Protein AF-0000000084753634 (afdb_homodimer)

Nearest PDB structures (foldseek):
  2f20-assembly2_B  TM=8.817E-01  e=1.901E-15  Bacteroides thetaiotaomicron
  6kbz-assembly4_H  TM=7.556E-01  e=3.636E-11  Escherichia coli
  8d2m-assembly2_B  TM=7.482E-01  e=6.933E-11  Escherichia coli
  6kbz-assembly3_F  TM=7.179E-01  e=3.636E-11  Escherichia coli
  8d2m-assembly1_A  TM=7.452E-01  e=2.521E-10  Escherichia coli

Foldseek 3Di:
DFFWFFFQDQQVLQCVVQVAHAPDNVPDDGGGTDGNVDFDKFWKQKLVHNRHIYIATQFADAAQADDDPVVVCVVDGQSEDEPVCCCPPVRNVCQQQPIKIWTKGQWTKAWDDDPNDIWIKTKGAPVSGIFTWIKTWHAYNVGHIYMHFYKAADDPVVCVGHVPDGIDTQTAHSVCRCLSSDSPNDPVNNCCCRHPNDDGHMDMDTDDPCRVVVVVVVVVPPPVVPVPPPD/DFFWFFFQDQQVLQCVVQVAHAPDNVPDDGDGTDGNVDFDKFWKQKLVHNRHIYIATQFADAAQADDDPVVVCVVDGQSEDEPVCCCPPVRNVCQQQPIKIWTKGQWTKAWDDDPNDIWIKTKGAPVSGIFTWIKTWHAYNVGHIHMHFYKAADDPVVCVGHPPDGIDTQTAHSVCRCLSSDSPNDPVNNCCCRHPNDDGHMDMDTDDPCRVVVVVVVCVPPPPVPVPPPD

Solvent-accessible surface area (backbone atoms only — not comparable to full-atom values): 24599 Å² total; per-residue (Å²): 75,66,55,34,37,18,31,62,58,47,71,67,56,51,25,62,74,71,72,35,49,56,72,56,63,88,74,66,67,60,35,69,73,41,52,52,94,38,95,39,74,39,44,28,31,36,42,90,44,72,70,30,33,44,65,21,35,50,31,47,53,50,61,44,27,68,70,55,71,67,64,51,49,75,55,35,79,32,50,56,38,40,62,68,49,31,69,67,23,71,73,36,30,55,24,59,67,70,23,22,28,35,32,56,28,28,31,36,42,39,39,23,70,53,96,38,38,77,44,43,28,41,37,30,34,80,84,59,50,67,48,35,28,39,26,30,34,30,44,31,60,88,65,49,37,18,21,21,38,30,34,24,70,51,49,78,71,57,44,75,45,26,49,79,34,57,41,31,75,32,58,40,54,77,87,47,45,61,56,64,42,36,80,80,54,47,69,67,58,53,48,42,50,52,76,56,48,68,90,70,77,67,40,76,41,81,49,61,93,52,52,62,63,62,48,52,63,57,53,71,65,63,63,86,62,76,74,60,71,74,114,75,66,54,34,37,18,30,61,59,47,71,68,56,50,25,64,72,71,72,34,49,54,72,55,64,88,74,66,69,60,34,68,74,41,52,53,94,39,95,39,72,39,44,30,31,35,41,90,44,71,69,31,32,46,65,22,34,49,32,47,54,49,62,44,27,69,68,55,71,66,62,51,50,73,55,35,80,33,50,55,39,42,64,68,49,32,70,66,22,70,73,36,30,56,23,59,66,69,22,23,28,35,32,58,28,30,31,38,40,37,40,23,72,51,94,38,37,78,45,42,27,41,37,30,33,82,84,61,49,69,47,35,29,39,25,30,35,28,43,31,62,87,63,50,36,17,21,20,38,29,35,25,71,51,49,77,72,55,43,75,46,28,47,79,32,58,42,31,75,30,57,40,54,76,87,45,47,61,56,65,41,36,80,81,53,47,70,68,59,53,47,41,51,53,76,58,47,69,91,70,77,68,40,77,41,81,49,60,92,54,51,63,62,61,48,52,64,58,53,71,65,64,61,87,63,78,72,60,73,73,114

pLDDT: mean 89.08, std 16.09, range [22.33, 98.75]

Structure (mmCIF, N/CA/C/O backbone):
data_AF-0000000084753634-model_v1
#
loop_
_entity.id
_entity.type
_entity.pdbx_description
1 polymer 'Abasic site processing protein'
#
loop_
_atom_site.group_PDB
_atom_site.id
_atom_site.type_symbol
_atom_site.label_atom_id
_atom_site.label_alt_id
_atom_site.label_comp_id
_atom_site.label_asym_id
_atom_site.label_entity_id
_atom_site.label_seq_id
_atom_site.pdbx_PDB_ins_code
_atom_site.Cartn_x
_atom_site.Cartn_y
_atom_site.Cartn_z
_atom_site.occupancy
_atom_site.B_iso_or_equiv
_atom_site.auth_seq_id
_atom_site.auth_comp_id
_atom_site.auth_asym_id
_atom_site.auth_atom_id
_atom_site.pdbx_PDB_model_num
ATOM 1 N N . MET A 1 1 ? 7.012 -3.277 0.169 1 79.31 1 MET A N 1
ATOM 2 C CA . MET A 1 1 ? 6.211 -4.234 -0.593 1 79.31 1 MET A CA 1
ATOM 3 C C . MET A 1 1 ? 6.816 -4.469 -1.974 1 79.31 1 MET A C 1
ATOM 5 O O . MET A 1 1 ? 7.645 -3.682 -2.436 1 79.31 1 MET A O 1
ATOM 9 N N . ILE A 1 2 ? 6.527 -5.633 -2.551 1 83.19 2 ILE A N 1
ATOM 10 C CA . ILE A 1 2 ? 7.027 -6.074 -3.846 1 83.19 2 ILE A CA 1
ATOM 11 C C . ILE A 1 2 ? 5.934 -5.934 -4.898 1 83.19 2 ILE A C 1
ATOM 13 O O . ILE A 1 2 ? 4.848 -6.496 -4.754 1 83.19 2 ILE A O 1
ATOM 17 N N . TYR A 1 3 ? 6.262 -5.219 -5.988 1 90.25 3 TYR A N 1
ATOM 18 C CA . TYR A 1 3 ? 5.223 -4.883 -6.953 1 90.25 3 TYR A CA 1
ATOM 19 C C . TYR A 1 3 ? 5.582 -5.402 -8.344 1 90.25 3 TYR A C 1
ATOM 21 O O . TYR A 1 3 ? 4.855 -5.16 -9.312 1 90.25 3 TYR A O 1
ATOM 29 N N . LYS A 1 4 ? 6.695 -6.078 -8.453 1 93.44 4 LYS A N 1
ATOM 30 C CA . LYS A 1 4 ? 7.133 -6.652 -9.727 1 93.44 4 LYS A CA 1
ATOM 31 C C . LYS A 1 4 ? 7.566 -8.102 -9.555 1 93.44 4 LYS A C 1
ATOM 33 O O . LYS A 1 4 ? 8.414 -8.406 -8.711 1 93.44 4 LYS A O 1
ATOM 38 N N . LEU A 1 5 ? 6.984 -8.961 -10.32 1 97.25 5 LEU A N 1
ATOM 39 C CA . LEU A 1 5 ? 7.305 -10.383 -10.344 1 97.25 5 LEU A CA 1
ATOM 40 C C . LEU A 1 5 ? 7.922 -10.789 -11.68 1 97.25 5 LEU A C 1
ATOM 42 O O . LEU A 1 5 ? 7.996 -9.969 -12.602 1 97.25 5 LEU A O 1
ATOM 46 N N . SER A 1 6 ? 8.391 -11.977 -11.695 1 96.75 6 SER A N 1
ATOM 47 C CA . SER A 1 6 ? 8.898 -12.562 -12.93 1 96.75 6 SER A CA 1
ATOM 48 C C . SER A 1 6 ? 8.414 -14 -13.102 1 96.75 6 SER A C 1
ATOM 50 O O . SER A 1 6 ? 8.344 -14.758 -12.125 1 96.75 6 SER A O 1
ATOM 52 N N . ASN A 1 7 ? 8.008 -14.328 -14.227 1 97.31 7 ASN A N 1
ATOM 53 C CA . ASN A 1 7 ? 7.809 -15.711 -14.656 1 97.31 7 ASN A CA 1
ATOM 54 C C . ASN A 1 7 ? 8.422 -15.961 -16.031 1 97.31 7 ASN A C 1
ATOM 56 O O . ASN A 1 7 ? 7.75 -15.828 -17.047 1 97.31 7 ASN A O 1
ATOM 60 N N . GLU A 1 8 ? 9.586 -16.438 -16.031 1 96.06 8 GLU A N 1
ATOM 61 C CA . GLU A 1 8 ? 10.344 -16.625 -17.266 1 96.06 8 GLU A CA 1
ATOM 62 C C . GLU A 1 8 ? 10.266 -18.062 -17.75 1 96.06 8 GLU A C 1
ATOM 64 O O . GLU A 1 8 ? 10.711 -18.375 -18.859 1 96.06 8 GLU A O 1
ATOM 69 N N . ALA A 1 9 ? 9.758 -18.922 -17.016 1 96.94 9 ALA A N 1
ATOM 70 C CA . ALA A 1 9 ? 9.695 -20.344 -17.375 1 96.94 9 ALA A CA 1
ATOM 71 C C . ALA A 1 9 ? 8.719 -20.578 -18.516 1 96.94 9 ALA A C 1
ATOM 73 O O . ALA A 1 9 ? 7.656 -19.969 -18.578 1 96.94 9 ALA A O 1
ATOM 74 N N . GLY A 1 10 ? 9.109 -21.484 -19.359 1 96.69 10 GLY A N 1
ATOM 75 C CA . GLY A 1 10 ? 8.188 -21.891 -20.406 1 96.69 10 GLY A CA 1
ATOM 76 C C . GLY A 1 10 ? 7.027 -22.734 -19.891 1 96.69 10 GLY A C 1
ATOM 77 O O . GLY A 1 10 ? 7.086 -23.25 -18.766 1 96.69 10 GLY A O 1
ATOM 78 N N . ARG A 1 11 ? 6.066 -22.828 -20.734 1 96.88 11 ARG A N 1
ATOM 79 C CA . ARG A 1 11 ? 4.859 -23.562 -20.359 1 96.88 11 ARG A CA 1
ATOM 80 C C . ARG A 1 11 ? 5.195 -24.984 -19.922 1 96.88 11 ARG A C 1
ATOM 82 O O . ARG A 1 11 ? 4.766 -25.422 -18.859 1 96.88 11 ARG A O 1
ATOM 89 N N . GLU A 1 12 ? 5.914 -25.656 -20.734 1 97 12 GLU A N 1
ATOM 90 C CA . GLU A 1 12 ? 6.254 -27.062 -20.469 1 97 12 GLU A CA 1
ATOM 91 C C . GLU A 1 12 ? 7.043 -27.188 -19.172 1 97 12 GLU A C 1
ATOM 93 O O . GLU A 1 12 ? 6.832 -28.125 -18.391 1 97 12 GLU A O 1
ATOM 98 N N . GLU A 1 13 ? 7.926 -26.266 -18.953 1 97.44 13 GLU A N 1
ATOM 99 C CA . GLU A 1 13 ? 8.727 -26.281 -17.734 1 97.44 13 GLU A CA 1
ATOM 100 C C . GLU A 1 13 ? 7.855 -26.125 -16.484 1 97.44 13 GLU A C 1
ATOM 102 O O . GLU A 1 13 ? 8.047 -26.812 -15.492 1 97.44 13 GLU A O 1
ATOM 107 N N . ILE A 1 14 ? 6.922 -25.219 -16.547 1 98.19 14 ILE A N 1
ATOM 108 C CA . ILE A 1 14 ? 6.016 -24.969 -15.438 1 98.19 14 ILE A CA 1
ATOM 109 C C . ILE A 1 14 ? 5.164 -26.219 -15.18 1 98.19 14 ILE A C 1
ATOM 111 O O . ILE A 1 14 ? 5.051 -26.672 -14.039 1 98.19 14 ILE A O 1
ATOM 115 N N . GLU A 1 15 ? 4.617 -26.781 -16.234 1 98.19 15 GLU A N 1
ATOM 116 C CA . GLU A 1 15 ? 3.766 -27.969 -16.094 1 98.19 15 GLU A CA 1
ATOM 117 C C . GLU A 1 15 ? 4.547 -29.141 -15.531 1 98.19 15 GLU A C 1
ATOM 119 O O . GLU A 1 15 ? 4.031 -29.906 -14.711 1 98.19 15 GLU A O 1
ATOM 124 N N . LYS A 1 16 ? 5.742 -29.281 -15.953 1 97.56 16 LYS A N 1
ATOM 125 C CA . LYS A 1 16 ? 6.594 -30.359 -15.469 1 97.56 16 LYS A CA 1
ATOM 126 C C . LYS A 1 16 ? 6.965 -30.156 -14 1 97.56 16 LYS A C 1
ATOM 128 O O . LYS A 1 16 ? 6.93 -31.109 -13.203 1 97.56 16 LYS A O 1
ATOM 133 N N . GLU A 1 17 ? 7.32 -28.969 -13.648 1 97.25 17 GLU A N 1
ATOM 134 C CA . GLU A 1 17 ? 7.777 -28.672 -12.297 1 97.25 17 GLU A CA 1
ATOM 135 C C . GLU A 1 17 ? 6.688 -28.953 -11.266 1 97.25 17 GLU A C 1
ATOM 137 O O . GLU A 1 17 ? 6.965 -29.5 -10.195 1 97.25 17 GLU A O 1
ATOM 142 N N . PHE A 1 18 ? 5.473 -28.609 -11.609 1 97.38 18 PHE A N 1
ATOM 143 C CA . PHE A 1 18 ? 4.414 -28.688 -10.609 1 97.38 18 PHE A CA 1
ATOM 144 C C . PHE A 1 18 ? 3.508 -29.891 -10.875 1 97.38 18 PHE A C 1
ATOM 146 O O . PHE A 1 18 ? 2.697 -30.25 -10.023 1 97.38 18 PHE A O 1
ATOM 153 N N . GLY A 1 19 ? 3.604 -30.5 -12.062 1 96.88 19 GLY A N 1
ATOM 154 C CA . GLY A 1 19 ? 2.789 -31.656 -12.422 1 96.88 19 GLY A CA 1
ATOM 155 C C . GLY A 1 19 ? 1.342 -31.297 -12.703 1 96.88 19 GLY A C 1
ATOM 156 O O . GLY A 1 19 ? 0.439 -32.094 -12.453 1 96.88 19 GLY A O 1
ATOM 157 N N . ILE A 1 20 ? 1.074 -30.078 -13.039 1 97.19 20 ILE A N 1
ATOM 158 C CA . ILE A 1 20 ? -0.262 -29.547 -13.289 1 97.19 20 ILE A CA 1
ATOM 159 C C . ILE A 1 20 ? -0.29 -28.844 -14.641 1 97.19 20 ILE A C 1
ATOM 161 O O . ILE A 1 20 ? 0.562 -28 -14.93 1 97.19 20 ILE A O 1
ATOM 165 N N . PRO A 1 21 ? -1.26 -29.188 -15.531 1 98 21 PRO A N 1
ATOM 166 C CA . PRO A 1 21 ? -1.332 -28.531 -16.828 1 98 21 PRO A CA 1
ATOM 167 C C . PRO A 1 21 ? -2.047 -27.188 -16.766 1 98 21 PRO A C 1
ATOM 169 O O . PRO A 1 21 ? -2.838 -26.938 -15.852 1 98 21 PRO A O 1
ATOM 172 N N . PHE A 1 22 ? -1.781 -26.344 -17.734 1 97.75 22 PHE A N 1
ATOM 173 C CA . PHE A 1 22 ? -2.525 -25.109 -17.906 1 97.75 22 PHE A CA 1
ATOM 174 C C . PHE A 1 22 ? -3.941 -25.375 -18.391 1 97.75 22 PHE A C 1
ATOM 176 O O . PHE A 1 22 ? -4.148 -26.234 -19.25 1 97.75 22 PHE A O 1
ATOM 183 N N . ARG A 1 23 ? -4.902 -24.688 -17.859 1 96 23 ARG A N 1
ATOM 184 C CA . ARG A 1 23 ? -6.277 -24.766 -18.328 1 96 23 ARG A CA 1
ATOM 185 C C . ARG A 1 23 ? -6.387 -24.25 -19.766 1 96 23 ARG A C 1
ATOM 187 O O . ARG A 1 23 ? -7.129 -24.812 -20.578 1 96 23 ARG A O 1
ATOM 194 N N . TYR A 1 24 ? -5.625 -23.172 -20 1 93.56 24 TYR A N 1
ATOM 195 C CA . TYR A 1 24 ? -5.566 -22.547 -21.312 1 93.56 24 TYR A CA 1
ATOM 196 C C . TYR A 1 24 ? -4.121 -22.391 -21.781 1 93.56 24 TYR A C 1
ATOM 198 O O . TYR A 1 24 ? -3.578 -21.281 -21.75 1 93.56 24 TYR A O 1
ATOM 206 N N . PRO A 1 25 ? -3.578 -23.438 -22.312 1 92.75 25 PRO A N 1
ATOM 207 C CA . PRO A 1 25 ? -2.143 -23.469 -22.594 1 92.75 25 PRO A CA 1
ATOM 208 C C . PRO A 1 25 ? -1.721 -22.422 -23.625 1 92.75 25 PRO A C 1
ATOM 210 O O . PRO A 1 25 ? -0.606 -21.891 -23.547 1 92.75 25 PRO A O 1
ATOM 213 N N . ASN A 1 26 ? -2.561 -22.016 -24.5 1 91.94 26 ASN A N 1
ATOM 214 C CA . ASN A 1 26 ? -2.199 -21.109 -25.578 1 91.94 26 ASN A CA 1
ATOM 215 C C . ASN A 1 26 ? -2.148 -19.672 -25.109 1 91.94 26 ASN A C 1
ATOM 217 O O . ASN A 1 26 ? -1.618 -18.797 -25.812 1 91.94 26 ASN A O 1
ATOM 221 N N . LEU A 1 27 ? -2.621 -19.5 -23.906 1 92.31 27 LEU A N 1
ATOM 222 C CA . LEU A 1 27 ? -2.67 -18.141 -23.406 1 92.31 27 LEU A CA 1
ATOM 223 C C . LEU A 1 27 ? -1.399 -17.797 -22.625 1 92.31 27 LEU A C 1
ATOM 225 O O . LEU A 1 27 ? -1.12 -16.625 -22.359 1 92.31 27 LEU A O 1
ATOM 229 N N . TYR A 1 28 ? -0.627 -18.766 -22.375 1 95.25 28 TYR A N 1
ATOM 230 C CA . TYR A 1 28 ? 0.53 -18.516 -21.516 1 95.25 28 TYR A CA 1
ATOM 231 C C . TYR A 1 28 ? 1.729 -18.062 -22.344 1 95.25 28 TYR A C 1
ATOM 233 O O . TYR A 1 28 ? 2.057 -18.672 -23.359 1 95.25 28 TYR A O 1
ATOM 241 N N . LEU A 1 29 ? 2.34 -17.047 -21.922 1 93.38 29 LEU A N 1
ATOM 242 C CA . LEU A 1 29 ? 3.633 -16.578 -22.406 1 93.38 29 LEU A CA 1
ATOM 243 C C . LEU A 1 29 ? 4.539 -16.172 -21.25 1 93.38 29 LEU A C 1
ATOM 245 O O . LEU A 1 29 ? 4.098 -15.516 -20.312 1 93.38 29 LEU A O 1
ATOM 249 N N . PRO A 1 30 ? 5.777 -16.641 -21.359 1 95.75 30 PRO A N 1
ATOM 250 C CA . PRO A 1 30 ? 6.723 -16.188 -20.344 1 95.75 30 PRO A CA 1
ATOM 251 C C . PRO A 1 30 ? 6.793 -14.656 -20.266 1 95.75 30 PRO A C 1
ATOM 253 O O . PRO A 1 30 ? 6.707 -13.977 -21.281 1 95.75 30 PRO A O 1
ATOM 256 N N . ASN A 1 31 ? 6.957 -14.141 -19.062 1 94.25 31 ASN A N 1
ATOM 257 C CA . ASN A 1 31 ? 7.016 -12.703 -18.797 1 94.25 31 ASN A CA 1
ATOM 258 C C . ASN A 1 31 ? 8.07 -12.359 -17.75 1 94.25 31 ASN A C 1
ATOM 260 O O . ASN A 1 31 ? 7.844 -12.562 -16.562 1 94.25 31 ASN A O 1
ATOM 264 N N . PRO A 1 32 ? 9.156 -11.781 -18.203 1 93.69 32 PRO A N 1
ATOM 265 C CA . PRO A 1 32 ? 10.25 -11.516 -17.266 1 93.69 32 PRO A CA 1
ATOM 266 C C . PRO A 1 32 ? 9.945 -10.367 -16.312 1 93.69 32 PRO A C 1
ATOM 268 O O . PRO A 1 32 ? 10.516 -10.297 -15.219 1 93.69 32 PRO A O 1
ATOM 271 N N . ILE A 1 33 ? 9.102 -9.461 -16.75 1 93.44 33 ILE A N 1
ATOM 272 C CA . ILE A 1 33 ? 8.75 -8.328 -15.906 1 93.44 33 ILE A CA 1
ATOM 273 C C . ILE A 1 33 ? 7.23 -8.188 -15.828 1 93.44 33 ILE A C 1
ATOM 275 O O . ILE A 1 33 ? 6.598 -7.688 -16.75 1 93.44 33 ILE A O 1
ATOM 279 N N . ILE A 1 34 ? 6.73 -8.703 -14.812 1 94.94 34 ILE A N 1
ATOM 280 C CA . ILE A 1 34 ? 5.316 -8.523 -14.508 1 94.94 34 ILE A CA 1
ATOM 281 C C . ILE A 1 34 ? 5.137 -7.363 -13.531 1 94.94 34 ILE A C 1
ATOM 283 O O . ILE A 1 34 ? 5.402 -7.504 -12.336 1 94.94 34 ILE A O 1
ATOM 287 N N . ASN A 1 35 ? 4.695 -6.207 -14.047 1 91.56 35 ASN A N 1
ATOM 288 C CA . ASN A 1 35 ? 4.539 -4.996 -13.25 1 91.56 35 ASN A CA 1
ATOM 289 C C . ASN A 1 35 ? 3.119 -4.859 -12.711 1 91.56 35 ASN A C 1
ATOM 291 O O . ASN A 1 35 ? 2.176 -4.656 -13.477 1 91.56 35 ASN A O 1
ATOM 295 N N . GLY A 1 36 ? 2.965 -4.895 -11.422 1 91.69 36 GLY A N 1
ATOM 296 C CA . GLY A 1 36 ? 1.66 -4.891 -10.781 1 91.69 36 GLY A CA 1
ATOM 297 C C . GLY A 1 36 ? 0.923 -3.574 -10.938 1 91.69 36 GLY A C 1
ATOM 298 O O . GLY A 1 36 ? -0.285 -3.502 -10.703 1 91.69 36 GLY A O 1
ATOM 299 N N . PHE A 1 37 ? 1.625 -2.488 -11.242 1 84.5 37 PHE A N 1
ATOM 300 C CA . PHE A 1 37 ? 0.992 -1.181 -11.359 1 84.5 37 PHE A CA 1
ATOM 301 C C . PHE A 1 37 ? 0.229 -1.066 -12.672 1 84.5 37 PHE A C 1
ATOM 303 O O . PHE A 1 37 ? -0.463 -0.074 -12.914 1 84.5 37 PHE A O 1
ATOM 310 N N . HIS A 1 38 ? 0.356 -2.123 -13.414 1 85.88 38 HIS A N 1
ATOM 311 C CA . HIS A 1 38 ? -0.431 -2.266 -14.633 1 85.88 38 HIS A CA 1
ATOM 312 C C . HIS A 1 38 ? -1.331 -3.494 -14.57 1 85.88 38 HIS A C 1
ATOM 314 O O . HIS A 1 38 ? -1.029 -4.453 -13.852 1 85.88 38 HIS A O 1
ATOM 320 N N . GLU A 1 39 ? -2.453 -3.352 -15.141 1 87.06 39 GLU A N 1
ATOM 321 C CA . GLU A 1 39 ? -3.314 -4.527 -15.18 1 87.06 39 GLU A CA 1
ATOM 322 C C . GLU A 1 39 ? -2.623 -5.699 -15.875 1 87.06 39 GLU A C 1
ATOM 324 O O . GLU A 1 39 ? -2.348 -5.637 -17.078 1 87.06 39 GLU A O 1
ATOM 329 N N . THR A 1 40 ? -2.273 -6.656 -15.125 1 93.06 40 THR A N 1
ATOM 330 C CA . THR A 1 40 ? -1.544 -7.812 -15.633 1 93.06 40 THR A CA 1
ATOM 331 C C . THR A 1 40 ? -2.076 -9.102 -15.023 1 93.06 40 THR A C 1
ATOM 333 O O . THR A 1 40 ? -2.76 -9.078 -14 1 93.06 40 THR A O 1
ATOM 336 N N . ASN A 1 41 ? -1.735 -10.227 -15.672 1 95.12 41 ASN A N 1
ATOM 337 C CA . ASN A 1 41 ? -2.201 -11.531 -15.211 1 95.12 41 ASN A CA 1
ATOM 338 C C . ASN A 1 41 ? -1.073 -12.336 -14.57 1 95.12 41 ASN A C 1
ATOM 340 O O . ASN A 1 41 ? 0.085 -12.219 -14.977 1 95.12 41 ASN A O 1
ATOM 344 N N . LEU A 1 42 ? -1.475 -13.109 -13.656 1 98 42 LEU A N 1
ATOM 345 C CA . LEU A 1 42 ? -0.58 -14.07 -13.023 1 98 42 LEU A CA 1
ATOM 346 C C . LEU A 1 42 ? -1.075 -15.5 -13.242 1 98 42 LEU A C 1
ATOM 348 O O . LEU A 1 42 ? -2.275 -15.727 -13.422 1 98 42 LEU A O 1
ATOM 352 N N . CYS A 1 43 ? -0.157 -16.422 -13.242 1 98.5 43 CYS A N 1
ATOM 353 C CA . CYS A 1 43 ? -0.514 -17.844 -13.234 1 98.5 43 CYS A CA 1
ATOM 354 C C . CYS A 1 43 ? -0.87 -18.297 -11.82 1 98.5 43 CYS A C 1
ATOM 356 O O . CYS A 1 43 ? -0.091 -18.109 -10.883 1 98.5 43 CYS A O 1
ATOM 358 N N . VAL A 1 44 ? -2.055 -18.938 -11.727 1 98.75 44 VAL A N 1
ATOM 359 C CA . VAL A 1 44 ? -2.482 -19.297 -10.375 1 98.75 44 VAL A CA 1
ATOM 360 C C . VAL A 1 44 ? -3.02 -20.719 -10.367 1 98.75 44 VAL A C 1
ATOM 362 O O . VAL A 1 44 ? -3.494 -21.219 -11.391 1 98.75 44 VAL A O 1
ATOM 365 N N . VAL A 1 45 ? -2.896 -21.375 -9.297 1 98.69 45 VAL A N 1
ATOM 366 C CA . VAL A 1 45 ? -3.592 -22.609 -8.945 1 98.69 45 VAL A CA 1
ATOM 367 C C . VAL A 1 45 ? -4.578 -22.344 -7.812 1 98.69 45 VAL A C 1
ATOM 369 O O . VAL A 1 45 ? -4.176 -22 -6.703 1 98.69 45 VAL A O 1
ATOM 372 N N . THR A 1 46 ? -5.844 -22.547 -8.047 1 98.44 46 THR A N 1
ATOM 373 C CA . THR A 1 46 ? -6.871 -22.109 -7.105 1 98.44 46 THR A CA 1
ATOM 374 C C . THR A 1 46 ? -7.344 -23.281 -6.25 1 98.44 46 THR A C 1
ATOM 376 O O . THR A 1 46 ? -7.188 -24.453 -6.637 1 98.44 46 THR A O 1
ATOM 379 N N . MET A 1 47 ? -7.891 -22.984 -5.117 1 97.56 47 MET A N 1
ATOM 380 C CA . MET A 1 47 ? -8.539 -23.984 -4.258 1 97.56 47 MET A CA 1
ATOM 381 C C . MET A 1 47 ? -9.648 -24.703 -5.008 1 97.56 47 MET A C 1
ATOM 383 O O . MET A 1 47 ? -9.852 -25.906 -4.82 1 97.56 47 MET A O 1
ATOM 387 N N . GLU A 1 48 ? -10.367 -24 -5.801 1 95.88 48 GLU A N 1
ATOM 388 C CA . GLU A 1 48 ? -11.5 -24.547 -6.543 1 95.88 48 GLU A CA 1
ATOM 389 C C . GLU A 1 48 ? -11.039 -25.547 -7.602 1 95.88 48 GLU A C 1
ATOM 391 O O . GLU A 1 48 ? -11.703 -26.562 -7.844 1 95.88 48 GLU A O 1
ATOM 396 N N . ASN A 1 49 ? -9.93 -25.297 -8.25 1 96.5 49 ASN A N 1
ATOM 397 C CA . ASN A 1 49 ? -9.359 -26.141 -9.289 1 96.5 49 ASN A CA 1
ATOM 398 C C . ASN A 1 49 ? -7.863 -26.359 -9.078 1 96.5 49 ASN A C 1
ATOM 400 O O . ASN A 1 49 ? -7.043 -25.828 -9.828 1 96.5 49 ASN A O 1
ATOM 404 N N . PRO A 1 50 ? -7.512 -27.203 -8.141 1 97.19 50 PRO A N 1
ATOM 405 C CA . PRO A 1 50 ? -6.105 -27.375 -7.766 1 97.19 50 PRO A CA 1
ATOM 406 C C . PRO A 1 50 ? -5.312 -28.188 -8.789 1 97.19 50 PRO A C 1
ATOM 408 O O . PRO A 1 50 ? -4.09 -28.312 -8.68 1 97.19 50 PRO A O 1
ATOM 411 N N . ASN A 1 51 ? -5.984 -28.703 -9.852 1 97.38 51 ASN A N 1
ATOM 412 C CA . ASN A 1 51 ? -5.309 -29.562 -10.828 1 97.38 51 ASN A CA 1
ATOM 413 C C . ASN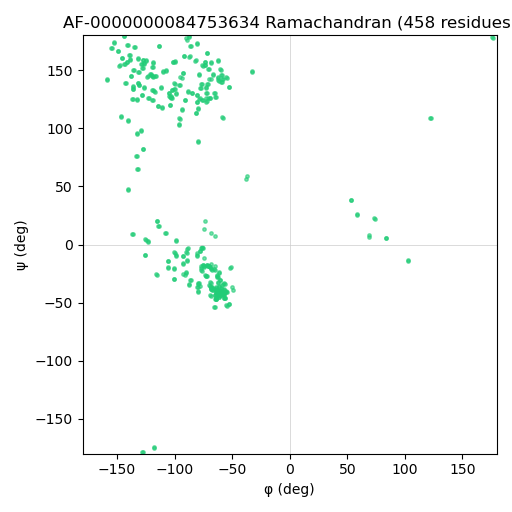 A 1 51 ? -5.105 -28.844 -12.156 1 97.38 51 ASN A C 1
ATOM 415 O O . ASN A 1 51 ? -4.766 -29.469 -13.156 1 97.38 51 ASN A O 1
ATOM 419 N N . LYS A 1 52 ? -5.359 -27.578 -12.172 1 98.19 52 LYS A N 1
ATOM 420 C CA . LYS A 1 52 ? -5.145 -26.766 -13.359 1 98.19 52 LYS A CA 1
ATOM 421 C C . LYS A 1 52 ? -4.504 -25.422 -13.008 1 98.19 52 LYS A C 1
ATOM 423 O O . LYS A 1 52 ? -4.812 -24.844 -11.961 1 98.19 52 LYS A O 1
ATOM 428 N N . ILE A 1 53 ? -3.672 -25 -13.922 1 98.56 53 ILE A N 1
ATOM 429 C CA . ILE A 1 53 ? -3.133 -23.641 -13.812 1 98.56 53 ILE A CA 1
ATOM 430 C C . ILE A 1 53 ? -4.031 -22.672 -14.57 1 98.56 53 ILE A C 1
ATOM 432 O O . ILE A 1 53 ? -4.359 -22.891 -15.742 1 98.56 53 ILE A O 1
ATOM 436 N N . SER A 1 54 ? -4.488 -21.688 -13.93 1 97.94 54 SER A N 1
ATOM 437 C CA . SER A 1 54 ? -5.316 -20.641 -14.523 1 97.94 54 SER A CA 1
ATOM 438 C C . SER A 1 54 ? -4.641 -19.281 -14.438 1 97.94 54 SER A C 1
ATOM 440 O O . SER A 1 54 ? -3.436 -19.188 -14.195 1 97.94 54 SER A O 1
ATOM 442 N N . PHE A 1 55 ? -5.395 -18.25 -14.852 1 97.94 55 PHE A N 1
ATOM 443 C CA . PHE A 1 55 ? -4.891 -16.875 -14.828 1 97.94 55 PHE A CA 1
ATOM 444 C C . PHE A 1 55 ? -5.781 -15.992 -13.961 1 97.94 55 PHE A C 1
ATOM 446 O O . PHE A 1 55 ? -6.988 -16.219 -13.875 1 97.94 55 PHE A O 1
ATOM 453 N N . ALA A 1 56 ? -5.191 -15.07 -13.336 1 98 56 ALA A N 1
ATOM 454 C CA . ALA A 1 56 ? -5.918 -14.086 -12.539 1 98 56 ALA A CA 1
ATOM 455 C C . ALA A 1 56 ? -5.27 -12.703 -12.664 1 98 56 ALA A C 1
ATOM 457 O O . ALA A 1 56 ? -4.043 -12.586 -12.664 1 98 56 ALA A O 1
ATOM 458 N N . ILE A 1 57 ? -6.125 -11.734 -12.773 1 96.88 57 ILE A N 1
ATOM 459 C CA . ILE A 1 57 ? -5.625 -10.359 -12.797 1 96.88 57 ILE A CA 1
ATOM 460 C C . ILE A 1 57 ? -4.984 -10.023 -11.453 1 96.88 57 ILE A C 1
ATOM 462 O O . ILE A 1 57 ? -5.566 -10.281 -10.398 1 96.88 57 ILE A O 1
ATOM 466 N N . TRP A 1 58 ? -3.768 -9.477 -11.469 1 97.81 58 TRP A N 1
ATOM 467 C CA . TRP A 1 58 ? -3.096 -9.094 -10.234 1 97.81 58 TRP A CA 1
ATOM 468 C C . TRP A 1 58 ? -3.738 -7.852 -9.625 1 97.81 58 TRP A C 1
ATOM 470 O O . TRP A 1 58 ? -3.707 -6.777 -10.227 1 97.81 58 TRP A O 1
ATOM 480 N N . GLY A 1 59 ? -4.176 -7.957 -8.453 1 96.69 59 GLY A N 1
ATOM 481 C CA . GLY A 1 59 ? -4.984 -6.984 -7.734 1 96.69 59 GLY A CA 1
ATOM 482 C C . GLY A 1 59 ? -6.309 -7.551 -7.254 1 96.69 59 GLY A C 1
ATOM 483 O O . GLY A 1 59 ? -7.199 -7.828 -8.062 1 96.69 59 GLY A O 1
ATOM 484 N N . LEU A 1 60 ? -6.441 -7.734 -6.023 1 96.81 60 LEU A N 1
ATOM 485 C CA . LEU A 1 60 ? -7.637 -8.359 -5.473 1 96.81 60 LEU A CA 1
ATOM 486 C C . LEU A 1 60 ? -8.805 -7.379 -5.465 1 96.81 60 LEU A C 1
ATOM 488 O O . LEU A 1 60 ? -8.695 -6.273 -4.93 1 96.81 60 LEU A O 1
ATOM 492 N N . MET A 1 61 ? -9.805 -7.785 -6.062 1 96.25 61 MET A N 1
ATOM 493 C CA . MET A 1 61 ? -11.055 -7.031 -6.047 1 96.25 61 MET A CA 1
ATOM 494 C C . MET A 1 61 ? -12.18 -7.848 -5.406 1 96.25 61 MET A C 1
ATOM 496 O O . MET A 1 61 ? -12.078 -9.07 -5.301 1 96.25 61 MET A O 1
ATOM 500 N N . PRO A 1 62 ? -13.195 -7.18 -4.895 1 95.31 62 PRO A N 1
ATOM 501 C CA . PRO A 1 62 ? -14.281 -7.91 -4.234 1 95.31 62 PRO A CA 1
ATOM 502 C C . PRO A 1 62 ? -14.984 -8.898 -5.168 1 95.31 62 PRO A C 1
ATOM 504 O O . PRO A 1 62 ? -15 -8.695 -6.387 1 95.31 62 PRO A O 1
ATOM 507 N N . GLN A 1 63 ? -15.484 -9.953 -4.551 1 95.12 63 GLN A N 1
ATOM 508 C CA . GLN A 1 63 ? -16.266 -10.914 -5.301 1 95.12 63 GLN A CA 1
ATOM 509 C C . GLN A 1 63 ? -17.391 -10.227 -6.07 1 95.12 63 GLN A C 1
ATOM 511 O O . GLN A 1 63 ? -18.078 -9.352 -5.535 1 95.12 63 GLN A O 1
ATOM 516 N N . ASP A 1 64 ? -17.578 -10.609 -7.336 1 93.69 64 ASP A N 1
ATOM 517 C CA . ASP A 1 64 ? -18.625 -10.109 -8.211 1 93.69 64 ASP A CA 1
ATOM 518 C C . ASP A 1 64 ? -18.531 -8.594 -8.375 1 93.69 64 ASP A C 1
ATOM 520 O O . ASP A 1 64 ? -19.547 -7.906 -8.492 1 93.69 64 ASP A O 1
ATOM 524 N N . PHE A 1 65 ? -17.25 -8.141 -8.18 1 93.62 65 PHE A N 1
ATOM 525 C CA . PHE A 1 65 ? -17.031 -6.707 -8.367 1 93.62 65 PHE A CA 1
ATOM 526 C C . PHE A 1 65 ? -17.406 -6.285 -9.781 1 93.62 65 PHE A C 1
ATOM 528 O O . PHE A 1 65 ? -17.094 -6.988 -10.75 1 93.62 65 PHE A O 1
ATOM 535 N N . LYS A 1 66 ? -18.062 -5.078 -9.914 1 92.62 66 LYS A N 1
ATOM 536 C CA . LYS A 1 66 ? -18.672 -4.68 -11.18 1 92.62 66 LYS A CA 1
ATOM 537 C C . LYS A 1 66 ? -17.844 -3.604 -11.875 1 92.62 66 LYS A C 1
ATOM 539 O O . LYS A 1 66 ? -18 -3.375 -13.078 1 92.62 66 LYS A O 1
ATOM 544 N N . GLU A 1 67 ? -16.984 -2.916 -11.125 1 88.12 67 GLU A N 1
ATOM 545 C CA . GLU A 1 67 ? -16.203 -1.83 -11.711 1 88.12 67 GLU A CA 1
ATOM 546 C C . GLU A 1 67 ? -14.891 -2.346 -12.281 1 88.12 67 GLU A C 1
ATOM 548 O O . GLU A 1 67 ? -14.602 -3.539 -12.203 1 88.12 67 GLU A O 1
ATOM 553 N N . ASP A 1 68 ? -14.172 -1.434 -12.891 1 86.25 68 ASP A N 1
ATOM 554 C CA . ASP A 1 68 ? -12.938 -1.833 -13.562 1 86.25 68 ASP A CA 1
ATOM 555 C C . ASP A 1 68 ? -11.758 -1.833 -12.586 1 86.25 68 ASP A C 1
ATOM 557 O O . ASP A 1 68 ? -11.82 -1.196 -11.531 1 86.25 68 ASP A O 1
ATOM 561 N N . TRP A 1 69 ? -10.695 -2.555 -13.039 1 87.56 69 TRP A N 1
ATOM 562 C CA . TRP A 1 69 ? -9.477 -2.734 -12.266 1 87.56 69 TRP A CA 1
ATOM 563 C C . TRP A 1 69 ? -8.859 -1.388 -11.898 1 87.56 69 TRP A C 1
ATOM 565 O O . TRP A 1 69 ? -8.5 -1.153 -10.742 1 87.56 69 TRP A O 1
ATOM 575 N N . GLN A 1 70 ? -8.812 -0.5 -12.781 1 83.94 70 GLN A N 1
ATOM 576 C CA . GLN A 1 70 ? -8.156 0.786 -12.578 1 83.94 70 GLN A CA 1
ATOM 577 C C . GLN A 1 70 ? -8.898 1.623 -11.539 1 83.94 70 GLN A C 1
ATOM 579 O O . GLN A 1 70 ? -8.281 2.281 -10.703 1 83.94 70 GLN A O 1
ATOM 584 N N . ILE A 1 71 ? -10.188 1.53 -11.625 1 82.62 71 ILE A N 1
ATOM 585 C CA . ILE A 1 71 ? -11.023 2.295 -10.703 1 82.62 71 ILE A CA 1
ATOM 586 C C . ILE A 1 71 ? -10.781 1.816 -9.273 1 82.62 71 ILE A C 1
ATOM 588 O O . ILE A 1 71 ? -10.625 2.629 -8.359 1 82.62 71 ILE A O 1
ATOM 592 N N . PHE A 1 72 ? -10.781 0.563 -9.125 1 87.62 72 PHE A N 1
ATOM 593 C CA . PHE A 1 72 ? -10.609 0.011 -7.789 1 87.62 72 PHE A CA 1
ATOM 594 C C . PHE A 1 72 ? -9.195 0.263 -7.277 1 87.62 72 PHE A C 1
ATOM 596 O O . PHE A 1 72 ? -9.008 0.656 -6.121 1 87.62 72 PHE A O 1
ATOM 603 N N . GLN A 1 73 ? -8.219 0.156 -8.148 1 84 73 GLN A N 1
ATOM 604 C CA . GLN A 1 73 ? -6.824 0.297 -7.734 1 84 73 GLN A CA 1
ATOM 605 C C . GLN A 1 73 ? -6.48 1.757 -7.449 1 84 73 GLN A C 1
ATOM 607 O O . GLN A 1 73 ? -5.52 2.045 -6.734 1 84 73 GLN A O 1
ATOM 612 N N . ASP A 1 74 ? -7.266 2.648 -7.938 1 80.56 74 ASP A N 1
ATOM 613 C CA . ASP A 1 74 ? -7.113 4.066 -7.633 1 80.56 74 ASP A CA 1
ATOM 614 C C . ASP A 1 74 ? -7.609 4.383 -6.223 1 80.56 74 ASP A C 1
ATOM 616 O O . ASP A 1 74 ? -7.301 5.441 -5.672 1 80.56 74 ASP A O 1
ATOM 620 N N . LYS A 1 75 ? -8.375 3.453 -5.727 1 82.62 75 LYS A N 1
ATOM 621 C CA . LYS A 1 75 ? -8.969 3.656 -4.402 1 82.62 75 LYS A CA 1
ATOM 622 C C . LYS A 1 75 ? -8.188 2.895 -3.334 1 82.62 75 LYS A C 1
ATOM 624 O O . LYS A 1 75 ? -8.172 3.295 -2.168 1 82.62 75 LYS A O 1
ATOM 629 N N . THR A 1 76 ? -7.613 1.816 -3.777 1 85.25 76 THR A N 1
ATOM 630 C CA . THR A 1 76 ? -6.863 0.971 -2.854 1 85.25 76 THR A CA 1
ATOM 631 C C . THR A 1 76 ? -5.859 0.103 -3.607 1 85.25 76 THR A C 1
ATOM 633 O O . THR A 1 76 ? -6.121 -0.313 -4.738 1 85.25 76 THR A O 1
ATOM 636 N N . ASN A 1 77 ? -4.723 -0.059 -2.965 1 86.62 77 ASN A N 1
ATOM 637 C CA . ASN A 1 77 ? -3.736 -0.969 -3.537 1 86.62 77 ASN A CA 1
ATOM 638 C C . ASN A 1 77 ? -3.828 -2.359 -2.914 1 86.62 77 ASN A C 1
ATOM 640 O O . ASN A 1 77 ? -3.461 -2.549 -1.754 1 86.62 77 ASN A O 1
ATOM 644 N N . THR A 1 78 ? -4.332 -3.33 -3.723 1 93.25 78 THR A N 1
ATOM 645 C CA . THR A 1 78 ? -4.535 -4.672 -3.191 1 93.25 78 THR A CA 1
ATOM 646 C C . THR A 1 78 ? -3.633 -5.676 -3.9 1 93.25 78 THR A C 1
ATOM 648 O O . THR A 1 78 ? -3.947 -6.867 -3.961 1 93.25 78 THR A O 1
ATOM 651 N N . LEU A 1 79 ? -2.578 -5.191 -4.523 1 95 79 LEU A N 1
ATOM 652 C CA . LEU A 1 79 ? -1.612 -6.098 -5.137 1 95 79 LEU A CA 1
ATOM 653 C C . LEU A 1 79 ? -1.022 -7.047 -4.098 1 95 79 LEU A C 1
ATOM 655 O O . LEU A 1 79 ? -0.789 -8.219 -4.387 1 95 79 LEU A O 1
ATOM 659 N N . ASN A 1 80 ? -0.759 -6.465 -2.963 1 95.06 80 ASN A N 1
ATOM 660 C CA . ASN A 1 80 ? -0.242 -7.172 -1.794 1 95.06 80 ASN A CA 1
ATOM 661 C C . ASN A 1 80 ? -1.196 -7.062 -0.608 1 95.06 80 ASN A C 1
ATOM 663 O O . ASN A 1 80 ? -1.664 -5.973 -0.279 1 95.06 80 ASN A O 1
ATOM 667 N N . VAL A 1 81 ? -1.445 -8.188 0.018 1 95.06 81 VAL A N 1
ATOM 668 C CA . VAL A 1 81 ? -2.33 -8.172 1.179 1 95.06 81 VAL A CA 1
ATOM 669 C C . VAL A 1 81 ? -1.678 -8.93 2.334 1 95.06 81 VAL A C 1
ATOM 671 O O . VAL A 1 81 ? -1.084 -9.992 2.131 1 95.06 81 VAL A O 1
ATOM 674 N N . GLN A 1 82 ? -1.808 -8.328 3.473 1 92.12 82 GLN A N 1
ATOM 675 C CA . GLN A 1 82 ? -1.291 -8.961 4.68 1 92.12 82 GLN A CA 1
ATOM 676 C C . GLN A 1 82 ? -2.365 -9.812 5.355 1 92.12 82 GLN A C 1
ATOM 678 O O . GLN A 1 82 ? -3.559 -9.617 5.113 1 92.12 82 GLN A O 1
ATOM 683 N N . MET A 1 83 ? -1.892 -10.664 6.203 1 90.69 83 MET A N 1
ATOM 684 C CA . MET A 1 83 ? -2.795 -11.57 6.906 1 90.69 83 MET A CA 1
ATOM 685 C C . MET A 1 83 ? -3.822 -10.797 7.719 1 90.69 83 MET A C 1
ATOM 687 O O . MET A 1 83 ? -5 -11.164 7.758 1 90.69 83 MET A O 1
ATOM 691 N N . ASP A 1 84 ? -3.387 -9.789 8.375 1 89.25 84 ASP A N 1
ATOM 692 C CA . ASP A 1 84 ? -4.293 -9 9.203 1 89.25 84 ASP A CA 1
ATOM 693 C C . ASP A 1 84 ? -5.445 -8.438 8.375 1 89.25 84 ASP A C 1
ATOM 695 O O . ASP A 1 84 ? -6.598 -8.438 8.82 1 89.25 84 ASP A O 1
ATOM 699 N N . GLU A 1 85 ? -5.156 -7.953 7.215 1 91.38 85 GLU A N 1
ATOM 700 C CA . GLU A 1 85 ? -6.191 -7.449 6.316 1 91.38 85 GLU A CA 1
ATOM 701 C C . GLU A 1 85 ? -7.117 -8.57 5.855 1 91.38 85 GLU A C 1
ATOM 703 O O . GLU A 1 85 ? -8.344 -8.422 5.871 1 91.38 85 GLU A O 1
ATOM 708 N N . LEU A 1 86 ? -6.527 -9.688 5.512 1 93.94 86 LEU A N 1
ATOM 709 C CA . LEU A 1 86 ? -7.301 -10.836 5.055 1 93.94 86 LEU A CA 1
ATOM 710 C C . LEU A 1 86 ? -8.266 -11.305 6.133 1 93.94 86 LEU A C 1
ATOM 712 O O . LEU A 1 86 ? -9.367 -11.773 5.828 1 93.94 86 LEU A O 1
ATOM 716 N N . GLN A 1 87 ? -7.867 -11.102 7.355 1 92.56 87 GLN A N 1
ATOM 717 C CA . GLN A 1 87 ? -8.664 -11.609 8.469 1 92.56 87 GLN A CA 1
ATOM 718 C C . GLN A 1 87 ? -9.695 -10.578 8.922 1 92.56 87 GLN A C 1
ATOM 720 O O . GLN A 1 87 ? -10.727 -10.938 9.484 1 92.56 87 GLN A O 1
ATOM 725 N N . SER A 1 88 ? -9.43 -9.305 8.656 1 91.44 88 SER A N 1
ATOM 726 C CA . SER A 1 88 ? -10.227 -8.297 9.352 1 91.44 88 SER A CA 1
ATOM 727 C C . SER A 1 88 ? -11.07 -7.496 8.367 1 91.44 88 SER A C 1
ATOM 729 O O . SER A 1 88 ? -12.086 -6.914 8.742 1 91.44 88 SER A O 1
ATOM 731 N N . VAL A 1 89 ? -10.641 -7.395 7.105 1 92.12 89 VAL A N 1
ATOM 732 C CA . VAL A 1 89 ? -11.422 -6.668 6.109 1 92.12 89 VAL A CA 1
ATOM 733 C C . VAL A 1 89 ? -12.555 -7.555 5.598 1 92.12 89 VAL A C 1
ATOM 735 O O . VAL A 1 89 ? -12.312 -8.641 5.07 1 92.12 89 VAL A O 1
ATOM 738 N N . GLY A 1 90 ? -13.75 -7.164 5.691 1 93.06 90 GLY A N 1
ATOM 739 C CA . GLY A 1 90 ? -14.945 -7.965 5.461 1 93.06 90 GLY A CA 1
ATOM 740 C C . GLY A 1 90 ? -14.938 -8.672 4.121 1 93.06 90 GLY A C 1
ATOM 741 O O . GLY A 1 90 ? -15.094 -9.891 4.055 1 93.06 90 GLY A O 1
ATOM 742 N N . TRP A 1 91 ? -14.695 -7.953 3.045 1 93.62 91 TRP A N 1
ATOM 743 C CA . TRP A 1 91 ? -14.836 -8.523 1.707 1 93.62 91 TRP A CA 1
ATOM 744 C C . TRP A 1 91 ? -13.633 -9.391 1.354 1 93.62 91 TRP A C 1
ATOM 746 O O . TRP A 1 91 ? -13.656 -10.117 0.36 1 93.62 91 TRP A O 1
ATOM 756 N N . MET A 1 92 ? -12.602 -9.406 2.246 1 95.81 92 MET A N 1
ATOM 757 C CA . MET A 1 92 ? -11.406 -10.211 1.995 1 95.81 92 MET A CA 1
ATOM 758 C C . MET A 1 92 ? -11.445 -11.508 2.797 1 95.81 92 MET A C 1
ATOM 760 O O . MET A 1 92 ? -10.727 -12.461 2.48 1 95.81 92 MET A O 1
ATOM 764 N N . GLN A 1 93 ? -12.227 -11.555 3.846 1 94.81 93 GLN A N 1
ATOM 765 C CA . GLN A 1 93 ? -12.227 -12.68 4.773 1 94.81 93 GLN A CA 1
ATOM 766 C C . GLN A 1 93 ? -12.57 -13.984 4.059 1 94.81 93 GLN A C 1
ATOM 768 O O . GLN A 1 93 ? -11.914 -15.008 4.277 1 94.81 93 GLN A O 1
ATOM 773 N N . ASP A 1 94 ? -13.555 -13.898 3.213 1 94.69 94 ASP A N 1
ATOM 774 C CA . ASP A 1 94 ? -13.969 -15.109 2.504 1 94.69 94 ASP A CA 1
ATOM 775 C C . ASP A 1 94 ? -12.898 -15.555 1.516 1 94.69 94 ASP A C 1
ATOM 777 O O . ASP A 1 94 ? -12.734 -16.75 1.271 1 94.69 94 ASP A O 1
ATOM 781 N N . SER A 1 95 ? -12.234 -14.562 0.889 1 95.94 95 SER A N 1
ATOM 782 C CA . SER A 1 95 ? -11.117 -14.938 0.024 1 95.94 95 SER A CA 1
ATOM 783 C C . SER A 1 95 ? -10.086 -15.758 0.782 1 95.94 95 SER A C 1
ATOM 785 O O . SER A 1 95 ? -9.57 -16.75 0.26 1 95.94 95 SER A O 1
ATOM 787 N N . TYR A 1 96 ? -9.812 -15.383 2.002 1 95.88 96 TYR A N 1
ATOM 788 C CA . TYR A 1 96 ? -8.82 -16.031 2.844 1 95.88 96 TYR A CA 1
ATOM 789 C C . TYR A 1 96 ? -9.281 -17.422 3.254 1 95.88 96 TYR A C 1
ATOM 791 O O . TYR A 1 96 ? -8.492 -18.375 3.254 1 95.88 96 TYR A O 1
ATOM 799 N N . LYS A 1 97 ? -10.508 -17.578 3.467 1 94.88 97 LYS A N 1
ATOM 800 C CA . LYS A 1 97 ? -11.039 -18.828 3.988 1 94.88 97 LYS A CA 1
ATOM 801 C C . LYS A 1 97 ? -11.359 -19.812 2.857 1 94.88 97 LYS A C 1
ATOM 803 O O . LYS A 1 97 ? -11.172 -21.016 3 1 94.88 97 LYS A O 1
ATOM 808 N N . LYS A 1 98 ? -11.805 -19.266 1.72 1 96.25 98 LYS A N 1
ATOM 809 C CA . LYS A 1 98 ? -12.438 -20.156 0.75 1 96.25 98 LYS A CA 1
ATOM 810 C C . LYS A 1 98 ? -11.773 -20.047 -0.619 1 96.25 98 LYS A C 1
ATOM 812 O O . LYS A 1 98 ? -12.055 -20.844 -1.519 1 96.25 98 LYS A O 1
ATOM 817 N N . ARG A 1 99 ? -10.922 -19.094 -0.75 1 98.12 99 ARG A N 1
ATOM 818 C CA . ARG A 1 99 ? -10.398 -18.844 -2.09 1 98.12 99 ARG A CA 1
ATOM 819 C C . ARG A 1 99 ? -8.914 -18.516 -2.043 1 98.12 99 ARG A C 1
ATOM 821 O O . ARG A 1 99 ? -8.469 -17.531 -2.635 1 98.12 99 ARG A O 1
ATOM 828 N N . ARG A 1 100 ? -8.227 -19.312 -1.326 1 98.38 100 ARG A N 1
ATOM 829 C CA . ARG A 1 100 ? -6.766 -19.234 -1.379 1 98.38 100 ARG A CA 1
ATOM 830 C C . ARG A 1 100 ? -6.234 -19.812 -2.689 1 98.38 100 ARG A C 1
ATOM 832 O O . ARG A 1 100 ? -6.906 -20.609 -3.34 1 98.38 100 ARG A O 1
ATOM 839 N N . CYS A 1 101 ? -5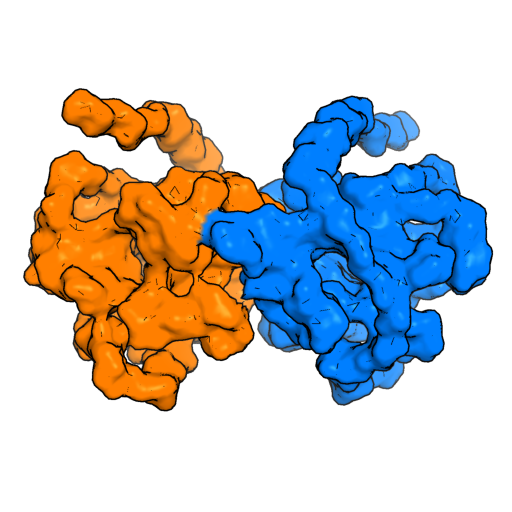.055 -19.359 -3.121 1 98.75 101 CYS A N 1
ATOM 840 C CA . CYS A 1 101 ? -4.449 -19.859 -4.352 1 98.75 101 CYS A CA 1
ATOM 841 C C . CYS A 1 101 ? -2.928 -19.828 -4.262 1 98.75 101 CYS A C 1
ATOM 843 O O . CYS A 1 101 ? -2.369 -19.297 -3.295 1 98.75 101 CYS A O 1
ATOM 845 N N . LEU A 1 102 ? -2.354 -20.484 -5.156 1 98.75 102 LEU A N 1
ATOM 846 C CA . LEU A 1 102 ? -0.913 -20.422 -5.383 1 98.75 102 LEU A CA 1
ATOM 847 C C . LEU A 1 102 ? -0.589 -19.594 -6.621 1 98.75 102 LEU A C 1
ATOM 849 O O . LEU A 1 102 ? -1.216 -19.766 -7.668 1 98.75 102 LEU A O 1
ATOM 853 N N . ILE A 1 103 ? 0.301 -18.703 -6.473 1 98.75 103 ILE A N 1
ATOM 854 C CA . ILE A 1 103 ? 0.787 -17.906 -7.586 1 98.75 103 ILE A CA 1
ATOM 855 C C . ILE A 1 103 ? 2.146 -18.422 -8.047 1 98.75 103 ILE A C 1
ATOM 857 O O . ILE A 1 103 ? 3.039 -18.656 -7.23 1 98.75 103 ILE A O 1
ATOM 861 N N . ILE A 1 104 ? 2.299 -18.578 -9.328 1 98.69 104 ILE A N 1
ATOM 862 C CA . ILE A 1 104 ? 3.52 -19.156 -9.867 1 98.69 104 ILE A CA 1
ATOM 863 C C . ILE A 1 104 ? 4.453 -18.062 -10.352 1 98.69 104 ILE A C 1
ATOM 865 O O . ILE A 1 104 ? 4.043 -17.172 -11.102 1 98.69 104 ILE A O 1
ATOM 869 N N . ALA A 1 105 ? 5.676 -18.109 -9.938 1 98.25 105 ALA A N 1
ATOM 870 C CA . ALA A 1 105 ? 6.695 -17.141 -10.352 1 98.25 105 ALA A CA 1
ATOM 871 C C . ALA A 1 105 ? 8.07 -17.797 -10.422 1 98.25 105 ALA A C 1
ATOM 873 O O . ALA A 1 105 ? 8.32 -18.812 -9.758 1 98.25 105 ALA A O 1
ATOM 874 N N . THR A 1 106 ? 8.93 -17.234 -11.25 1 98.25 106 THR A N 1
ATOM 875 C CA . THR A 1 106 ? 10.336 -17.641 -11.234 1 98.25 106 THR A CA 1
ATOM 876 C C . THR A 1 106 ? 11.148 -16.75 -10.305 1 98.25 106 THR A C 1
ATOM 878 O O . THR A 1 106 ? 12.273 -17.094 -9.938 1 98.25 106 THR A O 1
ATOM 881 N N . GLY A 1 107 ? 10.602 -15.641 -9.953 1 97.94 107 GLY A N 1
ATOM 882 C CA . GLY A 1 107 ? 11.258 -14.719 -9.047 1 97.94 107 GLY A CA 1
ATOM 883 C C . GLY A 1 107 ? 10.484 -13.422 -8.844 1 97.94 107 GLY A C 1
ATOM 884 O O . GLY A 1 107 ? 9.383 -13.266 -9.367 1 97.94 107 GLY A O 1
ATOM 885 N N . PHE A 1 108 ? 11.023 -12.57 -8 1 97.44 108 PHE A N 1
ATOM 886 C CA . PHE A 1 108 ? 10.445 -11.25 -7.793 1 97.44 108 PHE A CA 1
ATOM 887 C C . PHE A 1 108 ? 11.539 -10.203 -7.621 1 97.44 108 PHE A C 1
ATOM 889 O O . PHE A 1 108 ? 12.688 -10.539 -7.332 1 97.44 108 PHE A O 1
ATOM 896 N N . TYR A 1 109 ? 11.172 -9.008 -7.898 1 95.75 109 TYR A N 1
ATOM 897 C CA . TYR A 1 109 ? 12.109 -7.891 -7.832 1 95.75 109 TYR A CA 1
ATOM 898 C C . TYR A 1 109 ? 11.945 -7.117 -6.531 1 95.75 109 TYR A C 1
ATOM 900 O O . TYR A 1 109 ? 10.828 -6.902 -6.066 1 95.75 109 TYR A O 1
ATOM 908 N N . THR A 1 110 ? 13.07 -6.758 -5.969 1 94.62 110 THR A N 1
ATOM 909 C CA . THR A 1 110 ? 13.07 -6 -4.723 1 94.62 110 THR A CA 1
ATOM 910 C C . THR A 1 110 ? 14.055 -4.84 -4.797 1 94.62 110 THR A C 1
ATOM 912 O O . THR A 1 110 ? 14.789 -4.699 -5.781 1 94.62 110 THR A O 1
ATOM 915 N N . HIS A 1 111 ? 13.961 -3.996 -3.795 1 92.62 111 HIS A N 1
ATOM 916 C CA . HIS A 1 111 ? 14.789 -2.791 -3.771 1 92.62 111 HIS A CA 1
ATOM 917 C C . HIS A 1 111 ? 15.469 -2.615 -2.42 1 92.62 111 HIS A C 1
ATOM 919 O O . HIS A 1 111 ? 14.867 -2.895 -1.378 1 92.62 111 HIS A O 1
ATOM 925 N N . LEU A 1 112 ? 16.625 -2.232 -2.512 1 92.94 112 LEU A N 1
ATOM 926 C CA . LEU A 1 112 ? 17.438 -1.96 -1.33 1 92.94 112 LEU A CA 1
ATOM 927 C C . LEU A 1 112 ? 17.891 -0.502 -1.302 1 92.94 112 LEU A C 1
ATOM 929 O O . LEU A 1 112 ? 18.406 0.013 -2.297 1 92.94 112 LEU A O 1
ATOM 933 N N . LEU A 1 113 ? 17.578 0.173 -0.22 1 91.88 113 LEU A N 1
ATOM 934 C CA . LEU A 1 113 ? 18.047 1.539 -0.017 1 91.88 113 LEU A CA 1
ATOM 935 C C . LEU A 1 113 ? 19.5 1.549 0.468 1 91.88 113 LEU A C 1
ATOM 937 O O . LEU A 1 113 ? 19.812 0.957 1.502 1 91.88 113 LEU A O 1
ATOM 941 N N . GLU A 1 114 ? 20.344 2.115 -0.307 1 89.06 114 GLU A N 1
ATOM 942 C CA . GLU A 1 114 ? 21.766 2.252 0.044 1 89.06 114 GLU A CA 1
ATOM 943 C C . GLU A 1 114 ? 22.281 3.641 -0.304 1 89.06 114 GLU A C 1
ATOM 945 O O . GLU A 1 114 ? 22.203 4.07 -1.455 1 89.06 114 GLU A O 1
ATOM 950 N N . ASN A 1 115 ? 22.859 4.34 0.676 1 88.75 115 ASN A N 1
ATOM 951 C CA . ASN A 1 115 ? 23.5 5.641 0.49 1 88.75 115 ASN A CA 1
ATOM 952 C C . ASN A 1 115 ? 22.562 6.629 -0.197 1 88.75 115 ASN A C 1
ATOM 954 O O . ASN A 1 115 ? 22.953 7.289 -1.164 1 88.75 115 ASN A O 1
ATOM 958 N N . GLY A 1 116 ? 21.344 6.555 0.153 1 88 116 GLY A N 1
ATOM 959 C CA . GLY A 1 116 ? 20.375 7.531 -0.345 1 88 116 GLY A CA 1
ATOM 960 C C . GLY A 1 116 ? 19.828 7.18 -1.716 1 88 116 GLY A C 1
ATOM 961 O O . GLY A 1 116 ? 19.109 7.973 -2.316 1 88 116 GLY A O 1
ATOM 962 N N . ASN A 1 117 ? 20.203 5.992 -2.221 1 89.88 117 ASN A N 1
ATOM 963 C CA . ASN A 1 117 ? 19.703 5.5 -3.504 1 89.88 117 ASN A CA 1
ATOM 964 C C . ASN A 1 117 ? 19.094 4.109 -3.371 1 89.88 117 ASN A C 1
ATOM 966 O O . ASN A 1 117 ? 19.406 3.371 -2.438 1 89.88 117 ASN A O 1
ATOM 970 N N . THR A 1 118 ? 18.203 3.855 -4.32 1 90.25 118 THR A N 1
ATOM 971 C CA . THR A 1 118 ? 17.641 2.51 -4.336 1 90.25 118 THR A CA 1
ATOM 972 C C . THR A 1 118 ? 18.344 1.646 -5.387 1 90.25 118 THR A C 1
ATOM 974 O O . THR A 1 118 ? 18.641 2.115 -6.488 1 90.25 118 THR A O 1
ATOM 977 N N . CYS A 1 119 ? 18.688 0.442 -4.957 1 92.12 119 CYS A N 1
ATOM 978 C CA . CYS A 1 119 ? 19.219 -0.58 -5.852 1 92.12 119 CYS A CA 1
ATOM 979 C C . CYS A 1 119 ? 18.234 -1.734 -6.008 1 92.12 119 CYS A C 1
ATOM 981 O O . CYS A 1 119 ? 17.688 -2.223 -5.02 1 92.12 119 CYS A O 1
ATOM 983 N N . SER A 1 120 ? 18.094 -2.141 -7.273 1 93.06 120 SER A N 1
ATOM 984 C CA . SER A 1 120 ? 17.125 -3.205 -7.535 1 93.06 120 SER A CA 1
ATOM 985 C C . SER A 1 120 ? 17.812 -4.57 -7.551 1 93.06 120 SER A C 1
ATOM 987 O O . SER A 1 120 ? 18.938 -4.707 -8.039 1 93.06 120 SER A O 1
ATOM 989 N N . TYR A 1 121 ? 17.141 -5.539 -7.074 1 96.25 121 TYR A N 1
ATOM 990 C CA . TYR A 1 121 ? 17.625 -6.914 -7.059 1 96.25 121 TYR A CA 1
ATOM 991 C C . TYR A 1 121 ? 16.562 -7.867 -7.59 1 96.25 121 TYR A C 1
ATOM 993 O O . TYR A 1 121 ? 15.359 -7.578 -7.508 1 96.25 121 TYR A O 1
ATOM 1001 N N . TYR A 1 122 ? 17.031 -8.898 -8.195 1 97.19 122 TYR A N 1
ATOM 1002 C CA . TYR A 1 122 ? 16.203 -10.031 -8.586 1 97.19 122 TYR A CA 1
ATOM 1003 C C . TYR A 1 122 ? 16.422 -11.211 -7.637 1 97.19 122 TYR A C 1
ATOM 1005 O O . TYR A 1 122 ? 17.547 -11.672 -7.449 1 97.19 122 TYR A O 1
ATOM 1013 N N . ILE A 1 123 ? 15.336 -11.656 -6.965 1 97.69 123 ILE A N 1
ATOM 1014 C CA . ILE A 1 123 ? 15.383 -12.781 -6.039 1 97.69 123 ILE A CA 1
ATOM 1015 C C . ILE A 1 123 ? 14.781 -14.016 -6.707 1 97.69 123 ILE A C 1
ATOM 1017 O O . ILE A 1 123 ? 13.672 -13.977 -7.23 1 97.69 123 ILE A O 1
ATOM 1021 N N . TYR A 1 124 ? 15.492 -15.078 -6.711 1 97.69 124 TYR A N 1
ATOM 1022 C CA . TYR A 1 124 ? 15.078 -16.297 -7.395 1 97.69 124 TYR A CA 1
ATOM 1023 C C . TYR A 1 124 ? 15.719 -17.531 -6.762 1 97.69 124 TYR A C 1
ATOM 1025 O O . TYR A 1 124 ? 16.547 -17.406 -5.855 1 97.69 124 TYR A O 1
ATOM 1033 N N . LYS A 1 125 ? 15.219 -18.719 -7.176 1 97.31 125 LYS A N 1
ATOM 1034 C CA . LYS A 1 125 ? 15.828 -19.953 -6.707 1 97.31 125 LYS A CA 1
ATOM 1035 C C . LYS A 1 125 ? 17.109 -20.266 -7.465 1 97.31 125 LYS A C 1
ATOM 1037 O O . LYS A 1 125 ? 17.188 -20.062 -8.68 1 97.31 125 LYS A O 1
ATOM 1042 N N . PRO A 1 126 ? 18.062 -20.875 -6.719 1 96.75 126 PRO A N 1
ATOM 1043 C CA . PRO A 1 126 ? 19.297 -21.266 -7.418 1 96.75 126 PRO A CA 1
ATOM 1044 C C . PRO A 1 126 ? 19.031 -22.172 -8.609 1 96.75 126 PRO A C 1
ATOM 1046 O O . PRO A 1 126 ? 19.75 -22.109 -9.609 1 96.75 126 PRO A O 1
ATOM 1049 N N . SER A 1 127 ? 18.047 -23.016 -8.531 1 95.25 127 SER A N 1
ATOM 1050 C CA . SER A 1 127 ? 17.688 -23.922 -9.609 1 95.25 127 SER A CA 1
ATOM 1051 C C . SER A 1 127 ? 17.078 -23.172 -10.789 1 95.25 127 SER A C 1
ATOM 1053 O O . SER A 1 127 ? 16.938 -23.734 -11.875 1 95.25 127 SER A O 1
ATOM 1055 N N . GLU A 1 128 ? 16.625 -21.953 -10.539 1 95.69 128 GLU A N 1
ATOM 1056 C CA . GLU A 1 128 ? 15.961 -21.094 -11.516 1 95.69 128 GLU A CA 1
ATOM 1057 C C . GLU A 1 128 ? 14.586 -21.641 -11.891 1 95.69 128 GLU A C 1
ATOM 1059 O O . GLU A 1 128 ? 13.961 -21.172 -12.844 1 95.69 128 GLU A O 1
ATOM 1064 N N . LYS A 1 129 ? 14.164 -22.656 -11.227 1 96.5 129 LYS A N 1
ATOM 1065 C CA . LYS A 1 129 ? 12.836 -23.234 -11.445 1 96.5 129 LYS A CA 1
ATOM 1066 C C . LYS A 1 129 ? 11.758 -22.359 -10.812 1 96.5 129 LYS A C 1
ATOM 1068 O O . LYS A 1 129 ? 12.016 -21.641 -9.844 1 96.5 129 LYS A O 1
ATOM 1073 N N . PRO A 1 130 ? 10.578 -22.453 -11.367 1 97.94 130 PRO A N 1
ATOM 1074 C CA . PRO A 1 130 ? 9.477 -21.703 -10.766 1 97.94 130 PRO A CA 1
ATOM 1075 C C . PRO A 1 130 ? 9.078 -22.234 -9.391 1 97.94 130 PRO A C 1
ATOM 1077 O O . PRO A 1 130 ? 9.367 -23.391 -9.07 1 97.94 130 PRO A O 1
ATOM 1080 N N . PHE A 1 131 ? 8.445 -21.375 -8.578 1 97.88 131 PHE A N 1
ATOM 1081 C CA . PHE A 1 131 ? 7.984 -21.734 -7.238 1 97.88 131 PHE A CA 1
ATOM 1082 C C . PHE A 1 131 ? 6.637 -21.094 -6.941 1 97.88 131 PHE A C 1
ATOM 1084 O O . PHE A 1 131 ? 6.137 -20.297 -7.742 1 97.88 131 PHE A O 1
ATOM 1091 N N . TYR A 1 132 ? 6.043 -21.469 -5.836 1 98 132 TYR A N 1
ATOM 1092 C CA . TYR A 1 132 ? 4.727 -20.984 -5.434 1 98 132 TYR A CA 1
ATOM 1093 C C . TYR A 1 132 ? 4.852 -19.812 -4.465 1 98 132 TYR A C 1
ATOM 1095 O O . TYR A 1 132 ? 5.699 -19.828 -3.566 1 98 132 TYR A O 1
ATOM 1103 N N . LEU A 1 133 ? 4.066 -18.875 -4.699 1 98 133 LEU A N 1
ATOM 1104 C CA . LEU A 1 133 ? 3.777 -17.828 -3.727 1 98 133 LEU A CA 1
ATOM 1105 C C . LEU A 1 133 ? 2.352 -17.953 -3.201 1 98 133 LEU A C 1
ATOM 1107 O O . LEU A 1 133 ? 1.449 -18.359 -3.932 1 98 133 LEU A O 1
ATOM 1111 N N . ALA A 1 134 ? 2.17 -17.547 -1.971 1 98.06 134 ALA A N 1
ATOM 1112 C CA . ALA A 1 134 ? 0.834 -17.594 -1.382 1 98.06 134 ALA A CA 1
ATOM 1113 C C . ALA A 1 134 ? -0.028 -16.438 -1.895 1 98.06 134 ALA A C 1
ATOM 1115 O O . ALA A 1 134 ? 0.448 -15.312 -2.023 1 98.06 134 ALA A O 1
ATOM 1116 N N . GLY A 1 135 ? -1.265 -16.75 -2.195 1 98.44 135 GLY A N 1
ATOM 1117 C CA . GLY A 1 135 ? -2.205 -15.719 -2.613 1 98.44 135 GLY A CA 1
ATOM 1118 C C . GLY A 1 135 ? -3.646 -16.062 -2.287 1 98.44 135 GLY A C 1
ATOM 1119 O O . GLY A 1 135 ? -3.928 -17.125 -1.737 1 98.44 135 GLY A O 1
ATOM 1120 N N . THR A 1 136 ? -4.5 -15.164 -2.506 1 98.5 136 THR A N 1
ATOM 1121 C CA . THR A 1 136 ? -5.953 -15.312 -2.475 1 98.5 136 THR A CA 1
ATOM 1122 C C . THR A 1 136 ? -6.578 -14.766 -3.756 1 98.5 136 THR A C 1
ATOM 1124 O O . THR A 1 136 ? -5.965 -13.961 -4.461 1 98.5 136 THR A O 1
ATOM 1127 N N . TYR A 1 137 ? -7.746 -15.273 -4.078 1 98.62 137 TYR A N 1
ATOM 1128 C CA . TYR A 1 137 ? -8.367 -14.812 -5.312 1 98.62 137 TYR A CA 1
ATOM 1129 C C . TYR A 1 137 ? -9.867 -14.602 -5.125 1 98.62 137 TYR A C 1
ATOM 1131 O O . TYR A 1 137 ? -10.438 -15.039 -4.125 1 98.62 137 TYR A O 1
ATOM 1139 N N . ASN A 1 138 ? -10.438 -13.828 -5.969 1 98.25 138 ASN A N 1
ATOM 1140 C CA . ASN A 1 138 ? -11.875 -13.648 -6.109 1 98.25 138 ASN A CA 1
ATOM 1141 C C . ASN A 1 138 ? -12.312 -13.758 -7.57 1 98.25 138 ASN A C 1
ATOM 1143 O O . ASN A 1 138 ? -11.477 -13.719 -8.477 1 98.25 138 ASN A O 1
ATOM 1147 N N . ARG A 1 139 ? -13.539 -14.008 -7.754 1 97.5 139 ARG A N 1
ATOM 1148 C CA . ARG A 1 139 ? -14.133 -14.039 -9.086 1 97.5 139 ARG A CA 1
ATOM 1149 C C . ARG A 1 139 ? -14.961 -12.781 -9.344 1 97.5 139 ARG A C 1
ATOM 1151 O O . ARG A 1 139 ? -15.836 -12.43 -8.547 1 97.5 139 ARG A O 1
ATOM 1158 N N . LEU A 1 140 ? -14.672 -12.117 -10.438 1 95.12 140 LEU A N 1
ATOM 1159 C CA . LEU A 1 140 ? -15.375 -10.883 -10.805 1 95.12 140 LEU A CA 1
ATOM 1160 C C . LEU A 1 140 ? -16.719 -11.195 -11.453 1 95.12 140 LEU A C 1
ATOM 1162 O O . LEU A 1 140 ? -17.031 -12.359 -11.719 1 95.12 140 LEU A O 1
ATOM 1166 N N . ASN A 1 141 ? -17.469 -10.148 -11.68 1 93.56 141 ASN A N 1
ATOM 1167 C CA . ASN A 1 141 ? -18.812 -10.312 -12.25 1 93.56 141 ASN A CA 1
ATOM 1168 C C . ASN A 1 141 ? -18.75 -10.906 -13.648 1 93.56 141 ASN A C 1
ATOM 1170 O O . ASN A 1 141 ? -19.672 -11.625 -14.062 1 93.56 141 ASN A O 1
ATOM 1174 N N . ASP A 1 142 ? -17.656 -10.664 -14.359 1 92.81 142 ASP A N 1
ATOM 1175 C CA . ASP A 1 142 ? -17.516 -11.164 -15.727 1 92.81 142 ASP A CA 1
ATOM 1176 C C . ASP A 1 142 ? -16.906 -12.562 -15.734 1 92.81 142 ASP A C 1
ATOM 1178 O O . ASP A 1 142 ? -16.688 -13.141 -16.797 1 92.81 142 ASP A O 1
ATOM 1182 N N . GLY A 1 143 ? -16.562 -13.039 -14.609 1 94.25 143 GLY A N 1
ATOM 1183 C CA . GLY A 1 143 ? -16.078 -14.398 -14.5 1 94.25 143 GLY A CA 1
ATOM 1184 C C . GLY A 1 143 ? -14.562 -14.477 -14.359 1 94.25 143 GLY A C 1
ATOM 1185 O O . GLY A 1 143 ? -14.023 -15.523 -13.992 1 94.25 143 GLY A O 1
ATOM 1186 N N . PHE A 1 144 ? -13.906 -13.406 -14.609 1 94.81 144 PHE A N 1
ATOM 1187 C CA . PHE A 1 144 ? -12.453 -13.375 -14.508 1 94.81 144 PHE A CA 1
ATOM 1188 C C . PHE A 1 144 ? -12.008 -13.461 -13.055 1 94.81 144 PHE A C 1
ATOM 1190 O O . PHE A 1 144 ? -12.727 -13.031 -12.148 1 94.81 144 PHE A O 1
ATOM 1197 N N . LEU A 1 145 ? -10.852 -14.023 -12.891 1 97.81 145 LEU A N 1
ATOM 1198 C CA . LEU A 1 145 ? -10.281 -14.094 -11.547 1 97.81 145 LEU A CA 1
ATOM 1199 C C . LEU A 1 145 ? -9.367 -12.898 -11.281 1 97.81 145 LEU A C 1
ATOM 1201 O O . LEU A 1 145 ? -8.789 -12.336 -12.211 1 97.81 145 LEU A O 1
ATOM 1205 N N . CYS A 1 146 ? -9.336 -12.477 -10.047 1 97.94 146 CYS A N 1
ATOM 1206 C CA . CYS A 1 146 ? -8.352 -11.523 -9.547 1 97.94 146 CYS A CA 1
ATOM 1207 C C . CYS A 1 146 ? -7.664 -12.055 -8.297 1 97.94 146 CYS A C 1
ATOM 1209 O O . CYS A 1 146 ? -8.211 -12.906 -7.598 1 97.94 146 CYS A O 1
ATOM 1211 N N . THR A 1 147 ? -6.426 -11.602 -8.102 1 98.44 147 THR A N 1
ATOM 1212 C CA . THR A 1 147 ? -5.652 -12.211 -7.027 1 98.44 147 THR A CA 1
ATOM 1213 C C . THR A 1 147 ? -4.766 -11.172 -6.344 1 98.44 147 THR A C 1
ATOM 1215 O O . THR A 1 147 ? -4.492 -10.109 -6.906 1 98.44 147 THR A O 1
ATOM 1218 N N . ALA A 1 148 ? -4.414 -11.422 -5.105 1 97.75 148 ALA A N 1
ATOM 1219 C CA . ALA A 1 148 ? -3.412 -10.664 -4.352 1 97.75 148 ALA A CA 1
ATOM 1220 C C . ALA A 1 148 ? -2.316 -11.586 -3.824 1 97.75 148 ALA A C 1
ATOM 1222 O O . ALA A 1 148 ? -2.592 -12.711 -3.404 1 97.75 148 ALA A O 1
ATOM 1223 N N . LEU A 1 149 ? -1.13 -11.039 -3.826 1 97.75 149 LEU A N 1
ATOM 1224 C CA . LEU A 1 149 ? -0.035 -11.695 -3.127 1 97.75 149 LEU A CA 1
ATOM 1225 C C . LEU A 1 149 ? -0.216 -11.602 -1.616 1 97.75 149 LEU A C 1
ATOM 1227 O O . LEU A 1 149 ? -0.428 -10.508 -1.082 1 97.75 149 LEU A O 1
ATOM 1231 N N . THR A 1 150 ? -0.174 -12.734 -1 1 97.19 150 THR A N 1
ATOM 1232 C CA . THR A 1 150 ? -0.077 -12.703 0.455 1 97.19 150 THR A CA 1
ATOM 1233 C C . THR A 1 150 ? 1.354 -12.414 0.896 1 97.19 150 THR A C 1
ATOM 1235 O O . THR A 1 150 ? 2.291 -13.094 0.48 1 97.19 150 THR A O 1
ATOM 1238 N N . VAL A 1 151 ? 1.474 -11.375 1.724 1 95.06 151 VAL A N 1
ATOM 1239 C CA . VAL A 1 151 ? 2.824 -10.984 2.117 1 95.06 151 VAL A CA 1
ATOM 1240 C C . VAL A 1 151 ? 2.998 -11.172 3.623 1 95.06 151 VAL A C 1
ATOM 1242 O O . VAL A 1 151 ? 2.025 -11.109 4.379 1 95.06 151 VAL A O 1
ATOM 1245 N N . GLY A 1 152 ? 4.141 -11.547 4.016 1 92.75 152 GLY A N 1
ATOM 1246 C CA . GLY A 1 152 ? 4.574 -11.648 5.398 1 92.75 152 GLY A CA 1
ATOM 1247 C C . GLY A 1 152 ? 5.871 -10.914 5.676 1 92.75 152 GLY A C 1
ATOM 1248 O O . GLY A 1 152 ? 6.414 -10.25 4.797 1 92.75 152 GLY A O 1
ATOM 1249 N N . LYS A 1 153 ? 6.309 -11.008 6.898 1 91 153 LYS A N 1
ATOM 1250 C CA . LYS A 1 153 ? 7.559 -10.359 7.273 1 91 153 LYS A CA 1
ATOM 1251 C C . LYS A 1 153 ? 8.734 -10.93 6.492 1 91 153 LYS A C 1
ATOM 1253 O O . LYS A 1 153 ? 8.805 -12.141 6.262 1 91 153 LYS A O 1
ATOM 1258 N N . THR A 1 154 ? 9.594 -10.047 6.137 1 90.69 154 THR A N 1
ATOM 1259 C CA . THR A 1 154 ? 10.773 -10.492 5.414 1 90.69 154 THR A CA 1
ATOM 1260 C C . THR A 1 154 ? 11.609 -11.438 6.273 1 90.69 154 THR A C 1
ATOM 1262 O O . THR A 1 154 ? 11.711 -11.258 7.488 1 90.69 154 THR A O 1
ATOM 1265 N N . ASP A 1 155 ? 12.203 -12.438 5.621 1 90.75 155 ASP A N 1
ATOM 1266 C CA . ASP A 1 155 ? 13.188 -13.258 6.309 1 90.75 155 ASP A CA 1
ATOM 1267 C C . ASP A 1 155 ? 14.578 -12.641 6.227 1 90.75 155 ASP A C 1
ATOM 1269 O O . ASP A 1 155 ? 14.781 -11.648 5.523 1 90.75 155 ASP A O 1
ATOM 1273 N N . PRO A 1 156 ? 15.539 -13.203 6.977 1 90.94 156 PRO A N 1
ATOM 1274 C CA . PRO A 1 156 ? 16.875 -12.602 7.043 1 90.94 156 PRO A CA 1
ATOM 1275 C C . PRO A 1 156 ? 17.547 -12.492 5.672 1 90.94 156 PRO A C 1
ATOM 1277 O O . PRO A 1 156 ? 18.25 -11.516 5.398 1 90.94 156 PRO A O 1
ATOM 1280 N N . PHE A 1 157 ? 17.359 -13.5 4.828 1 94.88 157 PHE A N 1
ATOM 1281 C CA . PHE A 1 157 ? 17.984 -13.445 3.512 1 94.88 157 PHE A CA 1
ATOM 1282 C C . PHE A 1 157 ? 17.391 -12.305 2.688 1 94.88 157 PHE A C 1
ATOM 1284 O O . PHE A 1 157 ? 18.141 -11.453 2.188 1 94.88 157 PHE A O 1
ATOM 1291 N N . VAL A 1 158 ? 16.078 -12.25 2.525 1 94.38 158 VAL A N 1
ATOM 1292 C CA . VAL A 1 158 ? 15.414 -11.25 1.701 1 94.38 158 VAL A CA 1
ATOM 1293 C C . VAL A 1 158 ? 15.703 -9.852 2.252 1 94.38 158 VAL A C 1
ATOM 1295 O O . VAL A 1 158 ? 15.914 -8.906 1.487 1 94.38 158 VAL A O 1
ATOM 1298 N N . SER A 1 159 ? 15.781 -9.711 3.588 1 93.12 159 SER A N 1
ATOM 1299 C CA . SER A 1 159 ? 16 -8.414 4.219 1 93.12 159 SER A CA 1
ATOM 1300 C C . SER A 1 159 ? 17.375 -7.848 3.863 1 93.12 159 SER A C 1
ATOM 1302 O O . SER A 1 159 ? 17.594 -6.641 3.965 1 93.12 159 SER A O 1
ATOM 1304 N N . SER A 1 160 ? 18.281 -8.703 3.473 1 95.19 160 SER A N 1
ATOM 1305 C CA . SER A 1 160 ? 19.609 -8.25 3.066 1 95.19 160 SER A CA 1
ATOM 1306 C C . SER A 1 160 ? 19.547 -7.535 1.719 1 95.19 160 SER A C 1
ATOM 1308 O O . SER A 1 160 ? 20.484 -6.812 1.356 1 95.19 160 SER A O 1
ATOM 1310 N N . TYR A 1 161 ? 18.422 -7.773 1.005 1 95.75 161 TYR A N 1
ATOM 1311 C CA . TYR A 1 161 ? 18.312 -7.215 -0.337 1 95.75 161 TYR A CA 1
ATOM 1312 C C . TYR A 1 161 ? 17.031 -6.383 -0.477 1 95.75 161 TYR A C 1
ATOM 1314 O O . TYR A 1 161 ? 16.719 -5.91 -1.569 1 95.75 161 TYR A O 1
ATOM 1322 N N . HIS A 1 162 ? 16.328 -6.23 0.562 1 94.31 162 HIS A N 1
ATOM 1323 C CA . HIS A 1 162 ? 15.062 -5.52 0.608 1 94.31 162 HIS A CA 1
ATOM 1324 C C . HIS A 1 162 ? 14.867 -4.816 1.949 1 94.31 162 HIS A C 1
ATOM 1326 O O . HIS A 1 162 ? 14.609 -5.469 2.965 1 94.31 162 HIS A O 1
ATOM 1332 N N . ASN A 1 163 ? 14.93 -3.488 1.915 1 91.62 163 ASN A N 1
ATOM 1333 C CA . ASN A 1 163 ? 14.75 -2.791 3.184 1 91.62 163 ASN A CA 1
ATOM 1334 C C . ASN A 1 163 ? 13.836 -1.579 3.033 1 91.62 163 ASN A C 1
ATOM 1336 O O . ASN A 1 163 ? 13.758 -0.736 3.928 1 91.62 163 ASN A O 1
ATOM 1340 N N . ILE A 1 164 ? 13.227 -1.481 1.859 1 90.62 164 ILE A N 1
ATOM 1341 C CA . ILE A 1 164 ? 12.32 -0.367 1.624 1 90.62 164 ILE A CA 1
ATOM 1342 C C . ILE A 1 164 ? 11.023 -0.583 2.41 1 90.62 164 ILE A C 1
ATOM 1344 O O . ILE A 1 164 ? 10.344 0.379 2.768 1 90.62 164 ILE A O 1
ATOM 1348 N N . SER A 1 165 ? 10.734 -1.816 2.648 1 91.12 165 SER A N 1
ATOM 1349 C CA . SER A 1 165 ? 9.656 -2.264 3.521 1 91.12 165 SER A CA 1
ATOM 1350 C C . SER A 1 165 ? 10.047 -3.529 4.277 1 91.12 165 SER A C 1
ATOM 1352 O O . SER A 1 165 ? 11.156 -4.031 4.129 1 91.12 165 SER A O 1
ATOM 1354 N N . ASN A 1 166 ? 9.094 -3.951 5.086 1 90.75 166 ASN A N 1
ATOM 1355 C CA . ASN A 1 166 ? 9.414 -5.137 5.879 1 90.75 166 ASN A CA 1
ATOM 1356 C C . ASN A 1 166 ? 8.555 -6.328 5.473 1 90.75 166 ASN A C 1
ATOM 1358 O O . ASN A 1 166 ? 8.391 -7.27 6.25 1 90.75 166 ASN A O 1
ATOM 1362 N N . ARG A 1 167 ? 7.973 -6.215 4.359 1 92.25 167 ARG A N 1
ATOM 1363 C CA . ARG A 1 167 ? 7.082 -7.27 3.883 1 92.25 167 ARG A CA 1
ATOM 1364 C C . ARG A 1 167 ? 7.574 -7.848 2.561 1 92.25 167 ARG A C 1
ATOM 1366 O O . ARG A 1 167 ? 8.133 -7.129 1.731 1 92.25 167 ARG A O 1
ATOM 1373 N N . ALA A 1 168 ? 7.383 -9.078 2.387 1 93.88 168 ALA A N 1
ATOM 1374 C CA . ALA A 1 168 ? 7.727 -9.797 1.16 1 93.88 168 ALA A CA 1
ATOM 1375 C C . ALA A 1 168 ? 6.727 -10.914 0.879 1 93.88 168 ALA A C 1
ATOM 1377 O O . ALA A 1 168 ? 5.996 -11.344 1.776 1 93.88 168 ALA A O 1
ATOM 1378 N N . PRO A 1 169 ? 6.707 -11.344 -0.38 1 96.44 169 PRO A N 1
ATOM 1379 C CA . PRO A 1 169 ? 5.82 -12.461 -0.7 1 96.44 169 PRO A CA 1
ATOM 1380 C C . PRO A 1 169 ? 6.121 -13.711 0.126 1 96.44 169 PRO A C 1
ATOM 1382 O O . PRO A 1 169 ? 7.289 -14.016 0.386 1 96.44 169 PRO A O 1
ATOM 1385 N N . VAL A 1 170 ? 5.094 -14.391 0.501 1 96.38 170 VAL A N 1
ATOM 1386 C CA . VAL A 1 170 ? 5.262 -15.664 1.189 1 96.38 170 VAL A CA 1
ATOM 1387 C C . VAL A 1 170 ? 5.527 -16.766 0.171 1 96.38 170 VAL A C 1
ATOM 1389 O O . VAL A 1 170 ? 4.668 -17.078 -0.655 1 96.38 170 VAL A O 1
ATOM 1392 N N . ILE A 1 171 ? 6.68 -17.297 0.205 1 96.56 171 ILE A N 1
ATOM 1393 C CA . ILE A 1 171 ? 7.066 -18.391 -0.688 1 96.56 171 ILE A CA 1
ATOM 1394 C C . ILE A 1 171 ? 6.621 -19.734 -0.098 1 96.56 171 ILE A C 1
ATOM 1396 O O . ILE A 1 171 ? 6.891 -20.016 1.069 1 96.56 171 ILE A O 1
ATOM 1400 N N . LEU A 1 172 ? 5.98 -20.516 -0.889 1 95.62 172 LEU A N 1
ATOM 1401 C CA . LEU A 1 172 ? 5.477 -21.797 -0.424 1 95.62 172 LEU A CA 1
ATOM 1402 C C . LEU A 1 172 ? 6.191 -22.938 -1.125 1 95.62 172 LEU A C 1
ATOM 1404 O O . LEU A 1 172 ? 6.066 -23.109 -2.342 1 95.62 172 LEU A O 1
ATOM 1408 N N . PRO A 1 173 ? 6.863 -23.766 -0.317 1 92.81 173 PRO A N 1
ATOM 1409 C CA . PRO A 1 173 ? 7.355 -25.016 -0.914 1 92.81 173 PRO A CA 1
ATOM 1410 C C . PRO A 1 173 ? 6.227 -25.906 -1.426 1 92.81 173 PRO A C 1
ATOM 1412 O O . PRO A 1 173 ? 5.102 -25.828 -0.923 1 92.81 173 PRO A O 1
ATOM 1415 N N . LYS A 1 174 ? 6.582 -26.734 -2.311 1 91.25 174 LYS A N 1
ATOM 1416 C CA . LYS A 1 174 ? 5.602 -27.625 -2.926 1 91.25 174 LYS A CA 1
ATOM 1417 C C . LYS A 1 174 ? 4.898 -28.484 -1.875 1 91.25 174 LYS A C 1
ATOM 1419 O O . LYS A 1 174 ? 3.699 -28.75 -1.981 1 91.25 174 LYS A O 1
ATOM 1424 N N . GLU A 1 175 ? 5.602 -28.844 -0.861 1 88.88 175 GLU A N 1
ATOM 1425 C CA . GLU A 1 175 ? 5.07 -29.719 0.183 1 88.88 175 GLU A CA 1
ATOM 1426 C C . GLU A 1 175 ? 3.99 -29 0.996 1 88.88 175 GLU A C 1
ATOM 1428 O O . GLU A 1 175 ? 3.17 -29.656 1.646 1 88.88 175 GLU A O 1
ATOM 1433 N N . GLN A 1 176 ? 3.992 -27.688 0.96 1 92.19 176 GLN A N 1
ATOM 1434 C CA . GLN A 1 176 ? 3.018 -26.922 1.733 1 92.19 176 GLN A CA 1
ATOM 1435 C C . GLN A 1 176 ? 1.867 -26.453 0.852 1 92.19 176 GLN A C 1
ATOM 1437 O O . GLN A 1 176 ? 0.907 -25.859 1.344 1 92.19 176 GLN A O 1
ATOM 1442 N N . ALA A 1 177 ? 2.016 -26.672 -0.405 1 93.62 177 ALA A N 1
ATOM 1443 C CA . ALA A 1 177 ? 1.003 -26.219 -1.354 1 93.62 177 ALA A CA 1
ATOM 1444 C C . ALA A 1 177 ? -0.365 -26.797 -1.022 1 93.62 177 ALA A C 1
ATOM 1446 O O . ALA A 1 177 ? -1.37 -26.078 -1.012 1 93.62 177 ALA A O 1
ATOM 1447 N N . SER A 1 178 ? -0.35 -28.078 -0.763 1 92.88 178 SER A N 1
ATOM 1448 C CA . SER A 1 178 ? -1.605 -28.766 -0.475 1 92.88 178 SER A CA 1
ATOM 1449 C C . SER A 1 178 ? -2.242 -28.234 0.807 1 92.88 178 SER A C 1
ATOM 1451 O O . SER A 1 178 ? -3.463 -28.094 0.887 1 92.88 178 SER A O 1
ATOM 1453 N N . ASP A 1 179 ? -1.427 -27.953 1.812 1 93.88 179 ASP A N 1
ATOM 1454 C CA . ASP A 1 179 ? -1.936 -27.406 3.061 1 93.88 179 ASP A CA 1
ATOM 1455 C C . ASP A 1 179 ? -2.557 -26.031 2.836 1 93.88 179 ASP A C 1
ATOM 1457 O O . ASP A 1 179 ? -3.619 -25.719 3.383 1 93.88 179 ASP A O 1
ATOM 1461 N N . TRP A 1 180 ? -1.942 -25.25 2.07 1 96.62 180 TRP A N 1
ATOM 1462 C CA . TRP A 1 180 ? -2.426 -23.906 1.787 1 96.62 180 TRP A CA 1
ATOM 1463 C C . TRP A 1 180 ? -3.76 -23.953 1.051 1 96.62 180 TRP A C 1
ATOM 1465 O O . TRP A 1 180 ? -4.66 -23.156 1.335 1 96.62 180 TRP A O 1
ATOM 1475 N N . LEU A 1 181 ? -3.926 -24.922 0.175 1 97.38 181 LEU A N 1
ATOM 1476 C CA . LEU A 1 181 ? -5.109 -24.969 -0.674 1 97.38 181 LEU A CA 1
ATOM 1477 C C . LEU A 1 181 ? -6.223 -25.766 0.004 1 97.38 181 LEU A C 1
ATOM 1479 O O . LEU A 1 181 ? -7.367 -25.75 -0.457 1 97.38 181 LEU A O 1
ATOM 1483 N N . SER A 1 182 ? -5.934 -26.344 1.089 1 95.75 182 SER A N 1
ATOM 1484 C CA . SER A 1 182 ? -6.898 -27.266 1.695 1 95.75 182 SER A CA 1
ATOM 1485 C C . SER A 1 182 ? -8.016 -26.5 2.404 1 95.75 182 SER A C 1
ATOM 1487 O O . SER A 1 182 ? -7.746 -25.594 3.199 1 95.75 182 SER A O 1
ATOM 1489 N N . LYS A 1 183 ? -9.211 -26.906 2.201 1 92.31 183 LYS A N 1
ATOM 1490 C CA . LYS A 1 183 ? -10.359 -26.328 2.893 1 92.31 183 LYS A CA 1
ATOM 1491 C C . LYS A 1 183 ? -10.359 -26.703 4.371 1 92.31 183 LYS A C 1
ATOM 1493 O O . LYS A 1 183 ? -11.031 -26.062 5.18 1 92.31 183 LYS A O 1
ATOM 1498 N N . ASP A 1 184 ? -9.625 -27.719 4.703 1 92.25 184 ASP A N 1
ATOM 1499 C CA . ASP A 1 184 ? -9.625 -28.266 6.062 1 92.25 184 ASP A CA 1
ATOM 1500 C C . ASP A 1 184 ? -8.57 -27.578 6.926 1 92.25 184 ASP A C 1
ATOM 1502 O O . ASP A 1 184 ? -8.523 -27.781 8.141 1 92.25 184 ASP A O 1
ATOM 1506 N N . SER A 1 185 ? -7.664 -26.859 6.281 1 92.38 185 SER A N 1
ATOM 1507 C CA . SER A 1 185 ? -6.66 -26.141 7.066 1 92.38 185 SER A CA 1
ATOM 1508 C C . SER A 1 185 ? -7.297 -25.078 7.938 1 92.38 185 SER A C 1
ATOM 1510 O O . SER A 1 185 ? -8.07 -24.25 7.449 1 92.38 185 SER A O 1
ATOM 1512 N N . ASP A 1 186 ? -7.02 -25.094 9.195 1 90.25 186 ASP A N 1
ATOM 1513 C CA . ASP A 1 186 ? -7.617 -24.125 10.094 1 90.25 186 ASP A CA 1
ATOM 1514 C C . ASP A 1 186 ? -6.777 -22.844 10.156 1 90.25 186 ASP A C 1
ATOM 1516 O O . ASP A 1 186 ? -5.719 -22.766 9.531 1 90.25 186 ASP A O 1
ATOM 1520 N N . ALA A 1 187 ? -7.277 -21.922 10.938 1 88 187 ALA A N 1
ATOM 1521 C CA . ALA A 1 187 ? -6.676 -20.594 11.016 1 88 187 ALA A CA 1
ATOM 1522 C C . ALA A 1 187 ? -5.262 -20.672 11.578 1 88 187 ALA A C 1
ATOM 1524 O O . ALA A 1 187 ? -4.367 -19.953 11.125 1 88 187 ALA A O 1
ATOM 1525 N N . LYS A 1 188 ? -5.121 -21.5 12.516 1 90.56 188 LYS A N 1
ATOM 1526 C CA . LYS A 1 188 ? -3.818 -21.625 13.156 1 90.56 188 LYS A CA 1
ATOM 1527 C C . LYS A 1 188 ? -2.766 -22.141 12.18 1 90.56 188 LYS A C 1
ATOM 1529 O O . LYS A 1 188 ? -1.647 -21.625 12.133 1 90.56 188 LYS A O 1
ATOM 1534 N N . ARG A 1 189 ? -3.135 -23.156 11.453 1 91.75 189 ARG A N 1
ATOM 1535 C CA . ARG A 1 189 ? -2.223 -23.719 10.461 1 91.75 189 ARG A CA 1
ATOM 1536 C C . ARG A 1 189 ? -1.868 -22.703 9.398 1 91.75 189 ARG A C 1
ATOM 1538 O O . ARG A 1 189 ? -0.702 -22.562 9.016 1 91.75 189 ARG A O 1
ATOM 1545 N N . LEU A 1 190 ? -2.832 -22 8.898 1 92.81 190 LEU A N 1
ATOM 1546 C CA . LEU A 1 190 ? -2.621 -20.984 7.875 1 92.81 190 LEU A CA 1
ATOM 1547 C C . LEU A 1 190 ? -1.729 -19.875 8.398 1 92.81 190 LEU A C 1
ATOM 1549 O O . LEU A 1 190 ? -0.847 -19.391 7.68 1 92.81 190 LEU A O 1
ATOM 1553 N N . GLU A 1 191 ? -1.956 -19.5 9.594 1 91.94 191 GLU A N 1
ATOM 1554 C CA . GLU A 1 191 ? -1.122 -18.484 10.227 1 91.94 191 GLU A CA 1
ATOM 1555 C C . GLU A 1 191 ? 0.33 -18.938 10.32 1 91.94 191 GLU A C 1
ATOM 1557 O O . GLU A 1 191 ? 1.251 -18.156 10.086 1 91.94 191 GLU A O 1
ATOM 1562 N N . GLU A 1 192 ? 0.485 -20.125 10.672 1 91.12 192 GLU A N 1
ATOM 1563 C CA . GLU A 1 192 ? 1.83 -20.688 10.773 1 91.12 192 GLU A CA 1
ATOM 1564 C C . GLU A 1 192 ? 2.543 -20.672 9.43 1 91.12 192 GLU A C 1
ATOM 1566 O O . GLU A 1 192 ? 3.734 -20.359 9.352 1 91.12 192 GLU A O 1
ATOM 1571 N N . ILE A 1 193 ? 1.845 -21.016 8.414 1 90.5 193 ILE A N 1
ATOM 1572 C CA . ILE A 1 193 ? 2.408 -21.047 7.066 1 90.5 193 ILE A CA 1
ATOM 1573 C C . ILE A 1 193 ? 2.879 -19.641 6.68 1 90.5 193 ILE A C 1
ATOM 1575 O O . ILE A 1 193 ? 3.957 -19.484 6.102 1 90.5 193 ILE A O 1
ATOM 1579 N N . ILE A 1 194 ? 2.117 -18.625 7.047 1 90.88 194 ILE A N 1
ATOM 1580 C CA . ILE A 1 194 ? 2.404 -17.25 6.648 1 90.88 194 ILE A CA 1
ATOM 1581 C C . ILE A 1 194 ? 3.494 -16.672 7.547 1 90.88 194 ILE A C 1
ATOM 1583 O O . ILE A 1 194 ? 4.422 -16.016 7.066 1 90.88 194 ILE A O 1
ATOM 1587 N N . GLN A 1 195 ? 3.451 -16.938 8.789 1 87.38 195 GLN A N 1
ATOM 1588 C CA . GLN A 1 195 ? 4.328 -16.281 9.758 1 87.38 195 GLN A CA 1
ATOM 1589 C C . GLN A 1 195 ? 5.668 -17.016 9.859 1 87.38 195 GLN A C 1
ATOM 1591 O O . GLN A 1 195 ? 6.688 -16.391 10.172 1 87.38 195 GLN A O 1
ATOM 1596 N N . ASN A 1 196 ? 5.574 -18.281 9.633 1 84.75 196 ASN A N 1
ATOM 1597 C CA . ASN A 1 196 ? 6.785 -19.094 9.719 1 84.75 196 ASN A CA 1
ATOM 1598 C C . ASN A 1 196 ? 6.926 -20.016 8.508 1 84.75 196 ASN A C 1
ATOM 1600 O O . ASN A 1 196 ? 6.938 -21.234 8.648 1 84.75 196 ASN A O 1
ATOM 1604 N N . PRO A 1 197 ? 7.094 -19.375 7.426 1 81 197 PRO A N 1
ATOM 1605 C CA . PRO A 1 197 ? 7.219 -20.219 6.23 1 81 197 PRO A CA 1
ATOM 1606 C C . PRO A 1 197 ? 8.484 -21.062 6.242 1 81 197 PRO A C 1
ATOM 1608 O O . PRO A 1 197 ? 9.5 -20.672 6.816 1 81 197 PRO A O 1
ATOM 1611 N N . LYS A 1 198 ? 8.406 -22.219 5.699 1 85.88 198 LYS A N 1
ATOM 1612 C CA . LYS A 1 198 ? 9.586 -23.047 5.547 1 85.88 198 LYS A CA 1
ATOM 1613 C C . LYS A 1 198 ? 10.656 -22.359 4.707 1 85.88 198 LYS A C 1
ATOM 1615 O O . LYS A 1 198 ? 10.336 -21.688 3.725 1 85.88 198 LYS A O 1
ATOM 1620 N N . LYS A 1 199 ? 11.836 -22.672 5.125 1 86.06 199 LYS A N 1
ATOM 1621 C CA . LYS A 1 199 ? 12.953 -22 4.469 1 86.06 199 LYS A CA 1
ATOM 1622 C C . LYS A 1 199 ? 13.156 -22.531 3.051 1 86.06 199 LYS A C 1
ATOM 1624 O O . LYS A 1 199 ? 13.086 -23.734 2.816 1 86.06 199 LYS A O 1
ATOM 1629 N N . VAL A 1 200 ? 13.258 -21.641 2.133 1 90.94 200 VAL A N 1
ATOM 1630 C CA . VAL A 1 200 ? 13.578 -21.922 0.74 1 90.94 200 VAL A CA 1
ATOM 1631 C C . VAL A 1 200 ? 14.898 -21.25 0.367 1 90.94 200 VAL A C 1
ATOM 1633 O O . VAL A 1 200 ? 15.148 -20.109 0.729 1 90.94 200 VAL A O 1
ATOM 1636 N N . LYS A 1 201 ? 15.758 -22.031 -0.24 1 93.94 201 LYS A N 1
ATOM 1637 C CA . LYS A 1 201 ? 17.031 -21.453 -0.673 1 93.94 201 LYS A CA 1
ATOM 1638 C C . LYS A 1 201 ? 16.812 -20.469 -1.821 1 93.94 201 LYS A C 1
ATOM 1640 O O . LYS A 1 201 ? 16.172 -20.797 -2.822 1 93.94 201 LYS A O 1
ATOM 1645 N N . LEU A 1 202 ? 17.312 -19.234 -1.656 1 96.62 202 LEU A N 1
ATOM 1646 C CA . LEU A 1 202 ? 17.172 -18.172 -2.646 1 96.62 202 LEU A CA 1
ATOM 1647 C C . LEU A 1 202 ? 18.516 -17.562 -2.998 1 96.62 202 LEU A C 1
ATOM 1649 O O . LEU A 1 202 ? 19.484 -17.734 -2.26 1 96.62 202 LEU A O 1
ATOM 1653 N N . LYS A 1 203 ? 18.547 -16.969 -4.102 1 97.62 203 LYS A N 1
ATOM 1654 C CA . LYS A 1 203 ? 19.672 -16.141 -4.562 1 97.62 203 LYS A CA 1
ATOM 1655 C C . LYS A 1 203 ? 19.203 -14.734 -4.93 1 97.62 203 LYS A C 1
ATOM 1657 O O . LYS A 1 203 ? 18.016 -14.516 -5.18 1 97.62 203 LYS A O 1
ATOM 1662 N N . ALA A 1 204 ? 20.156 -13.883 -4.906 1 97.56 204 ALA A N 1
ATOM 1663 C CA . ALA A 1 204 ? 19.891 -12.5 -5.293 1 97.56 204 ALA A CA 1
ATOM 1664 C C . ALA A 1 204 ? 20.844 -12.031 -6.379 1 97.56 204 ALA A C 1
ATOM 1666 O O . ALA A 1 204 ? 22.047 -12.344 -6.332 1 97.56 204 ALA A O 1
ATOM 1667 N N . LYS A 1 205 ? 20.344 -11.383 -7.336 1 97.06 205 LYS A N 1
ATOM 1668 C CA . LYS A 1 205 ? 21.125 -10.773 -8.414 1 97.06 205 LYS A CA 1
ATOM 1669 C C . LYS A 1 205 ? 20.844 -9.281 -8.508 1 97.06 205 LYS A C 1
ATOM 1671 O O . LYS A 1 205 ? 19.688 -8.867 -8.656 1 97.06 205 LYS A O 1
ATOM 1676 N N . ARG A 1 206 ? 21.922 -8.477 -8.461 1 95.31 206 ARG A N 1
ATOM 1677 C CA . ARG A 1 206 ? 21.766 -7.031 -8.594 1 95.31 206 ARG A CA 1
ATOM 1678 C C . ARG A 1 206 ? 21.438 -6.652 -10.039 1 95.31 206 ARG A C 1
ATOM 1680 O O . ARG A 1 206 ? 22.031 -7.184 -10.977 1 95.31 206 ARG A O 1
ATOM 1687 N N . LEU A 1 207 ? 20.5 -5.789 -10.164 1 93.62 207 LEU A N 1
ATOM 1688 C CA . LEU A 1 207 ? 20.094 -5.336 -11.492 1 93.62 207 LEU A CA 1
ATOM 1689 C C . LEU A 1 207 ? 20.688 -3.963 -11.797 1 93.62 207 LEU A C 1
ATOM 1691 O O . LEU A 1 207 ? 20.984 -3.193 -10.883 1 93.62 207 LEU A O 1
ATOM 1695 N N . SER A 1 208 ? 20.781 -3.707 -13.062 1 86.25 208 SER A N 1
ATOM 1696 C CA . SER A 1 208 ? 21.234 -2.377 -13.461 1 86.25 208 SER A CA 1
ATOM 1697 C C . SER A 1 208 ? 20.141 -1.335 -13.234 1 86.25 208 SER A C 1
ATOM 1699 O O . SER A 1 208 ? 18.953 -1.667 -13.195 1 86.25 208 SER A O 1
ATOM 1701 N N . ASN A 1 209 ? 20.531 -0.07 -13.102 1 75.12 209 ASN A N 1
ATOM 1702 C CA . ASN A 1 209 ? 19.578 1.02 -12.891 1 75.12 209 ASN A CA 1
ATOM 1703 C C . ASN A 1 209 ? 18.609 1.162 -14.062 1 75.12 209 ASN A C 1
ATOM 1705 O O . ASN A 1 209 ? 17.484 1.627 -13.898 1 75.12 209 ASN A O 1
ATOM 1709 N N . GLU A 1 210 ? 19.062 0.69 -15.156 1 76.06 210 GLU A N 1
ATOM 1710 C CA . GLU A 1 210 ? 18.297 0.862 -16.375 1 76.06 210 GLU A CA 1
ATOM 1711 C C . GLU A 1 210 ? 17.484 -0.39 -16.703 1 76.06 210 GLU A C 1
ATOM 1713 O O . GLU A 1 210 ? 16.797 -0.445 -17.719 1 76.06 210 GLU A O 1
ATOM 1718 N N . PHE A 1 211 ? 17.578 -1.306 -15.844 1 82.25 211 PHE A N 1
ATOM 1719 C CA . PHE A 1 211 ? 16.969 -2.598 -16.141 1 82.25 211 PHE A CA 1
ATOM 1720 C C . PHE A 1 211 ? 15.484 -2.439 -16.453 1 82.25 211 PHE A C 1
ATOM 1722 O O . PHE A 1 211 ? 15 -2.949 -17.469 1 82.25 211 PHE A O 1
ATOM 1729 N N . PHE A 1 212 ? 14.766 -1.666 -15.648 1 77.94 212 PHE A N 1
ATOM 1730 C CA . PHE A 1 212 ? 13.328 -1.546 -15.828 1 77.94 212 PHE A CA 1
ATOM 1731 C C . PHE A 1 212 ? 13 -0.57 -16.953 1 77.94 212 PHE A C 1
ATOM 1733 O O . PHE A 1 212 ? 11.945 -0.665 -17.578 1 77.94 212 PHE A O 1
ATOM 1740 N N . LEU A 1 213 ? 13.789 0.434 -17.141 1 68 213 LEU A N 1
ATOM 1741 C CA . LEU A 1 213 ? 13.594 1.39 -18.234 1 68 213 LEU A CA 1
ATOM 1742 C C . LEU A 1 213 ? 13.688 0.698 -19.578 1 68 213 LEU A C 1
ATOM 1744 O O . LEU A 1 213 ? 12.914 1.006 -20.5 1 68 213 LEU A O 1
ATOM 1748 N N . LYS A 1 214 ? 14.555 -0.08 -19.719 1 61.47 214 LYS A N 1
ATOM 1749 C CA . LYS A 1 214 ? 14.805 -0.786 -20.984 1 61.47 214 LYS A CA 1
ATOM 1750 C C . LYS A 1 214 ? 13.688 -1.778 -21.281 1 61.47 214 LYS A C 1
ATOM 1752 O O . LYS A 1 214 ? 13.367 -2.023 -22.453 1 61.47 214 LYS A O 1
ATOM 1757 N N . ASN A 1 215 ? 13.125 -2.326 -20.297 1 57.28 215 ASN A N 1
ATOM 1758 C CA . ASN A 1 215 ? 12.125 -3.369 -20.5 1 57.28 215 ASN A CA 1
ATOM 1759 C C . ASN A 1 215 ? 10.711 -2.791 -20.547 1 57.28 215 ASN A C 1
ATOM 1761 O O . ASN A 1 215 ? 9.766 -3.484 -20.922 1 57.28 215 ASN A O 1
ATOM 1765 N N . LEU A 1 216 ? 10.391 -1.615 -19.938 1 55.88 216 LEU A N 1
ATOM 1766 C CA . LEU A 1 216 ? 9.141 -0.909 -20.203 1 55.88 216 LEU A CA 1
ATOM 1767 C C . LEU A 1 216 ? 8.961 -0.652 -21.688 1 55.88 216 LEU A C 1
ATOM 1769 O O . LEU A 1 216 ? 7.84 -0.716 -22.203 1 55.88 216 LEU A O 1
ATOM 1773 N N . SER A 1 217 ? 9.969 -0.312 -22.312 1 46.88 217 SER A N 1
ATOM 1774 C CA . SER A 1 217 ? 9.938 -0.096 -23.75 1 46.88 217 SER A CA 1
ATOM 1775 C C . SER A 1 217 ? 9.578 -1.378 -24.5 1 46.88 217 SER A C 1
ATOM 1777 O O . SER A 1 217 ? 8.898 -1.335 -25.531 1 46.88 217 SER A O 1
ATOM 1779 N N . SER A 1 218 ? 9.945 -2.396 -24.016 1 44.75 218 SER A N 1
ATOM 1780 C CA . SER A 1 218 ? 9.672 -3.643 -24.719 1 44.75 218 SER A CA 1
ATOM 1781 C C . SER A 1 218 ? 8.234 -4.105 -24.484 1 44.75 218 SER A C 1
ATOM 1783 O O . SER A 1 218 ? 7.613 -4.699 -25.359 1 44.75 218 SER A O 1
ATOM 1785 N N . ASN A 1 219 ? 7.625 -3.943 -23.328 1 42.84 219 ASN A N 1
ATOM 1786 C CA . ASN A 1 219 ? 6.293 -4.422 -22.984 1 42.84 219 ASN A CA 1
ATOM 1787 C C . ASN A 1 219 ? 5.207 -3.508 -23.547 1 42.84 219 ASN A C 1
ATOM 1789 O O . ASN A 1 219 ? 4.023 -3.859 -23.531 1 42.84 219 ASN A O 1
ATOM 1793 N N . THR A 1 220 ? 5.387 -2.189 -23.641 1 39.12 220 THR A N 1
ATOM 1794 C CA . THR A 1 220 ? 4.402 -1.363 -24.328 1 39.12 220 THR A CA 1
ATOM 1795 C C . THR A 1 220 ? 4.109 -1.923 -25.719 1 39.12 220 THR A C 1
ATOM 1797 O O . THR A 1 220 ? 3.166 -1.485 -26.375 1 39.12 220 THR A O 1
ATOM 1800 N N . GLN A 1 221 ? 4.945 -2.699 -26.234 1 32.88 221 GLN A N 1
ATOM 1801 C CA . GLN A 1 221 ? 4.621 -3.25 -27.547 1 32.88 221 GLN A CA 1
ATOM 1802 C C . GLN A 1 221 ? 3.584 -4.363 -27.438 1 32.88 221 GLN A C 1
ATOM 1804 O O . GLN A 1 221 ? 3.068 -4.844 -28.453 1 32.88 221 GLN A O 1
ATOM 1809 N N . LEU A 1 222 ? 3.398 -5.012 -26.359 1 34.25 222 LEU A N 1
ATOM 1810 C CA . LEU A 1 222 ? 2.34 -6.016 -26.406 1 34.25 222 LEU A CA 1
ATOM 1811 C C . LEU A 1 222 ? 0.968 -5.363 -26.25 1 34.25 222 LEU A C 1
ATOM 1813 O O . LEU A 1 222 ? 0.702 -4.684 -25.266 1 34.25 222 LEU A O 1
ATOM 1817 N N . GLY A 1 223 ? 0.205 -4.887 -27.234 1 31.84 223 GLY A N 1
ATOM 1818 C CA . GLY A 1 223 ? -1.16 -4.43 -27.438 1 31.84 223 GLY A CA 1
ATOM 1819 C C . GLY A 1 223 ? -2.17 -5.168 -26.578 1 31.84 223 GLY A C 1
ATOM 1820 O O . GLY A 1 223 ? -1.863 -6.223 -26.016 1 31.84 223 GLY A O 1
ATOM 1821 N N . PRO A 1 224 ? -3.334 -4.484 -26.156 1 34.25 224 PRO A N 1
ATOM 1822 C CA . PRO A 1 224 ? -4.477 -5.191 -25.578 1 34.25 224 PRO A CA 1
ATOM 1823 C C . PRO A 1 224 ? -4.75 -6.531 -26.25 1 34.25 224 PRO A C 1
ATOM 1825 O O . PRO A 1 224 ? -5.129 -6.562 -27.422 1 34.25 224 PRO A O 1
ATOM 1828 N N . LEU A 1 225 ? -3.934 -7.398 -26.344 1 29.98 225 LEU A N 1
ATOM 1829 C CA . LEU A 1 225 ? -4.207 -8.602 -27.125 1 29.98 225 LEU A CA 1
ATOM 1830 C C . LEU A 1 225 ? -5.559 -9.195 -26.734 1 29.98 225 LEU A C 1
ATOM 1832 O O . LEU A 1 225 ? -6.234 -9.805 -27.578 1 29.98 225 LEU A O 1
ATOM 1836 N N . PHE A 1 226 ? -6.012 -9.227 -25.438 1 30.2 226 PHE A N 1
ATOM 1837 C CA . PHE A 1 226 ? -7.133 -10.125 -25.203 1 30.2 226 PHE A CA 1
ATOM 1838 C C . PHE A 1 226 ? -8.445 -9.469 -25.625 1 30.2 226 PHE A C 1
ATOM 1840 O O . PHE A 1 226 ? -9.523 -10.008 -25.359 1 30.2 226 PHE A O 1
ATOM 1847 N N . VAL A 1 227 ? -8.555 -8.258 -25.984 1 30.72 227 VAL A N 1
ATOM 1848 C CA . VAL A 1 227 ? -9.938 -7.879 -26.25 1 30.72 227 VAL A CA 1
ATOM 1849 C C . VAL A 1 227 ? -10.469 -8.664 -27.453 1 30.72 227 VAL A C 1
ATOM 1851 O O . VAL A 1 227 ? -11.641 -8.539 -27.812 1 30.72 227 VAL A O 1
ATOM 1854 N N . GLY A 1 228 ? -9.578 -9.211 -28.234 1 25.59 228 GLY A N 1
ATOM 1855 C CA . GLY A 1 228 ? -10.164 -9.664 -29.484 1 25.59 228 GLY A CA 1
ATOM 1856 C C . GLY A 1 228 ? -10.945 -10.961 -29.344 1 25.59 228 GLY A C 1
ATOM 1857 O O . GLY A 1 228 ? -11.461 -11.492 -30.328 1 25.59 228 GLY A O 1
ATOM 1858 N N . LEU A 1 229 ? -10.742 -11.805 -28.297 1 26.7 229 LEU A N 1
ATOM 1859 C CA . LEU A 1 229 ? -11.406 -13.062 -28.625 1 26.7 229 LEU A CA 1
ATOM 1860 C C . LEU A 1 229 ? -12.922 -12.938 -28.484 1 26.7 229 LEU A C 1
ATOM 1862 O O . LEU A 1 229 ? -13.633 -13.938 -28.438 1 26.7 229 LEU A O 1
ATOM 1866 N N . GLN A 1 230 ? -13.555 -11.641 -28.359 1 24.64 230 GLN A N 1
ATOM 1867 C CA . GLN A 1 230 ? -14.992 -11.789 -28.562 1 24.64 230 GLN A CA 1
ATOM 1868 C C . GLN A 1 230 ? -15.32 -12.164 -30 1 24.64 230 GLN A C 1
ATOM 1870 O O . GLN A 1 230 ? -16.484 -12.43 -30.328 1 24.64 230 GLN A O 1
ATOM 1875 N N . HIS A 1 231 ? -14.562 -12.523 -30.969 1 22.33 231 HIS A N 1
ATOM 1876 C CA . HIS A 1 231 ? -15.531 -12.93 -31.969 1 22.33 231 HIS A CA 1
ATOM 1877 C C . HIS A 1 231 ? -16.203 -14.25 -31.594 1 22.33 231 HIS A C 1
ATOM 1879 O O . HIS A 1 231 ? -15.555 -15.148 -31.062 1 22.33 231 HIS A O 1
ATOM 1885 N N . MET B 1 1 ? -6.926 1.878 2.58 1 79.38 1 MET B N 1
ATOM 1886 C CA . MET B 1 1 ? -6.137 3.076 2.846 1 79.38 1 MET B CA 1
ATOM 1887 C C . MET B 1 1 ? -6.734 4.289 2.143 1 79.38 1 MET B C 1
ATOM 1889 O O . MET B 1 1 ? -7.543 4.145 1.224 1 79.38 1 MET B O 1
ATOM 1893 N N . ILE B 1 2 ? -6.461 5.477 2.68 1 83.25 2 ILE B N 1
ATOM 1894 C CA . ILE B 1 2 ? -6.965 6.754 2.188 1 83.25 2 ILE B CA 1
ATOM 1895 C C . ILE B 1 2 ? -5.871 7.465 1.394 1 83.25 2 ILE B C 1
ATOM 1897 O O . ILE B 1 2 ? -4.777 7.711 1.91 1 83.25 2 ILE B O 1
ATOM 1901 N N . TYR B 1 3 ? -6.203 7.844 0.153 1 90.19 3 TYR B N 1
ATOM 1902 C CA . TYR B 1 3 ? -5.168 8.367 -0.734 1 90.19 3 TYR B CA 1
ATOM 1903 C C . TYR B 1 3 ? -5.539 9.758 -1.237 1 90.19 3 TYR B C 1
ATOM 1905 O O . TYR B 1 3 ? -4.824 10.344 -2.055 1 90.19 3 TYR B O 1
ATOM 1913 N N . LYS B 1 4 ? -6.66 10.289 -0.776 1 93.5 4 LYS B N 1
ATOM 1914 C CA . LYS B 1 4 ? -7.109 11.625 -1.16 1 93.5 4 LYS B CA 1
ATOM 1915 C C . LYS B 1 4 ? -7.535 12.438 0.062 1 93.5 4 LYS B C 1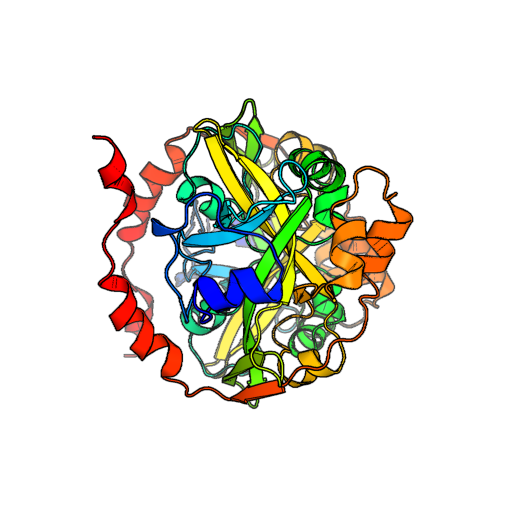
ATOM 1917 O O . LYS B 1 4 ? -8.375 11.984 0.846 1 93.5 4 LYS B O 1
ATOM 1922 N N . LEU B 1 5 ? -6.945 13.57 0.21 1 97.25 5 LEU B N 1
ATOM 1923 C CA . LEU B 1 5 ? -7.258 14.5 1.286 1 97.25 5 LEU B CA 1
ATOM 1924 C C . LEU B 1 5 ? -7.883 15.781 0.732 1 97.25 5 LEU B C 1
ATOM 1926 O O . LEU B 1 5 ? -7.973 15.953 -0.485 1 97.25 5 LEU B O 1
ATOM 1930 N N . SER B 1 6 ? -8.352 16.562 1.63 1 96.81 6 SER B N 1
ATOM 1931 C CA . SER B 1 6 ? -8.867 17.891 1.278 1 96.81 6 SER B CA 1
ATOM 1932 C C . SER B 1 6 ? -8.383 18.953 2.262 1 96.81 6 SER B C 1
ATOM 1934 O O . SER B 1 6 ? -8.305 18.703 3.467 1 96.81 6 SER B O 1
ATOM 1936 N N . ASN B 1 7 ? -7.988 20.016 1.785 1 97.38 7 ASN B N 1
ATOM 1937 C CA . ASN B 1 7 ? -7.789 21.234 2.561 1 97.38 7 ASN B CA 1
ATOM 1938 C C . ASN B 1 7 ? -8.414 22.438 1.871 1 97.38 7 ASN B C 1
ATOM 1940 O O . ASN B 1 7 ? -7.75 23.141 1.098 1 97.38 7 ASN B O 1
ATOM 1944 N N . GLU B 1 8 ? -9.57 22.75 2.248 1 96.19 8 GLU B N 1
ATOM 1945 C CA . GLU B 1 8 ? -10.336 23.812 1.602 1 96.19 8 GLU B CA 1
ATOM 1946 C C . GLU B 1 8 ? -10.25 25.125 2.385 1 96.19 8 GLU B C 1
ATOM 1948 O O . GLU B 1 8 ? -10.703 26.156 1.913 1 96.19 8 GLU B O 1
ATOM 1953 N N . ALA B 1 9 ? -9.742 25.109 3.516 1 96.88 9 ALA B N 1
ATOM 1954 C CA . ALA B 1 9 ? -9.672 26.297 4.371 1 96.88 9 ALA B CA 1
ATOM 1955 C C . ALA B 1 9 ? -8.703 27.328 3.805 1 96.88 9 ALA B C 1
ATOM 1957 O O . ALA B 1 9 ? -7.645 26.969 3.283 1 96.88 9 ALA B O 1
ATOM 1958 N N . GLY B 1 10 ? -9.094 28.547 3.951 1 96.69 10 GLY B N 1
ATOM 1959 C CA . GLY B 1 10 ? -8.172 29.609 3.584 1 96.69 10 GLY B CA 1
ATOM 1960 C C . GLY B 1 10 ? -7.012 29.766 4.551 1 96.69 10 GLY B C 1
ATOM 1961 O O . GLY B 1 10 ? -7.059 29.234 5.668 1 96.69 10 GLY B O 1
ATOM 1962 N N . ARG B 1 11 ? -6.062 30.469 4.07 1 96.88 11 ARG B N 1
ATOM 1963 C CA . ARG B 1 11 ? -4.852 30.672 4.859 1 96.88 11 ARG B CA 1
ATOM 1964 C C . ARG B 1 11 ? -5.18 31.25 6.23 1 96.88 11 ARG B C 1
ATOM 1966 O O . ARG B 1 11 ? -4.742 30.719 7.258 1 96.88 11 ARG B O 1
ATOM 1973 N N . GLU B 1 12 ? -5.906 32.312 6.234 1 96.94 12 GLU B N 1
ATOM 1974 C CA . GLU B 1 12 ? -6.238 33 7.477 1 96.94 12 GLU B CA 1
ATOM 1975 C C . GLU B 1 12 ? -7.02 32.062 8.422 1 96.94 12 GLU B C 1
ATOM 1977 O O . GLU B 1 12 ? -6.805 32.094 9.633 1 96.94 12 GLU B O 1
ATOM 1982 N N . GLU B 1 13 ? -7.902 31.312 7.863 1 97.44 13 GLU B N 1
ATOM 1983 C CA . GLU B 1 13 ? -8.695 30.375 8.664 1 97.44 13 GLU B CA 1
ATOM 1984 C C . GLU B 1 13 ? -7.812 29.328 9.336 1 97.44 13 GLU B C 1
ATOM 1986 O O . GLU B 1 13 ? -7.996 29.016 10.516 1 97.44 13 GLU B O 1
ATOM 1991 N N . ILE B 1 14 ? -6.875 28.812 8.602 1 98.19 14 ILE B N 1
ATOM 1992 C CA . ILE B 1 14 ? -5.961 27.812 9.125 1 98.19 14 ILE B CA 1
ATOM 1993 C C . ILE B 1 14 ? -5.105 28.422 10.234 1 98.19 14 ILE B C 1
ATOM 1995 O O . ILE B 1 14 ? -4.98 27.844 11.32 1 98.19 14 ILE B O 1
ATOM 1999 N N . GLU B 1 15 ? -4.566 29.594 9.992 1 98.19 15 GLU B N 1
ATOM 2000 C CA . GLU B 1 15 ? -3.709 30.25 10.969 1 98.19 15 GLU B CA 1
ATOM 2001 C C . GLU B 1 15 ? -4.48 30.578 12.242 1 98.19 15 GLU B C 1
ATOM 2003 O O . GLU B 1 15 ? -3.953 30.453 13.344 1 98.19 15 GLU B O 1
ATOM 2008 N N . LYS B 1 16 ? -5.684 30.984 12.094 1 97.56 16 LYS B N 1
ATOM 2009 C CA . LYS B 1 16 ? -6.527 31.312 13.234 1 97.56 16 LYS B CA 1
ATOM 2010 C C . LYS B 1 16 ? -6.891 30.062 14.023 1 97.56 16 LYS B C 1
ATOM 2012 O O . LYS B 1 16 ? -6.848 30.062 15.258 1 97.56 16 LYS B O 1
ATOM 2017 N N . GLU B 1 17 ? -7.238 29.016 13.344 1 97.25 17 GLU B N 1
ATOM 2018 C CA . GLU B 1 17 ? -7.688 27.781 13.984 1 97.25 17 GLU B CA 1
ATOM 2019 C C . GLU B 1 17 ? -6.59 27.188 14.859 1 97.25 17 GLU B C 1
ATOM 2021 O O . GLU B 1 17 ? -6.855 26.719 15.969 1 97.25 17 GLU B O 1
ATOM 2026 N N . PHE B 1 18 ? -5.379 27.234 14.367 1 97.38 18 PHE B N 1
ATOM 2027 C CA . PHE B 1 18 ? -4.312 26.531 15.062 1 97.38 18 PHE B CA 1
ATOM 2028 C C . PHE B 1 18 ? -3.404 27.5 15.805 1 97.38 18 PHE B C 1
ATOM 2030 O O . PHE B 1 18 ? -2.582 27.094 16.625 1 97.38 18 PHE B O 1
ATOM 2037 N N . GLY B 1 19 ? -3.5 28.812 15.508 1 96.88 19 GLY B N 1
ATOM 2038 C CA . GLY B 1 19 ? -2.686 29.828 16.156 1 96.88 19 GLY B CA 1
ATOM 2039 C C . GLY B 1 19 ? -1.241 29.828 15.688 1 96.88 19 GLY B C 1
ATOM 2040 O O . GLY B 1 19 ? -0.333 30.141 16.453 1 96.88 19 GLY B O 1
ATOM 2041 N N . ILE B 1 20 ? -0.986 29.297 14.539 1 97.25 20 ILE B N 1
ATOM 2042 C CA . ILE B 1 20 ? 0.346 29.156 13.961 1 97.25 20 ILE B CA 1
ATOM 2043 C C . ILE B 1 20 ? 0.358 29.734 12.547 1 97.25 20 ILE B C 1
ATOM 2045 O O . ILE B 1 20 ? -0.501 29.391 11.727 1 97.25 20 ILE B O 1
ATOM 2049 N N . PRO B 1 21 ? 1.317 30.641 12.227 1 98 21 PRO B N 1
ATOM 2050 C CA . PRO B 1 21 ? 1.376 31.203 10.875 1 98 21 PRO B CA 1
ATOM 2051 C C . PRO B 1 21 ? 2.086 30.281 9.883 1 98 21 PRO B C 1
ATOM 2053 O O . PRO B 1 21 ? 2.883 29.422 10.289 1 98 21 PRO B O 1
ATOM 2056 N N . PHE B 1 22 ? 1.814 30.484 8.617 1 97.75 22 PHE B N 1
ATOM 2057 C CA . PHE B 1 22 ? 2.555 29.797 7.562 1 97.75 22 PHE B CA 1
ATOM 2058 C C . PHE B 1 22 ? 3.967 30.359 7.445 1 97.75 22 PHE B C 1
ATOM 2060 O O . PHE B 1 22 ? 4.172 31.562 7.539 1 97.75 22 PHE B O 1
ATOM 2067 N N . ARG B 1 23 ? 4.941 29.516 7.266 1 96 23 ARG B N 1
ATOM 2068 C CA . ARG B 1 23 ? 6.312 29.938 7.004 1 96 23 ARG B CA 1
ATOM 2069 C C . ARG B 1 23 ? 6.41 30.703 5.684 1 96 23 ARG B C 1
ATOM 2071 O O . ARG B 1 23 ? 7.152 31.672 5.578 1 96 23 ARG B O 1
ATOM 2078 N N . TYR B 1 24 ? 5.633 30.156 4.727 1 93.62 24 TYR B N 1
ATOM 2079 C CA . TYR B 1 24 ? 5.559 30.766 3.402 1 93.62 24 TYR B CA 1
ATOM 2080 C C . TYR B 1 24 ? 4.109 31.016 2.998 1 93.62 24 TYR B C 1
ATOM 2082 O O . TYR B 1 24 ? 3.559 30.297 2.168 1 93.62 24 TYR B O 1
ATOM 2090 N N . PRO B 1 25 ? 3.568 32.094 3.455 1 92.62 25 PRO B N 1
ATOM 2091 C CA . PRO B 1 25 ? 2.131 32.344 3.309 1 92.62 25 PRO B CA 1
ATOM 2092 C C . PRO B 1 25 ? 1.694 32.438 1.85 1 92.62 25 PRO B C 1
ATOM 2094 O O . PRO B 1 25 ? 0.576 32.062 1.506 1 92.62 25 PRO B O 1
ATOM 2097 N N . ASN B 1 26 ? 2.535 32.844 0.97 1 91.81 26 ASN B N 1
ATOM 2098 C CA . ASN B 1 26 ? 2.16 33.094 -0.418 1 91.81 26 ASN B CA 1
ATOM 2099 C C . ASN B 1 26 ? 2.111 31.797 -1.224 1 91.81 26 ASN B C 1
ATOM 2101 O O . ASN B 1 26 ? 1.574 31.781 -2.332 1 91.81 26 ASN B O 1
ATOM 2105 N N . LEU B 1 27 ? 2.582 30.781 -0.573 1 92.31 27 LEU B N 1
ATOM 2106 C CA . LEU B 1 27 ? 2.635 29.516 -1.289 1 92.31 27 LEU B CA 1
ATOM 2107 C C . LEU B 1 27 ? 1.372 28.688 -1.038 1 92.31 27 LEU B C 1
ATOM 2109 O O . LEU B 1 27 ? 1.095 27.734 -1.762 1 92.31 27 LEU B O 1
ATOM 2113 N N . TYR B 1 28 ? 0.602 29.109 -0.131 1 95.19 28 TYR B N 1
ATOM 2114 C CA . TYR B 1 28 ? -0.547 28.297 0.239 1 95.19 28 TYR B CA 1
ATOM 2115 C C . TYR B 1 28 ? -1.753 28.625 -0.634 1 95.19 28 TYR B C 1
ATOM 2117 O O . TYR B 1 28 ? -2.092 29.797 -0.822 1 95.19 28 TYR B O 1
ATOM 2125 N N . LEU B 1 29 ? -2.369 27.641 -1.142 1 93.44 29 LEU B N 1
ATOM 2126 C CA . LEU B 1 29 ? -3.666 27.703 -1.807 1 93.44 29 LEU B CA 1
ATOM 2127 C C . LEU B 1 29 ? -4.566 26.562 -1.362 1 93.44 29 LEU B C 1
ATOM 2129 O O . LEU B 1 29 ? -4.117 25.406 -1.261 1 93.44 29 LEU B O 1
ATOM 2133 N N . PRO B 1 30 ? -5.801 26.938 -1.066 1 95.75 30 PRO B N 1
ATOM 2134 C CA . PRO B 1 30 ? -6.742 25.859 -0.763 1 95.75 30 PRO B CA 1
ATOM 2135 C C . PRO B 1 30 ? -6.816 24.812 -1.874 1 95.75 30 PRO B C 1
ATOM 2137 O O . PRO B 1 30 ? -6.742 25.156 -3.057 1 95.75 30 PRO B O 1
ATOM 2140 N N . ASN B 1 31 ? -6.969 23.578 -1.495 1 94.31 31 ASN B N 1
ATOM 2141 C CA . ASN B 1 31 ? -7.031 22.453 -2.428 1 94.31 31 ASN B CA 1
ATOM 2142 C C . ASN B 1 31 ? -8.078 21.422 -2 1 94.31 31 ASN B C 1
ATOM 2144 O O . ASN B 1 31 ? -7.84 20.641 -1.076 1 94.31 31 ASN B O 1
ATOM 2148 N N . PRO B 1 32 ? -9.172 21.406 -2.721 1 93.75 32 PRO B N 1
ATOM 2149 C CA . PRO B 1 32 ? -10.258 20.516 -2.316 1 93.75 32 PRO B CA 1
ATOM 2150 C C . PRO B 1 32 ? -9.953 19.047 -2.572 1 93.75 32 PRO B C 1
ATOM 2152 O O . PRO B 1 32 ? -10.523 18.156 -1.919 1 93.75 32 PRO B O 1
ATOM 2155 N N . ILE B 1 33 ? -9.117 18.797 -3.561 1 93.44 33 ILE B N 1
ATOM 2156 C CA . ILE B 1 33 ? -8.766 17.422 -3.877 1 93.44 33 ILE B CA 1
ATOM 2157 C C . ILE B 1 33 ? -7.246 17.281 -3.945 1 93.44 33 ILE B C 1
ATOM 2159 O O . ILE B 1 33 ? -6.621 17.656 -4.938 1 93.44 33 ILE B O 1
ATOM 2163 N N . ILE B 1 34 ? -6.734 16.828 -2.9 1 94.94 34 ILE B N 1
ATOM 2164 C CA . ILE B 1 34 ? -5.316 16.484 -2.852 1 94.94 34 ILE B CA 1
ATOM 2165 C C . ILE B 1 34 ? -5.137 14.992 -3.107 1 94.94 34 ILE B C 1
ATOM 2167 O O . ILE B 1 34 ? -5.387 14.164 -2.223 1 94.94 34 ILE B O 1
ATOM 2171 N N . ASN B 1 35 ? -4.711 14.641 -4.336 1 91.62 35 ASN B N 1
ATOM 2172 C CA . ASN B 1 35 ? -4.555 13.242 -4.742 1 91.62 35 ASN B CA 1
ATOM 2173 C C . ASN B 1 35 ? -3.133 12.75 -4.508 1 91.62 35 ASN B C 1
ATOM 2175 O O . ASN B 1 35 ? -2.193 13.203 -5.168 1 91.62 35 ASN B O 1
ATOM 2179 N N . GLY B 1 36 ? -2.969 11.789 -3.66 1 91.88 36 GLY B N 1
ATOM 2180 C CA . GLY B 1 36 ? -1.659 11.297 -3.26 1 91.88 36 GLY B CA 1
ATOM 2181 C C . GLY B 1 36 ? -0.935 10.555 -4.371 1 91.88 36 GLY B C 1
ATOM 2182 O O . GLY B 1 36 ? 0.274 10.328 -4.285 1 91.88 36 GLY B O 1
ATOM 2183 N N . PHE B 1 37 ? -1.646 10.086 -5.387 1 84.69 37 PHE B N 1
ATOM 2184 C CA . PHE B 1 37 ? -1.025 9.328 -6.469 1 84.69 37 PHE B CA 1
ATOM 2185 C C . PHE B 1 37 ? -0.267 10.258 -7.41 1 84.69 37 PHE B C 1
ATOM 2187 O O . PHE B 1 37 ? 0.422 9.797 -8.32 1 84.69 37 PHE B O 1
ATOM 2194 N N . HIS B 1 38 ? -0.378 11.516 -7.078 1 86.19 38 HIS B N 1
ATOM 2195 C CA . HIS B 1 38 ? 0.41 12.539 -7.762 1 86.19 38 HIS B CA 1
ATOM 2196 C C . HIS B 1 38 ? 1.309 13.289 -6.781 1 86.19 38 HIS B C 1
ATOM 2198 O O . HIS B 1 38 ? 1.006 13.367 -5.59 1 86.19 38 HIS B O 1
ATOM 2204 N N . GLU B 1 39 ? 2.424 13.648 -7.285 1 87.25 39 GLU B N 1
ATOM 2205 C CA . GLU B 1 39 ? 3.285 14.445 -6.414 1 87.25 39 GLU B CA 1
ATOM 2206 C C . GLU B 1 39 ? 2.584 15.727 -5.965 1 87.25 39 GLU B C 1
ATOM 2208 O O . GLU B 1 39 ? 2.289 16.594 -6.785 1 87.25 39 GLU B O 1
ATOM 2213 N N . THR B 1 40 ? 2.258 15.781 -4.746 1 93.19 40 THR B N 1
ATOM 2214 C CA . THR B 1 40 ? 1.525 16.906 -4.188 1 93.19 40 THR B CA 1
ATOM 2215 C C . THR B 1 40 ? 2.068 17.281 -2.811 1 93.19 40 THR B C 1
ATOM 2217 O O . THR B 1 40 ? 2.768 16.484 -2.18 1 93.19 40 THR B O 1
ATOM 2220 N N . ASN B 1 41 ? 1.727 18.5 -2.363 1 95.12 41 ASN B N 1
ATOM 2221 C CA . ASN B 1 41 ? 2.203 18.984 -1.075 1 95.12 41 ASN B CA 1
ATOM 2222 C C . ASN B 1 41 ? 1.083 19.016 -0.039 1 95.12 41 ASN B C 1
ATOM 2224 O O . ASN B 1 41 ? -0.079 19.25 -0.38 1 95.12 41 ASN B O 1
ATOM 2228 N N . LEU B 1 42 ? 1.49 18.828 1.15 1 98 42 LEU B N 1
ATOM 2229 C CA . LEU B 1 42 ? 0.604 18.969 2.301 1 98 42 LEU B CA 1
ATOM 2230 C C . LEU B 1 42 ? 1.104 20.047 3.246 1 98 42 LEU B C 1
ATOM 2232 O O . LEU B 1 42 ? 2.301 20.344 3.291 1 98 42 LEU B O 1
ATOM 2236 N N . CYS B 1 43 ? 0.187 20.641 3.965 1 98.5 43 CYS B N 1
ATOM 2237 C CA . CYS B 1 43 ? 0.55 21.547 5.051 1 98.5 43 CYS B CA 1
ATOM 2238 C C . CYS B 1 43 ? 0.918 20.766 6.309 1 98.5 43 CYS B C 1
ATOM 2240 O O . CYS B 1 43 ? 0.146 19.922 6.773 1 98.5 43 CYS B O 1
ATOM 2242 N N . VAL B 1 44 ? 2.107 21.109 6.848 1 98.75 44 VAL B N 1
ATOM 2243 C CA . VAL B 1 44 ? 2.545 20.312 7.992 1 98.75 44 VAL B CA 1
ATOM 2244 C C . VAL B 1 44 ? 3.086 21.234 9.086 1 98.75 44 VAL B C 1
ATOM 2246 O O . VAL B 1 44 ? 3.562 22.328 8.797 1 98.75 44 VAL B O 1
ATOM 2249 N N . VAL B 1 45 ? 2.973 20.844 10.273 1 98.69 45 VAL B N 1
ATOM 2250 C CA . VAL B 1 45 ? 3.674 21.375 11.438 1 98.69 45 VAL B CA 1
ATOM 2251 C C . VAL B 1 45 ? 4.668 20.344 11.961 1 98.69 45 VAL B C 1
ATOM 2253 O O . VAL B 1 45 ? 4.273 19.266 12.414 1 98.69 45 VAL B O 1
ATOM 2256 N N . THR B 1 46 ? 5.93 20.641 11.953 1 98.44 46 THR B N 1
ATOM 2257 C CA . THR B 1 46 ? 6.965 19.656 12.227 1 98.44 46 THR B CA 1
ATOM 2258 C C . THR B 1 46 ? 7.449 19.766 13.664 1 98.44 46 THR B C 1
ATOM 2260 O O . THR B 1 46 ? 7.297 20.797 14.305 1 98.44 46 THR B O 1
ATOM 2263 N N . MET B 1 47 ? 8.008 18.703 14.164 1 97.5 47 MET B N 1
ATOM 2264 C CA . MET B 1 47 ? 8.664 18.688 15.469 1 97.5 47 MET B CA 1
ATOM 2265 C C . MET B 1 47 ? 9.781 19.734 15.531 1 97.5 47 MET B C 1
ATOM 2267 O O . MET B 1 47 ? 9.984 20.359 16.562 1 97.5 47 MET B O 1
ATOM 2271 N N . GLU B 1 48 ? 10.477 19.875 14.477 1 95.88 48 GLU B N 1
ATOM 2272 C CA . GLU B 1 48 ? 11.609 20.797 14.414 1 95.88 48 GLU B CA 1
ATOM 2273 C C . GLU B 1 48 ? 11.148 22.25 14.492 1 95.88 48 GLU B C 1
ATOM 2275 O O . GLU B 1 48 ? 11.812 23.094 15.094 1 95.88 48 GLU B O 1
ATOM 2280 N N . ASN B 1 49 ? 10.039 22.578 13.883 1 96.5 49 ASN B N 1
ATOM 2281 C CA . ASN B 1 49 ? 9.461 23.922 13.852 1 96.5 49 ASN B CA 1
ATOM 2282 C C . ASN B 1 49 ? 7.969 23.891 14.172 1 96.5 49 ASN B C 1
ATOM 2284 O O . ASN B 1 49 ? 7.141 24.125 13.281 1 96.5 49 ASN B O 1
ATOM 2288 N N . PRO B 1 50 ? 7.621 23.734 15.438 1 97.19 50 PRO B N 1
ATOM 2289 C CA . PRO B 1 50 ? 6.219 23.547 15.812 1 97.19 50 PRO B CA 1
ATOM 2290 C C . PRO B 1 50 ? 5.426 24.859 15.781 1 97.19 50 PRO B C 1
ATOM 2292 O O . PRO B 1 50 ? 4.207 24.844 15.961 1 97.19 50 PRO B O 1
ATOM 2295 N N . ASN B 1 51 ? 6.086 26.016 15.492 1 97.31 51 ASN B N 1
ATOM 2296 C CA . ASN B 1 51 ? 5.406 27.297 15.523 1 97.31 51 ASN B CA 1
ATOM 2297 C C . ASN B 1 51 ? 5.184 27.844 14.117 1 97.31 51 ASN B C 1
ATOM 2299 O O . ASN B 1 51 ? 4.832 29.016 13.953 1 97.31 51 ASN B O 1
ATOM 2303 N N . LYS B 1 52 ? 5.438 27.047 13.125 1 98.19 52 LYS B N 1
ATOM 2304 C CA . LYS B 1 52 ? 5.207 27.438 11.734 1 98.19 52 LYS B CA 1
ATOM 2305 C C . LYS B 1 52 ? 4.574 26.281 10.945 1 98.19 52 LYS B C 1
ATOM 2307 O O . LYS B 1 52 ? 4.895 25.125 11.172 1 98.19 52 LYS B O 1
ATOM 2312 N N . ILE B 1 53 ? 3.725 26.703 10.039 1 98.56 53 ILE B N 1
ATOM 2313 C CA . ILE B 1 53 ? 3.186 25.734 9.078 1 98.56 53 ILE B CA 1
ATOM 2314 C C . ILE B 1 53 ? 4.074 25.688 7.84 1 98.56 53 ILE B C 1
ATOM 2316 O O . ILE B 1 53 ? 4.398 26.734 7.262 1 98.56 53 ILE B O 1
ATOM 2320 N N . SER B 1 54 ? 4.543 24.578 7.496 1 97.94 54 SER B N 1
ATOM 2321 C CA . SER B 1 54 ? 5.367 24.359 6.312 1 97.94 54 SER B CA 1
ATOM 2322 C C . SER B 1 54 ? 4.684 23.406 5.332 1 97.94 54 SER B C 1
ATOM 2324 O O . SER B 1 54 ? 3.48 23.156 5.43 1 97.94 54 SER B O 1
ATOM 2326 N N . PHE B 1 55 ? 5.426 23.062 4.262 1 97.94 55 PHE B N 1
ATOM 2327 C CA . PHE B 1 55 ? 4.918 22.156 3.24 1 97.94 55 PHE B CA 1
ATOM 2328 C C . PHE B 1 55 ? 5.812 20.922 3.119 1 97.94 55 PHE B C 1
ATOM 2330 O O . PHE B 1 55 ? 7.023 21.016 3.336 1 97.94 55 PHE B O 1
ATOM 2337 N N . ALA B 1 56 ? 5.219 19.859 2.82 1 98 56 ALA B N 1
ATOM 2338 C CA . ALA B 1 56 ? 5.945 18.609 2.572 1 98 56 ALA B CA 1
ATOM 2339 C C . ALA B 1 56 ? 5.293 17.812 1.449 1 98 56 ALA B C 1
ATOM 2341 O O . ALA B 1 56 ? 4.062 17.734 1.363 1 98 56 ALA B O 1
ATOM 2342 N N . ILE B 1 57 ? 6.148 17.266 0.63 1 96.94 57 ILE B N 1
ATOM 2343 C CA . ILE B 1 57 ? 5.645 16.406 -0.427 1 96.94 57 ILE B CA 1
ATOM 2344 C C . ILE B 1 57 ? 5.012 15.156 0.186 1 96.94 57 ILE B C 1
ATOM 2346 O O . ILE B 1 57 ? 5.602 14.516 1.063 1 96.94 57 ILE B O 1
ATOM 2350 N N . TRP B 1 58 ? 3.783 14.812 -0.23 1 97.88 58 TRP B N 1
ATOM 2351 C CA . TRP B 1 58 ? 3.123 13.617 0.282 1 97.88 58 TRP B CA 1
ATOM 2352 C C . TRP B 1 58 ? 3.77 12.359 -0.28 1 97.88 58 TRP B C 1
ATOM 2354 O O . TRP B 1 58 ? 3.742 12.125 -1.491 1 97.88 58 TRP B O 1
ATOM 2364 N N . GLY B 1 59 ? 4.207 11.531 0.56 1 96.75 59 GLY B N 1
ATOM 2365 C CA . GLY B 1 59 ? 5.016 10.359 0.276 1 96.75 59 GLY B CA 1
ATOM 2366 C C . GLY B 1 59 ? 6.348 10.359 1.003 1 96.75 59 GLY B C 1
ATOM 2367 O O . GLY B 1 59 ? 7.238 11.148 0.679 1 96.75 59 GLY B O 1
ATOM 2368 N N . LEU B 1 60 ? 6.484 9.539 1.945 1 96.81 60 LEU B N 1
ATOM 2369 C CA . LEU B 1 60 ? 7.691 9.523 2.766 1 96.81 60 LEU B CA 1
ATOM 2370 C C . LEU B 1 60 ? 8.859 8.891 2.01 1 96.81 60 LEU B C 1
ATOM 2372 O O . LEU B 1 60 ? 8.734 7.773 1.5 1 96.81 60 LEU B O 1
ATOM 2376 N N . MET B 1 61 ? 9.859 9.609 1.925 1 96.31 61 MET B N 1
ATOM 2377 C CA . MET B 1 61 ? 11.109 9.109 1.35 1 96.31 61 MET B CA 1
ATOM 2378 C C . MET B 1 61 ? 12.234 9.156 2.377 1 96.31 61 MET B C 1
ATOM 2380 O O . MET B 1 61 ? 12.141 9.859 3.383 1 96.31 61 MET B O 1
ATOM 2384 N N . PRO B 1 62 ? 13.266 8.344 2.184 1 95.25 62 PRO B N 1
ATOM 2385 C CA . PRO B 1 62 ? 14.359 8.312 3.16 1 95.25 62 PRO B CA 1
ATOM 2386 C C . PRO B 1 62 ? 15.047 9.672 3.307 1 95.25 62 PRO B C 1
ATOM 2388 O O . PRO B 1 62 ? 15.055 10.469 2.367 1 95.25 62 PRO B O 1
ATOM 2391 N N . GLN B 1 63 ? 15.57 9.875 4.512 1 95 63 GLN B N 1
ATOM 2392 C CA . GLN B 1 63 ? 16.359 11.078 4.758 1 95 63 GLN B CA 1
ATOM 2393 C C . GLN B 1 63 ? 17.469 11.227 3.727 1 95 63 GLN B C 1
ATOM 2395 O O . GLN B 1 63 ? 18.156 10.25 3.391 1 95 63 GLN B O 1
ATOM 2400 N N . ASP B 1 64 ? 17.656 12.445 3.199 1 93.38 64 ASP B N 1
ATOM 2401 C CA . ASP B 1 64 ? 18.688 12.805 2.244 1 93.38 64 ASP B CA 1
ATOM 2402 C C . ASP B 1 64 ? 18.594 11.961 0.977 1 93.38 64 ASP B C 1
ATOM 2404 O O . ASP B 1 64 ? 19.609 11.625 0.361 1 93.38 64 ASP B O 1
ATOM 2408 N N . PHE B 1 65 ? 17.297 11.492 0.766 1 93.38 65 PHE B N 1
ATOM 2409 C CA . PHE B 1 65 ? 17.078 10.711 -0.446 1 93.38 65 PHE B CA 1
ATOM 2410 C C . PHE B 1 65 ? 17.438 11.523 -1.686 1 93.38 65 PHE B C 1
ATOM 2412 O O . PHE B 1 65 ? 17.141 12.711 -1.771 1 93.38 65 PHE B O 1
ATOM 2419 N N . LYS B 1 66 ? 18.094 10.852 -2.699 1 92.5 66 LYS B N 1
ATOM 2420 C CA . LYS B 1 66 ? 18.703 11.562 -3.822 1 92.5 66 LYS B CA 1
ATOM 2421 C C . LYS B 1 66 ? 17.859 11.391 -5.094 1 92.5 66 LYS B C 1
ATOM 2423 O O . LYS B 1 66 ? 18.016 12.156 -6.047 1 92.5 66 LYS B O 1
ATOM 2428 N N . GLU B 1 67 ? 17.016 10.375 -5.117 1 88.25 67 GLU B N 1
ATOM 2429 C CA . GLU B 1 67 ? 16.234 10.117 -6.32 1 88.25 67 GLU B CA 1
ATOM 2430 C C . GLU B 1 67 ? 14.898 10.875 -6.289 1 88.25 67 GLU B C 1
ATOM 2432 O O . GLU B 1 67 ? 14.609 11.586 -5.328 1 88.25 67 GLU B O 1
ATOM 2437 N N . ASP B 1 68 ? 14.148 10.734 -7.367 1 86.31 68 ASP B N 1
ATOM 2438 C CA . ASP B 1 68 ? 12.906 11.5 -7.492 1 86.31 68 ASP B CA 1
ATOM 2439 C C . ASP B 1 68 ? 11.734 10.758 -6.852 1 86.31 68 ASP B C 1
ATOM 2441 O O . ASP B 1 68 ? 11.797 9.539 -6.66 1 86.31 68 ASP B O 1
ATOM 2445 N N . TRP B 1 69 ? 10.68 11.562 -6.578 1 87.56 69 TRP B N 1
ATOM 2446 C CA . TRP B 1 69 ? 9.469 11.086 -5.934 1 87.56 69 TRP B CA 1
ATOM 2447 C C . TRP B 1 69 ? 8.844 9.938 -6.723 1 87.56 69 TRP B C 1
ATOM 2449 O O . TRP B 1 69 ? 8.5 8.898 -6.152 1 87.56 69 TRP B O 1
ATOM 2459 N N . GLN B 1 70 ? 8.797 10.031 -7.977 1 84.06 70 GLN B N 1
ATOM 2460 C CA . GLN B 1 70 ? 8.141 9.039 -8.82 1 84.06 70 GLN B CA 1
ATOM 2461 C C . GLN B 1 70 ? 8.891 7.711 -8.789 1 84.06 70 GLN B C 1
ATOM 2463 O O . GLN B 1 70 ? 8.273 6.645 -8.75 1 84.06 70 GLN B O 1
ATOM 2468 N N . ILE B 1 71 ? 10.172 7.836 -8.781 1 82.69 71 ILE B N 1
ATOM 2469 C CA . ILE B 1 71 ? 11.016 6.645 -8.773 1 82.69 71 ILE B CA 1
ATOM 2470 C C . ILE B 1 71 ? 10.789 5.859 -7.484 1 82.69 71 ILE B C 1
ATOM 2472 O O . ILE B 1 71 ? 10.625 4.637 -7.512 1 82.69 71 ILE B O 1
ATOM 2476 N N . PHE B 1 72 ? 10.797 6.57 -6.434 1 87.69 72 PHE B N 1
ATOM 2477 C CA . PHE B 1 72 ? 10.641 5.906 -5.145 1 87.69 72 PHE B CA 1
ATOM 2478 C C . PHE B 1 72 ? 9.234 5.348 -4.992 1 87.69 72 PHE B C 1
ATOM 2480 O O . PHE B 1 72 ? 9.055 4.215 -4.543 1 87.69 72 PHE B O 1
ATOM 2487 N N . GLN B 1 73 ? 8.242 6.07 -5.465 1 83.94 73 GLN B N 1
ATOM 2488 C CA . GLN B 1 73 ? 6.852 5.66 -5.293 1 83.94 73 GLN B CA 1
ATOM 2489 C C . GLN B 1 73 ? 6.504 4.496 -6.219 1 83.94 73 GLN B C 1
ATOM 2491 O O . GLN B 1 73 ? 5.543 3.764 -5.969 1 83.94 73 GLN B O 1
ATOM 2496 N N . ASP B 1 74 ? 7.277 4.301 -7.223 1 80.5 74 ASP B N 1
ATOM 2497 C CA . ASP B 1 74 ? 7.117 3.148 -8.102 1 80.5 74 ASP B CA 1
ATOM 2498 C C . ASP B 1 74 ? 7.625 1.871 -7.441 1 80.5 74 ASP B C 1
ATOM 2500 O O . ASP B 1 74 ? 7.312 0.766 -7.887 1 80.5 74 ASP B O 1
ATOM 2504 N N . LYS B 1 75 ? 8.406 2.102 -6.414 1 82.56 75 LYS B N 1
ATOM 2505 C CA . LYS B 1 75 ? 9 0.964 -5.719 1 82.56 75 LYS B CA 1
ATOM 2506 C C . LYS B 1 75 ? 8.234 0.638 -4.441 1 82.56 75 LYS B C 1
ATOM 2508 O O . LYS B 1 75 ? 8.219 -0.512 -3.994 1 82.56 75 LYS B O 1
ATOM 2513 N N . THR B 1 76 ? 7.66 1.666 -3.895 1 85.12 76 THR B N 1
ATOM 2514 C CA . THR B 1 76 ? 6.926 1.505 -2.646 1 85.12 76 THR B CA 1
ATOM 2515 C C . THR B 1 76 ? 5.922 2.639 -2.463 1 85.12 76 THR B C 1
ATOM 2517 O O . THR B 1 76 ? 6.18 3.777 -2.855 1 85.12 76 THR B O 1
ATOM 2520 N N . ASN B 1 77 ? 4.781 2.238 -1.933 1 86.44 77 ASN B N 1
ATOM 2521 C CA . ASN B 1 77 ? 3.793 3.26 -1.601 1 86.44 77 ASN B CA 1
ATOM 2522 C C . ASN B 1 77 ? 3.891 3.682 -0.137 1 86.44 77 ASN B C 1
ATOM 2524 O O . ASN B 1 77 ? 3.527 2.918 0.759 1 86.44 77 ASN B O 1
ATOM 2528 N N . THR B 1 78 ? 4.398 4.922 0.082 1 93.19 78 THR B N 1
ATOM 2529 C CA . THR B 1 78 ? 4.609 5.387 1.449 1 93.19 78 THR B CA 1
ATOM 2530 C C . THR B 1 78 ? 3.709 6.578 1.761 1 93.19 78 THR B C 1
ATOM 2532 O O . THR B 1 78 ? 4.035 7.402 2.621 1 93.19 78 THR B O 1
ATOM 2535 N N . LEU B 1 79 ? 2.646 6.738 0.996 1 94.94 79 LEU B N 1
ATOM 2536 C CA . LEU B 1 79 ? 1.677 7.785 1.298 1 94.94 79 LEU B CA 1
ATOM 2537 C C . LEU B 1 79 ? 1.096 7.602 2.695 1 94.94 79 LEU B C 1
ATOM 2539 O O . LEU B 1 79 ? 0.859 8.578 3.408 1 94.94 79 LEU B O 1
ATOM 2543 N N . ASN B 1 80 ? 0.839 6.367 2.986 1 95.06 80 ASN B N 1
ATOM 2544 C CA . ASN B 1 80 ? 0.334 5.922 4.281 1 95.06 80 ASN B CA 1
ATOM 2545 C C . ASN B 1 80 ? 1.302 4.957 4.961 1 95.06 80 ASN B C 1
ATOM 2547 O O . ASN B 1 80 ? 1.779 4.008 4.332 1 95.06 80 ASN B O 1
ATOM 2551 N N . VAL B 1 81 ? 1.558 5.207 6.223 1 95 81 VAL B N 1
ATOM 2552 C CA . VAL B 1 81 ? 2.449 4.316 6.957 1 95 81 VAL B CA 1
A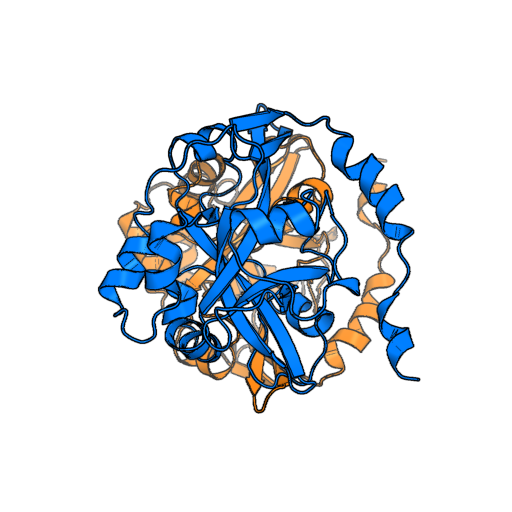TOM 2553 C C . VAL B 1 81 ? 1.806 3.918 8.281 1 95 81 VAL B C 1
ATOM 2555 O O . VAL B 1 81 ? 1.209 4.754 8.969 1 95 81 VAL B O 1
ATOM 2558 N N . GLN B 1 82 ? 1.945 2.656 8.555 1 92.06 82 GLN B N 1
ATOM 2559 C CA . GLN B 1 82 ? 1.44 2.143 9.82 1 92.06 82 GLN B CA 1
ATOM 2560 C C . GLN B 1 82 ? 2.521 2.178 10.898 1 92.06 82 GLN B C 1
ATOM 2562 O O . GLN B 1 82 ? 3.713 2.24 10.594 1 92.06 82 GLN B O 1
ATOM 2567 N N . MET B 1 83 ? 2.059 2.08 12.102 1 90.62 83 MET B N 1
ATOM 2568 C CA . MET B 1 83 ? 2.971 2.137 13.234 1 90.62 83 MET B CA 1
ATOM 2569 C C . MET B 1 83 ? 4 1.015 13.164 1 90.62 83 MET B C 1
ATOM 2571 O O . MET B 1 83 ? 5.18 1.228 13.461 1 90.62 83 MET B O 1
ATOM 2575 N N . ASP B 1 84 ? 3.566 -0.142 12.828 1 89.19 84 ASP B N 1
ATOM 2576 C CA . ASP B 1 84 ? 4.48 -1.279 12.758 1 89.19 84 ASP B CA 1
ATOM 2577 C C . ASP B 1 84 ? 5.621 -1.004 11.789 1 89.19 84 ASP B C 1
ATOM 2579 O O . ASP B 1 84 ? 6.777 -1.342 12.062 1 89.19 84 ASP B O 1
ATOM 2583 N N . GLU B 1 85 ? 5.324 -0.436 10.664 1 91.38 85 GLU B N 1
ATOM 2584 C CA . GLU B 1 85 ? 6.352 -0.073 9.688 1 91.38 85 GLU B CA 1
ATOM 2585 C C . GLU B 1 85 ? 7.277 1.006 10.242 1 91.38 85 GLU B C 1
ATOM 2587 O O . GLU B 1 85 ? 8.5 0.9 10.125 1 91.38 85 GLU B O 1
ATOM 2592 N N . LEU B 1 86 ? 6.688 1.99 10.875 1 93.88 86 LEU B N 1
ATOM 2593 C CA . LEU B 1 86 ? 7.465 3.084 11.453 1 93.88 86 LEU B CA 1
ATOM 2594 C C . LEU B 1 86 ? 8.445 2.562 12.5 1 93.88 86 LEU B C 1
ATOM 2596 O O . LEU B 1 86 ? 9.539 3.104 12.656 1 93.88 86 LEU B O 1
ATOM 2600 N N . GLN B 1 87 ? 8.047 1.491 13.133 1 92.62 87 GLN B N 1
ATOM 2601 C CA . GLN B 1 87 ? 8.859 0.973 14.234 1 92.62 87 GLN B CA 1
ATOM 2602 C C . GLN B 1 87 ? 9.883 -0.036 13.734 1 92.62 87 GLN B C 1
ATOM 2604 O O . GLN B 1 87 ? 10.922 -0.237 14.367 1 92.62 87 GLN B O 1
ATOM 2609 N N . SER B 1 88 ? 9.602 -0.645 12.586 1 91.44 88 SER B N 1
ATOM 2610 C CA . SER B 1 88 ? 10.406 -1.82 12.258 1 91.44 88 SER B CA 1
ATOM 2611 C C . SER B 1 88 ? 11.227 -1.59 11 1 91.44 88 SER B C 1
ATOM 2613 O O . SER B 1 88 ? 12.242 -2.26 10.781 1 91.44 88 SER B O 1
ATOM 2615 N N . VAL B 1 89 ? 10.797 -0.702 10.117 1 92.06 89 VAL B N 1
ATOM 2616 C CA . VAL B 1 89 ? 11.57 -0.408 8.914 1 92.06 89 VAL B CA 1
ATOM 2617 C C . VAL B 1 89 ? 12.703 0.558 9.25 1 92.06 89 VAL B C 1
ATOM 2619 O O . VAL B 1 89 ? 12.461 1.661 9.742 1 92.06 89 VAL B O 1
ATOM 2622 N N . GLY B 1 90 ? 13.898 0.245 9.008 1 93 90 GLY B N 1
ATOM 2623 C CA . GLY B 1 90 ? 15.094 0.938 9.469 1 93 90 GLY B CA 1
ATOM 2624 C C . GLY B 1 90 ? 15.086 2.418 9.141 1 93 90 GLY B C 1
ATOM 2625 O O . GLY B 1 90 ? 15.25 3.258 10.031 1 93 90 GLY B O 1
ATOM 2626 N N . TRP B 1 91 ? 14.828 2.773 7.891 1 93.5 91 TRP B N 1
ATOM 2627 C CA . TRP B 1 91 ? 14.961 4.16 7.457 1 93.5 91 TRP B CA 1
ATOM 2628 C C . TRP B 1 91 ? 13.766 4.988 7.906 1 93.5 91 TRP B C 1
ATOM 2630 O O . TRP B 1 91 ? 13.781 6.219 7.816 1 93.5 91 TRP B O 1
ATOM 2640 N N . MET B 1 92 ? 12.727 4.316 8.508 1 95.75 92 MET B N 1
ATOM 2641 C CA . MET B 1 92 ? 11.539 5.023 8.969 1 95.75 92 MET B CA 1
ATOM 2642 C C . MET B 1 92 ? 11.586 5.25 10.477 1 95.75 92 MET B C 1
ATOM 2644 O O . MET B 1 92 ? 10.875 6.105 11.008 1 95.75 92 MET B O 1
ATOM 2648 N N . GLN B 1 93 ? 12.383 4.488 11.188 1 94.75 93 GLN B N 1
ATOM 2649 C CA . GLN B 1 93 ? 12.391 4.504 12.641 1 94.75 93 GLN B CA 1
ATOM 2650 C C . GLN B 1 93 ? 12.734 5.895 13.172 1 94.75 93 GLN B C 1
ATOM 2652 O O . GLN B 1 93 ? 12.094 6.383 14.109 1 94.75 93 GLN B O 1
ATOM 2657 N N . ASP B 1 94 ? 13.719 6.488 12.562 1 94.69 94 ASP B N 1
ATOM 2658 C CA . ASP B 1 94 ? 14.133 7.812 13.023 1 94.69 94 ASP B CA 1
ATOM 2659 C C . ASP B 1 94 ? 13.047 8.852 12.742 1 94.69 94 ASP B C 1
ATOM 2661 O O . ASP B 1 94 ? 12.883 9.805 13.5 1 94.69 94 ASP B O 1
ATOM 2665 N N . SER B 1 95 ? 12.367 8.688 11.578 1 95.94 95 SER B N 1
ATOM 2666 C CA . SER B 1 95 ? 11.242 9.578 11.312 1 95.94 95 SER B CA 1
ATOM 2667 C C . SER B 1 95 ? 10.219 9.531 12.445 1 95.94 95 SER B C 1
ATOM 2669 O O . SER B 1 95 ? 9.703 10.562 12.867 1 95.94 95 SER B O 1
ATOM 2671 N N . TYR B 1 96 ? 9.961 8.359 12.945 1 95.81 96 TYR B N 1
ATOM 2672 C CA . TYR B 1 96 ? 8.969 8.133 13.992 1 95.81 96 TYR B CA 1
ATOM 2673 C C . TYR B 1 96 ? 9.445 8.719 15.32 1 95.81 96 TYR B C 1
ATOM 2675 O O . TYR B 1 96 ? 8.656 9.328 16.047 1 95.81 96 TYR B O 1
ATOM 2683 N N . LYS B 1 97 ? 10.672 8.664 15.562 1 94.81 97 LYS B N 1
ATOM 2684 C CA . LYS B 1 97 ? 11.211 9.086 16.844 1 94.81 97 LYS B CA 1
ATOM 2685 C C . LYS B 1 97 ? 11.531 10.578 16.859 1 94.81 97 LYS B C 1
ATOM 2687 O O . LYS B 1 97 ? 11.344 11.25 17.875 1 94.81 97 LYS B O 1
ATOM 2692 N N . LYS B 1 98 ? 11.969 11.102 15.711 1 96.19 98 LYS B N 1
ATOM 2693 C CA . LYS B 1 98 ? 12.602 12.414 15.758 1 96.19 98 LYS B CA 1
ATOM 2694 C C . LYS B 1 98 ? 11.922 13.383 14.789 1 96.19 98 LYS B C 1
ATOM 2696 O O . LYS B 1 98 ? 12.195 14.586 14.805 1 96.19 98 LYS B O 1
ATOM 2701 N N . ARG B 1 99 ? 11.062 12.852 13.977 1 98.12 99 ARG B N 1
ATOM 2702 C CA . ARG B 1 99 ? 10.531 13.711 12.93 1 98.12 99 ARG B CA 1
ATOM 2703 C C . ARG B 1 99 ? 9.039 13.461 12.719 1 98.12 99 ARG B C 1
ATOM 2705 O O . ARG B 1 99 ? 8.594 13.266 11.586 1 98.12 99 ARG B O 1
ATOM 2712 N N . ARG B 1 100 ? 8.352 13.438 13.805 1 98.38 100 ARG B N 1
ATOM 2713 C CA . ARG B 1 100 ? 6.898 13.422 13.719 1 98.38 100 ARG B CA 1
ATOM 2714 C C . ARG B 1 100 ? 6.359 14.789 13.312 1 98.38 100 ARG B C 1
ATOM 2716 O O . ARG B 1 100 ? 7.027 15.805 13.508 1 98.38 100 ARG B O 1
ATOM 2723 N N . CYS B 1 101 ? 5.172 14.828 12.703 1 98.75 101 CYS B N 1
ATOM 2724 C CA . CYS B 1 101 ? 4.559 16.078 12.297 1 98.75 101 CYS B CA 1
ATOM 2725 C C . CYS B 1 101 ? 3.037 15.984 12.344 1 98.75 101 CYS B C 1
ATOM 2727 O O . CYS B 1 101 ? 2.486 14.906 12.57 1 98.75 101 CYS B O 1
ATOM 2729 N N . LEU B 1 102 ? 2.453 17.094 12.273 1 98.75 102 LEU B N 1
ATOM 2730 C CA . LEU B 1 102 ? 1.012 17.219 12.094 1 98.75 102 LEU B CA 1
ATOM 2731 C C . LEU B 1 102 ? 0.674 17.625 10.664 1 98.75 102 LEU B C 1
ATOM 2733 O O . LEU B 1 102 ? 1.291 18.547 10.117 1 98.75 102 LEU B O 1
ATOM 2737 N N . ILE B 1 103 ? -0.214 16.938 10.086 1 98.75 103 ILE B N 1
ATOM 2738 C CA . ILE B 1 103 ? -0.712 17.266 8.758 1 98.75 103 ILE B CA 1
ATOM 2739 C C . ILE B 1 103 ? -2.072 17.953 8.867 1 98.75 103 ILE B C 1
ATOM 2741 O O . ILE B 1 103 ? -2.959 17.469 9.578 1 98.75 103 ILE B O 1
ATOM 2745 N N . ILE B 1 104 ? -2.227 19.031 8.156 1 98.75 104 ILE B N 1
ATOM 2746 C CA . ILE B 1 104 ? -3.449 19.812 8.266 1 98.75 104 ILE B CA 1
ATOM 2747 C C . ILE B 1 104 ? -4.391 19.469 7.109 1 98.75 104 ILE B C 1
ATOM 2749 O O . ILE B 1 104 ? -3.984 19.469 5.945 1 98.75 104 ILE B O 1
ATOM 2753 N N . ALA B 1 105 ? -5.617 19.188 7.414 1 98.25 105 ALA B N 1
ATOM 2754 C CA . ALA B 1 105 ? -6.645 18.875 6.422 1 98.25 105 ALA B CA 1
ATOM 2755 C C . ALA B 1 105 ? -8.016 19.344 6.891 1 98.25 105 ALA B C 1
ATOM 2757 O O . ALA B 1 105 ? -8.258 19.484 8.094 1 98.25 105 ALA B O 1
ATOM 2758 N N . THR B 1 106 ? -8.883 19.609 5.934 1 98.31 106 THR B N 1
ATOM 2759 C CA . THR B 1 106 ? -10.281 19.859 6.266 1 98.31 106 THR B CA 1
ATOM 2760 C C . THR B 1 106 ? -11.094 18.562 6.195 1 98.31 106 THR B C 1
ATOM 2762 O O . THR B 1 106 ? -12.211 18.5 6.699 1 98.31 106 THR B O 1
ATOM 2765 N N . GLY B 1 107 ? -10.547 17.594 5.566 1 97.94 107 GLY B N 1
ATOM 2766 C CA . GLY B 1 107 ? -11.203 16.297 5.449 1 97.94 107 GLY B CA 1
ATOM 2767 C C . GLY B 1 107 ? -10.43 15.312 4.586 1 97.94 107 GLY B C 1
ATOM 2768 O O . GLY B 1 107 ? -9.336 15.617 4.121 1 97.94 107 GLY B O 1
ATOM 2769 N N . PHE B 1 108 ? -10.969 14.109 4.484 1 97.5 108 PHE B N 1
ATOM 2770 C CA . PHE B 1 108 ? -10.391 13.102 3.604 1 97.5 108 PHE B CA 1
ATOM 2771 C C . PHE B 1 108 ? -11.484 12.289 2.92 1 97.5 108 PHE B C 1
ATOM 2773 O O . PHE B 1 108 ? -12.633 12.289 3.369 1 97.5 108 PHE B O 1
ATOM 2780 N N . TYR B 1 109 ? -11.109 11.727 1.831 1 95.75 109 TYR B N 1
ATOM 2781 C CA . TYR B 1 109 ? -12.055 10.953 1.03 1 95.75 109 TYR B CA 1
ATOM 2782 C C . TYR B 1 109 ? -11.883 9.461 1.275 1 95.75 109 TYR B C 1
ATOM 2784 O O . TYR B 1 109 ? -10.758 8.977 1.404 1 95.75 109 TYR B O 1
ATOM 2792 N N . THR B 1 110 ? -13 8.797 1.364 1 94.62 110 THR B N 1
ATOM 2793 C CA . THR B 1 110 ? -12.992 7.359 1.587 1 94.62 110 THR B CA 1
ATOM 2794 C C . THR B 1 110 ? -13.984 6.66 0.659 1 94.62 110 THR B C 1
ATOM 2796 O O . THR B 1 110 ? -14.727 7.32 -0.076 1 94.62 110 THR B O 1
ATOM 2799 N N . HIS B 1 111 ? -13.883 5.355 0.664 1 92.56 111 HIS B N 1
ATOM 2800 C CA . HIS B 1 111 ? -14.711 4.555 -0.231 1 92.56 111 HIS B CA 1
ATOM 2801 C C . HIS B 1 111 ? -15.383 3.41 0.519 1 92.56 111 HIS B C 1
ATOM 2803 O O . HIS B 1 111 ? -14.781 2.801 1.402 1 92.56 111 HIS B O 1
ATOM 2809 N N . LEU B 1 112 ? -16.547 3.232 0.177 1 93 112 LEU B N 1
ATOM 2810 C CA . LEU B 1 112 ? -17.359 2.15 0.739 1 93 112 LEU B CA 1
ATOM 2811 C C . LEU B 1 112 ? -17.797 1.183 -0.351 1 93 112 LEU B C 1
ATOM 2813 O O . LEU B 1 112 ? -18.328 1.604 -1.381 1 93 112 LEU B O 1
ATOM 2817 N N . LEU B 1 113 ? -17.484 -0.085 -0.167 1 91.94 113 LEU B N 1
ATOM 2818 C CA . LEU B 1 113 ? -17.953 -1.126 -1.074 1 91.94 113 LEU B CA 1
ATOM 2819 C C . LEU B 1 113 ? -19.391 -1.511 -0.76 1 91.94 113 LEU B C 1
ATOM 2821 O O . LEU B 1 113 ? -19.703 -1.919 0.363 1 91.94 113 LEU B O 1
ATOM 2825 N N . GLU B 1 114 ? -20.25 -1.277 -1.685 1 89.38 114 GLU B N 1
ATOM 2826 C CA . GLU B 1 114 ? -21.656 -1.641 -1.553 1 89.38 114 GLU B CA 1
ATOM 2827 C C . GLU B 1 114 ? -22.188 -2.273 -2.836 1 89.38 114 GLU B C 1
ATOM 2829 O O . GLU B 1 114 ? -22.109 -1.673 -3.91 1 89.38 114 GLU B O 1
ATOM 2834 N N . ASN B 1 115 ? -22.766 -3.475 -2.74 1 89 115 ASN B N 1
ATOM 2835 C CA . ASN B 1 115 ? -23.406 -4.172 -3.848 1 89 115 ASN B CA 1
ATOM 2836 C C . ASN B 1 115 ? -22.484 -4.285 -5.055 1 89 115 ASN B C 1
ATOM 2838 O O . ASN B 1 115 ? -22.875 -3.975 -6.18 1 89 115 ASN B O 1
ATOM 2842 N N . GLY B 1 116 ? -21.266 -4.512 -4.789 1 88.25 116 GLY B N 1
ATOM 2843 C CA . GLY B 1 116 ? -20.312 -4.758 -5.863 1 88.25 116 GLY B CA 1
ATOM 2844 C C . GLY B 1 116 ? -19.766 -3.484 -6.484 1 88.25 116 GLY B C 1
ATOM 2845 O O . GLY B 1 116 ? -19.047 -3.533 -7.484 1 88.25 116 GLY B O 1
ATOM 2846 N N . ASN B 1 117 ? -20.141 -2.312 -5.883 1 90.06 117 ASN B N 1
ATOM 2847 C CA . ASN B 1 117 ? -19.641 -1.015 -6.336 1 90.06 117 ASN B CA 1
ATOM 2848 C C . ASN B 1 117 ? -19.031 -0.218 -5.191 1 90.06 117 ASN B C 1
ATOM 2850 O O . ASN B 1 117 ? -19.344 -0.456 -4.023 1 90.06 117 ASN B O 1
ATOM 2854 N N . THR B 1 118 ? -18.156 0.669 -5.613 1 90.38 118 THR B N 1
ATOM 2855 C CA . THR B 1 118 ? -17.594 1.551 -4.598 1 90.38 118 THR B CA 1
ATOM 2856 C C . THR B 1 118 ? -18.281 2.91 -4.617 1 90.38 118 THR B C 1
ATOM 2858 O O . THR B 1 118 ? -18.562 3.451 -5.691 1 90.38 118 THR B O 1
ATOM 286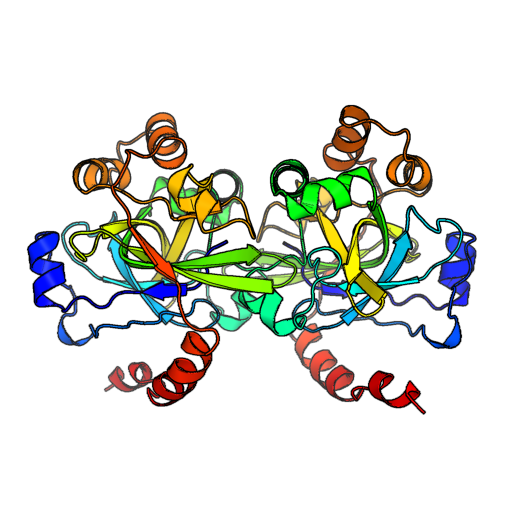1 N N . CYS B 1 119 ? -18.625 3.371 -3.418 1 92.19 119 CYS B N 1
ATOM 2862 C CA . CYS B 1 119 ? -19.172 4.711 -3.215 1 92.19 119 CYS B CA 1
ATOM 2863 C C . CYS B 1 119 ? -18.188 5.586 -2.445 1 92.19 119 CYS B C 1
ATOM 2865 O O . CYS B 1 119 ? -17.625 5.152 -1.437 1 92.19 119 CYS B O 1
ATOM 2867 N N . SER B 1 120 ? -18.047 6.809 -2.963 1 93.06 120 SER B N 1
ATOM 2868 C CA . SER B 1 120 ? -17.094 7.699 -2.326 1 93.06 120 SER B CA 1
ATOM 2869 C C . SER B 1 120 ? -17.766 8.594 -1.29 1 93.06 120 SER B C 1
ATOM 2871 O O . SER B 1 120 ? -18.891 9.055 -1.494 1 93.06 120 SER B O 1
ATOM 2873 N N . TYR B 1 121 ? -17.094 8.852 -0.243 1 96.31 121 TYR B N 1
ATOM 2874 C CA . TYR B 1 121 ? -17.562 9.727 0.824 1 96.31 121 TYR B CA 1
ATOM 2875 C C . TYR B 1 121 ? -16.5 10.75 1.204 1 96.31 121 TYR B C 1
ATOM 2877 O O . TYR B 1 121 ? -15.305 10.5 1.037 1 96.31 121 TYR B O 1
ATOM 2885 N N . TYR B 1 122 ? -16.984 11.875 1.602 1 97.19 122 TYR B N 1
ATOM 2886 C CA . TYR B 1 122 ? -16.156 12.906 2.213 1 97.19 122 TYR B CA 1
ATOM 2887 C C . TYR B 1 122 ? -16.359 12.945 3.723 1 97.19 122 TYR B C 1
ATOM 2889 O O . TYR B 1 122 ? -17.484 13.094 4.203 1 97.19 122 TYR B O 1
ATOM 2897 N N . ILE B 1 123 ? -15.266 12.719 4.492 1 97.75 123 ILE B N 1
ATOM 2898 C CA . ILE B 1 123 ? -15.297 12.742 5.949 1 97.75 123 ILE B CA 1
ATOM 2899 C C . ILE B 1 123 ? -14.703 14.055 6.461 1 97.75 123 ILE B C 1
ATOM 2901 O O . ILE B 1 123 ? -13.594 14.422 6.086 1 97.75 123 ILE B O 1
ATOM 2905 N N . TYR B 1 124 ? -15.398 14.734 7.285 1 97.69 124 TYR B N 1
ATOM 2906 C CA . TYR B 1 124 ? -14.984 16.047 7.77 1 97.69 124 TYR B CA 1
ATOM 2907 C C . TYR B 1 124 ? -15.617 16.344 9.125 1 97.69 124 TYR B C 1
ATOM 2909 O O . TYR B 1 124 ? -16.438 15.57 9.625 1 97.69 124 TYR B O 1
ATOM 2917 N N . LYS B 1 125 ? -15.117 17.438 9.758 1 97.31 125 LYS B N 1
ATOM 2918 C CA . LYS B 1 125 ? -15.719 17.875 11.016 1 97.31 125 LYS B CA 1
ATOM 2919 C C . LYS B 1 125 ? -17.016 18.641 10.773 1 97.31 125 LYS B C 1
ATOM 2921 O O . LYS B 1 125 ? -17.094 19.438 9.828 1 97.31 125 LYS B O 1
ATOM 2926 N N . PRO B 1 126 ? -17.953 18.469 11.727 1 96.69 126 PRO B N 1
ATOM 2927 C CA . PRO B 1 126 ? -19.188 19.234 11.578 1 96.69 126 PRO B CA 1
ATOM 2928 C C . PRO B 1 126 ? -18.938 20.75 11.5 1 96.69 126 PRO B C 1
ATOM 2930 O O . PRO B 1 126 ? -19.672 21.453 10.812 1 96.69 126 PRO B O 1
ATOM 2933 N N . SER B 1 127 ? -17.938 21.234 12.18 1 95.25 127 SER B N 1
ATOM 2934 C CA . SER B 1 127 ? -17.594 22.641 12.172 1 95.25 127 SER B CA 1
ATOM 2935 C C . 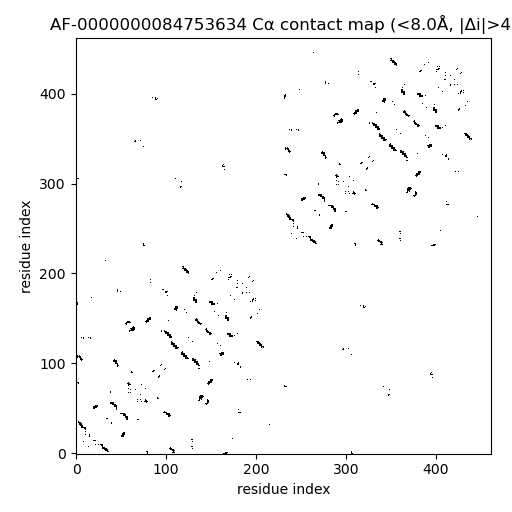SER B 1 127 ? -17 23.062 10.828 1 95.25 127 SER B C 1
ATOM 2937 O O . SER B 1 127 ? -16.859 24.25 10.547 1 95.25 127 SER B O 1
ATOM 2939 N N . GLU B 1 128 ? -16.547 22.078 10.062 1 95.69 128 GLU B N 1
ATOM 2940 C CA . GLU B 1 128 ? -15.891 22.266 8.773 1 95.69 128 GLU B CA 1
ATOM 2941 C C . GLU B 1 128 ? -14.523 22.922 8.938 1 95.69 128 GLU B C 1
ATOM 2943 O O . GLU B 1 128 ? -13.906 23.344 7.961 1 95.69 128 GLU B O 1
ATOM 2948 N N . LYS B 1 129 ? -14.094 23.062 10.133 1 96.5 129 LYS B N 1
ATOM 2949 C CA . LYS B 1 129 ? -12.766 23.609 10.414 1 96.5 129 LYS B CA 1
ATOM 2950 C C . LYS B 1 129 ? -11.68 22.562 10.148 1 96.5 129 LYS B C 1
ATOM 2952 O O . LYS B 1 129 ? -11.93 21.359 10.227 1 96.5 129 LYS B O 1
ATOM 2957 N N . PRO B 1 130 ? -10.492 23.062 9.859 1 98 130 PRO B N 1
ATOM 2958 C CA . PRO B 1 130 ? -9.391 22.125 9.664 1 98 130 PRO B CA 1
ATOM 2959 C C . PRO B 1 130 ? -8.977 21.422 10.961 1 98 130 PRO B C 1
ATOM 2961 O O . PRO B 1 130 ? -9.25 21.922 12.047 1 98 130 PRO B O 1
ATOM 2964 N N . PHE B 1 131 ? -8.359 20.25 10.82 1 97.88 131 PHE B N 1
ATOM 2965 C CA . PHE B 1 131 ? -7.887 19.453 11.953 1 97.88 131 PHE B CA 1
ATOM 2966 C C . PHE B 1 131 ? -6.543 18.812 11.641 1 97.88 131 PHE B C 1
ATOM 2968 O O . PHE B 1 131 ? -6.051 18.906 10.516 1 97.88 131 PHE B O 1
ATOM 2975 N N . TYR B 1 132 ? -5.941 18.219 12.648 1 98 132 TYR B N 1
ATOM 2976 C CA . TYR B 1 132 ? -4.625 17.594 12.523 1 98 132 TYR B CA 1
ATOM 2977 C C . TYR B 1 132 ? -4.746 16.109 12.258 1 98 132 TYR B C 1
ATOM 2979 O O . TYR B 1 132 ? -5.586 15.422 12.859 1 98 132 TYR B O 1
ATOM 2987 N N . LEU B 1 133 ? -3.959 15.68 11.383 1 97.94 133 LEU B N 1
ATOM 2988 C CA . LEU B 1 133 ? -3.666 14.258 11.211 1 97.94 133 LEU B CA 1
ATOM 2989 C C . LEU B 1 133 ? -2.234 13.945 11.633 1 97.94 133 LEU B C 1
ATOM 2991 O O . LEU B 1 133 ? -1.337 14.773 11.469 1 97.94 133 LEU B O 1
ATOM 2995 N N . ALA B 1 134 ? -2.043 12.75 12.125 1 98.06 134 ALA B N 1
ATOM 2996 C CA . ALA B 1 134 ? -0.702 12.336 12.523 1 98.06 134 ALA B CA 1
ATOM 2997 C C . ALA B 1 134 ? 0.15 11.984 11.305 1 98.06 134 ALA B C 1
ATOM 2999 O O . ALA B 1 134 ? -0.332 11.352 10.367 1 98.06 134 ALA B O 1
ATOM 3000 N N . GLY B 1 135 ? 1.383 12.414 11.336 1 98.44 135 GLY B N 1
ATOM 3001 C CA . GLY B 1 135 ? 2.316 12.07 10.273 1 98.44 135 GLY B CA 1
ATOM 3002 C C . GLY B 1 135 ? 3.762 12.047 10.734 1 98.44 135 GLY B C 1
ATOM 3003 O O . GLY B 1 135 ? 4.051 12.32 11.898 1 98.44 135 GLY B O 1
ATOM 3004 N N . THR B 1 136 ? 4.625 11.648 9.891 1 98.5 136 THR B N 1
ATOM 3005 C CA . THR B 1 136 ? 6.074 11.727 10.016 1 98.5 136 THR B CA 1
ATOM 3006 C C . THR B 1 136 ? 6.688 12.352 8.766 1 98.5 136 THR B C 1
ATOM 3008 O O . THR B 1 136 ? 6.066 12.367 7.703 1 98.5 136 THR B O 1
ATOM 3011 N N . TYR B 1 137 ? 7.84 12.922 8.938 1 98.62 137 TYR B N 1
ATOM 3012 C CA . TYR B 1 137 ? 8.453 13.57 7.785 1 98.62 137 TYR B CA 1
ATOM 3013 C C . TYR B 1 137 ? 9.953 13.297 7.73 1 98.62 137 TYR B C 1
ATOM 3015 O O . TYR B 1 137 ? 10.531 12.812 8.703 1 98.62 137 TYR B O 1
ATOM 3023 N N . ASN B 1 138 ? 10.523 13.453 6.586 1 98.25 138 ASN B N 1
ATOM 3024 C CA . ASN B 1 138 ? 11.961 13.461 6.352 1 98.25 138 ASN B CA 1
ATOM 3025 C C . ASN B 1 138 ? 12.383 14.641 5.484 1 98.25 138 ASN B C 1
ATOM 3027 O O . ASN B 1 138 ? 11.539 15.312 4.891 1 98.25 138 ASN B O 1
ATOM 3031 N N . ARG B 1 139 ? 13.609 14.938 5.547 1 97.5 139 ARG B N 1
ATOM 3032 C CA . ARG B 1 139 ? 14.195 15.977 4.707 1 97.5 139 ARG B CA 1
ATOM 3033 C C . ARG B 1 139 ? 15.016 15.367 3.578 1 97.5 139 ARG B C 1
ATOM 3035 O O . ARG B 1 139 ? 15.898 14.547 3.822 1 97.5 139 ARG B O 1
ATOM 3042 N N . LEU B 1 140 ? 14.734 15.773 2.357 1 95.12 140 LEU B N 1
ATOM 3043 C CA . LEU B 1 140 ? 15.422 15.266 1.177 1 95.12 140 LEU B CA 1
ATOM 3044 C C . LEU B 1 140 ? 16.766 15.969 0.985 1 95.12 140 LEU B C 1
ATOM 3046 O O . LEU B 1 140 ? 17.078 16.922 1.701 1 95.12 140 LEU B O 1
ATOM 3050 N N . ASN B 1 141 ? 17.516 15.461 0.032 1 93.56 141 ASN B N 1
ATOM 3051 C CA . ASN B 1 141 ? 18.859 16.016 -0.217 1 93.56 141 ASN B CA 1
ATOM 3052 C C . ASN B 1 141 ? 18.781 17.469 -0.673 1 93.56 141 ASN B C 1
ATOM 3054 O O . ASN B 1 141 ? 19.703 18.25 -0.4 1 93.56 141 ASN B O 1
ATOM 3058 N N . ASP B 1 142 ? 17.672 17.844 -1.284 1 92.88 142 ASP B N 1
ATOM 3059 C CA . ASP B 1 142 ? 17.516 19.203 -1.787 1 92.88 142 ASP B CA 1
ATOM 3060 C C . ASP B 1 142 ? 16.922 20.125 -0.722 1 92.88 142 ASP B C 1
ATOM 3062 O O . ASP B 1 142 ? 16.688 21.312 -0.97 1 92.88 142 ASP B O 1
ATOM 3066 N N . GLY B 1 143 ? 16.594 19.562 0.372 1 94.31 143 GLY B N 1
ATOM 3067 C CA . GLY B 1 143 ? 16.094 20.359 1.482 1 94.31 143 GLY B CA 1
ATOM 3068 C C . GLY B 1 143 ? 14.594 20.281 1.643 1 94.31 143 GLY B C 1
ATOM 3069 O O . GLY B 1 143 ? 14.055 20.672 2.682 1 94.31 143 GLY B O 1
ATOM 3070 N N . PHE B 1 144 ? 13.914 19.781 0.664 1 94.81 144 PHE B N 1
ATOM 3071 C CA . PHE B 1 144 ? 12.461 19.688 0.719 1 94.81 144 PHE B CA 1
ATOM 3072 C C . PHE B 1 144 ? 12.031 18.625 1.72 1 94.81 144 PHE B C 1
ATOM 3074 O O . PHE B 1 144 ? 12.758 17.656 1.962 1 94.81 144 PHE B O 1
ATOM 3081 N N . LEU B 1 145 ? 10.875 18.859 2.268 1 97.81 145 LEU B N 1
ATOM 3082 C CA . LEU B 1 145 ? 10.32 17.875 3.191 1 97.81 145 LEU B CA 1
ATOM 3083 C C . LEU B 1 145 ? 9.406 16.891 2.461 1 97.81 145 LEU B C 1
ATOM 3085 O O . LEU B 1 145 ? 8.812 17.234 1.436 1 97.81 145 LEU B O 1
ATOM 3089 N N . CYS B 1 146 ? 9.375 15.688 2.928 1 97.94 146 CYS B N 1
ATOM 3090 C CA . CYS B 1 146 ? 8.391 14.688 2.529 1 97.94 146 CYS B CA 1
ATOM 3091 C C . CYS B 1 146 ? 7.719 14.07 3.75 1 97.94 146 CYS B C 1
ATOM 3093 O O . CYS B 1 146 ? 8.273 14.094 4.848 1 97.94 146 CYS B O 1
ATOM 3095 N N . THR B 1 147 ? 6.473 13.633 3.545 1 98.44 147 THR B N 1
ATOM 3096 C CA . THR B 1 147 ? 5.711 13.203 4.711 1 98.44 147 THR B CA 1
ATOM 3097 C C . THR B 1 147 ? 4.828 12.008 4.371 1 98.44 147 THR B C 1
ATOM 3099 O O . THR B 1 147 ? 4.539 11.75 3.199 1 98.44 147 THR B O 1
ATOM 3102 N N . ALA B 1 148 ? 4.492 11.219 5.359 1 97.75 148 ALA B N 1
ATOM 3103 C CA . ALA B 1 148 ? 3.494 10.148 5.281 1 97.75 148 ALA B CA 1
ATOM 3104 C C . ALA B 1 148 ? 2.404 10.344 6.332 1 97.75 148 ALA B C 1
ATOM 3106 O O . ALA B 1 148 ? 2.684 10.758 7.457 1 97.75 148 ALA B O 1
ATOM 3107 N N . LEU B 1 149 ? 1.215 9.969 5.922 1 97.75 149 LEU B N 1
ATOM 3108 C CA . LEU B 1 149 ? 0.127 9.859 6.887 1 97.75 149 LEU B CA 1
ATOM 3109 C C . LEU B 1 149 ? 0.319 8.648 7.785 1 97.75 149 LEU B C 1
ATOM 3111 O O . LEU B 1 149 ? 0.525 7.531 7.293 1 97.75 149 LEU B O 1
ATOM 3115 N N . THR B 1 150 ? 0.292 8.906 9.055 1 97.12 150 THR B N 1
ATOM 3116 C CA . THR B 1 150 ? 0.204 7.777 9.969 1 97.12 150 THR B CA 1
ATOM 3117 C C . THR B 1 150 ? -1.225 7.246 10.039 1 97.12 150 THR B C 1
ATOM 3119 O O . THR B 1 150 ? -2.162 8.008 10.297 1 97.12 150 THR B O 1
ATOM 3122 N N . VAL B 1 151 ? -1.335 5.938 9.789 1 95.06 151 VAL B N 1
ATOM 3123 C CA . VAL B 1 151 ? -2.684 5.383 9.758 1 95.06 151 VAL B CA 1
ATOM 3124 C C . VAL B 1 151 ? -2.844 4.352 10.867 1 95.06 151 VAL B C 1
ATOM 3126 O O . VAL B 1 151 ? -1.864 3.738 11.305 1 95.06 151 VAL B O 1
ATOM 3129 N N . GLY B 1 152 ? -3.99 4.289 11.414 1 92.69 152 GLY B N 1
ATOM 3130 C CA . GLY B 1 152 ? -4.41 3.299 12.391 1 92.69 152 GLY B CA 1
ATOM 3131 C C . GLY B 1 152 ? -5.707 2.607 12.023 1 92.69 152 GLY B C 1
ATOM 3132 O O . GLY B 1 152 ? -6.262 2.85 10.945 1 92.69 152 GLY B O 1
ATOM 3133 N N . LYS B 1 153 ? -6.129 1.73 12.883 1 90.94 153 LYS B N 1
ATOM 3134 C CA . LYS B 1 153 ? -7.375 1.016 12.641 1 90.94 153 LYS B CA 1
ATOM 3135 C C . LYS B 1 153 ? -8.555 1.979 12.578 1 90.94 153 LYS B C 1
ATOM 3137 O O . LYS B 1 153 ? -8.625 2.934 13.359 1 90.94 153 LYS B O 1
ATOM 3142 N N . THR B 1 154 ? -9.43 1.684 11.672 1 90.5 154 THR B N 1
ATOM 3143 C CA . THR B 1 154 ? -10.617 2.523 11.555 1 90.5 154 THR B CA 1
ATOM 3144 C C . THR B 1 154 ? -11.445 2.477 12.836 1 90.5 154 THR B C 1
ATOM 3146 O O . THR B 1 154 ? -11.547 1.429 13.477 1 90.5 154 THR B O 1
ATOM 3149 N N . ASP B 1 155 ? -12.016 3.617 13.188 1 90.62 155 ASP B N 1
ATOM 3150 C CA . ASP B 1 155 ? -12.992 3.627 14.273 1 90.62 155 ASP B CA 1
ATOM 3151 C C . ASP B 1 155 ? -14.391 3.287 13.758 1 90.62 155 ASP B C 1
ATOM 3153 O O . ASP B 1 155 ? -14.602 3.178 12.547 1 90.62 155 ASP B O 1
ATOM 3157 N N . PRO B 1 156 ? -15.352 3.08 14.68 1 90.75 156 PRO B N 1
ATOM 3158 C CA . PRO B 1 156 ? -16.688 2.633 14.266 1 90.75 156 PRO B CA 1
ATOM 3159 C C . PRO B 1 156 ? -17.375 3.609 13.312 1 90.75 156 PRO B C 1
ATOM 3161 O O . PRO B 1 156 ? -18.078 3.186 12.398 1 90.75 156 PRO B O 1
ATOM 3164 N N . PHE B 1 157 ? -17.188 4.906 13.539 1 94.94 157 PHE B N 1
ATOM 3165 C CA . PHE B 1 157 ? -17.812 5.871 12.648 1 94.94 157 PHE B CA 1
ATOM 3166 C C . PHE B 1 157 ? -17.234 5.762 11.242 1 94.94 157 PHE B C 1
ATOM 3168 O O . PHE B 1 157 ? -17.984 5.59 10.273 1 94.94 157 PHE B O 1
ATOM 3175 N N . VAL B 1 158 ? -15.93 5.844 11.086 1 94.31 158 VAL B N 1
ATOM 3176 C CA . VAL B 1 158 ? -15.273 5.824 9.781 1 94.31 158 VAL B CA 1
ATOM 3177 C C . VAL B 1 158 ? -15.562 4.5 9.078 1 94.31 158 VAL B C 1
ATOM 3179 O O . VAL B 1 158 ? -15.781 4.473 7.859 1 94.31 158 VAL B O 1
ATOM 3182 N N . SER B 1 159 ? -15.633 3.404 9.836 1 93.19 159 SER B N 1
ATOM 3183 C CA . SER B 1 159 ? -15.844 2.082 9.25 1 93.19 159 SER B CA 1
ATOM 3184 C C . SER B 1 159 ? -17.219 1.979 8.602 1 93.19 159 SER B C 1
ATOM 3186 O O . SER B 1 159 ? -17.438 1.117 7.746 1 93.19 159 SER B O 1
ATOM 3188 N N . SER B 1 160 ? -18.125 2.826 9.008 1 95.19 160 SER B N 1
ATOM 3189 C CA . SER B 1 160 ? -19.469 2.838 8.406 1 95.19 160 SER B CA 1
ATOM 3190 C C . SER B 1 160 ? -19.422 3.4 6.988 1 95.19 160 SER B C 1
ATOM 3192 O O . SER B 1 160 ? -20.359 3.203 6.207 1 95.19 160 SER B O 1
ATOM 3194 N N . TYR B 1 161 ? -18.297 4.109 6.703 1 95.75 161 TYR B N 1
ATOM 3195 C CA . TYR B 1 161 ? -18.203 4.773 5.406 1 95.75 161 TYR B CA 1
ATOM 3196 C C . TYR B 1 161 ? -16.938 4.344 4.672 1 95.75 161 TYR B C 1
ATOM 3198 O O . TYR B 1 161 ? -16.625 4.867 3.6 1 95.75 161 TYR B O 1
ATOM 3206 N N . HIS B 1 162 ? -16.219 3.455 5.219 1 94.38 162 HIS B N 1
ATOM 3207 C CA . HIS B 1 162 ? -14.945 2.961 4.695 1 94.38 162 HIS B CA 1
ATOM 3208 C C . HIS B 1 162 ? -14.758 1.483 5.023 1 94.38 162 HIS B C 1
ATOM 3210 O O . HIS B 1 162 ? -14.484 1.127 6.172 1 94.38 162 HIS B O 1
ATOM 3216 N N . ASN B 1 163 ? -14.812 0.65 3.98 1 91.69 163 ASN B N 1
ATOM 3217 C CA . ASN B 1 163 ? -14.625 -0.769 4.266 1 91.69 163 ASN B CA 1
ATOM 3218 C C . ASN B 1 163 ? -13.719 -1.435 3.236 1 91.69 163 ASN B C 1
ATOM 3220 O O . ASN B 1 163 ? -13.641 -2.662 3.174 1 91.69 163 ASN B O 1
ATOM 3224 N N . ILE B 1 164 ? -13.117 -0.605 2.395 1 90.75 164 ILE B N 1
ATOM 3225 C CA . ILE B 1 164 ? -12.211 -1.147 1.386 1 90.75 164 ILE B CA 1
ATOM 3226 C C . ILE B 1 164 ? -10.906 -1.593 2.045 1 90.75 164 ILE B C 1
ATOM 3228 O O . ILE B 1 164 ? -10.219 -2.479 1.535 1 90.75 164 ILE B O 1
ATOM 3232 N N . SER B 1 165 ? -10.617 -0.968 3.141 1 91.12 165 SER B N 1
ATOM 3233 C CA . SER B 1 165 ? -9.523 -1.338 4.039 1 91.12 165 SER B CA 1
ATOM 3234 C C . SER B 1 165 ? -9.906 -1.1 5.496 1 91.12 165 SER B C 1
ATOM 3236 O O . SER B 1 165 ? -11.016 -0.663 5.789 1 91.12 165 SER B O 1
ATOM 3238 N N . ASN B 1 166 ? -8.953 -1.429 6.336 1 90.69 166 ASN B N 1
ATOM 3239 C CA . ASN B 1 166 ? -9.266 -1.268 7.75 1 90.69 166 ASN B CA 1
ATOM 3240 C C . ASN B 1 166 ? -8.406 -0.186 8.398 1 90.69 166 ASN B C 1
ATOM 3242 O O . ASN B 1 166 ? -8.227 -0.174 9.617 1 90.69 166 ASN B O 1
ATOM 3246 N N . ARG B 1 167 ? -7.824 0.583 7.582 1 92.19 167 ARG B N 1
ATOM 3247 C CA . ARG B 1 167 ? -6.934 1.627 8.07 1 92.19 167 ARG B CA 1
ATOM 3248 C C . ARG B 1 167 ? -7.434 3.01 7.668 1 92.19 167 ARG B C 1
ATOM 3250 O O . ARG B 1 167 ? -7.992 3.18 6.582 1 92.19 167 ARG B O 1
ATOM 3257 N N . ALA B 1 168 ? -7.246 3.939 8.5 1 93.88 168 ALA B N 1
ATOM 3258 C CA . ALA B 1 168 ? -7.598 5.336 8.258 1 93.88 168 ALA B CA 1
ATOM 3259 C C . ALA B 1 168 ? -6.598 6.277 8.922 1 93.88 168 ALA B C 1
ATOM 3261 O O . ALA B 1 168 ? -5.863 5.875 9.828 1 93.88 168 ALA B O 1
ATOM 3262 N N . PRO B 1 169 ? -6.586 7.512 8.445 1 96.44 169 PRO B N 1
ATOM 3263 C CA . PRO B 1 169 ? -5.695 8.484 9.094 1 96.44 169 PRO B CA 1
ATOM 3264 C C . PRO B 1 169 ? -5.988 8.656 10.578 1 96.44 169 PRO B C 1
ATOM 3266 O O . PRO B 1 169 ? -7.152 8.648 10.992 1 96.44 169 PRO B O 1
ATOM 3269 N N . VAL B 1 170 ? -4.957 8.812 11.328 1 96.38 170 VAL B N 1
ATOM 3270 C CA . VAL B 1 170 ? -5.113 9.109 12.742 1 96.38 170 VAL B CA 1
ATOM 3271 C C . VAL B 1 170 ? -5.387 10.594 12.938 1 96.38 170 VAL B C 1
ATOM 3273 O O . VAL B 1 170 ? -4.531 11.43 12.633 1 96.38 170 VAL B O 1
ATOM 3276 N N . ILE B 1 171 ? -6.527 10.906 13.375 1 96.5 171 ILE B N 1
ATOM 3277 C CA . ILE B 1 171 ? -6.922 12.289 13.633 1 96.5 171 ILE B CA 1
ATOM 3278 C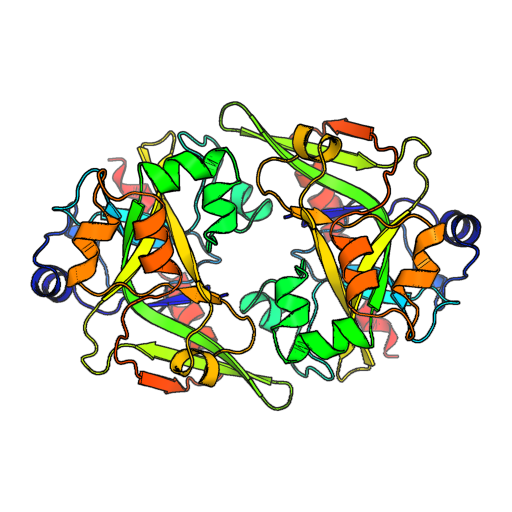 C . ILE B 1 171 ? -6.465 12.703 15.023 1 96.5 171 ILE B C 1
ATOM 3280 O O . ILE B 1 171 ? -6.727 12 16 1 96.5 171 ILE B O 1
ATOM 3284 N N . LEU B 1 172 ? -5.828 13.812 15.109 1 95.62 172 LEU B N 1
ATOM 3285 C CA . LEU B 1 172 ? -5.312 14.297 16.391 1 95.62 172 LEU B CA 1
ATOM 3286 C C . LEU B 1 172 ? -6.027 15.57 16.812 1 95.62 172 LEU B C 1
ATOM 3288 O O . LEU B 1 172 ? -5.91 16.609 16.156 1 95.62 172 LEU B O 1
ATOM 3292 N N . PRO B 1 173 ? -6.695 15.477 17.969 1 92.81 173 PRO B N 1
ATOM 3293 C CA . PRO B 1 173 ? -7.188 16.734 18.531 1 92.81 173 PRO B CA 1
ATOM 3294 C C . PRO B 1 173 ? -6.062 17.703 18.875 1 92.81 173 PRO B C 1
ATOM 3296 O O . PRO B 1 173 ? -4.938 17.281 19.141 1 92.81 173 PRO B O 1
ATOM 3299 N N . LYS B 1 174 ? -6.422 18.922 18.953 1 91.38 174 LYS B N 1
ATOM 3300 C CA . LYS B 1 174 ? -5.445 19.969 19.219 1 91.38 174 LYS B CA 1
ATOM 3301 C C . LYS B 1 174 ? -4.738 19.719 20.547 1 91.38 174 LYS B C 1
ATOM 3303 O O . LYS B 1 174 ? -3.539 19.984 20.688 1 91.38 174 LYS B O 1
ATOM 3308 N N . GLU B 1 175 ? -5.43 19.188 21.484 1 88.94 175 GLU B N 1
ATOM 3309 C CA . GLU B 1 175 ? -4.891 18.953 22.828 1 88.94 175 GLU B CA 1
ATOM 3310 C C . GLU B 1 175 ? -3.805 17.891 22.797 1 88.94 175 GLU B C 1
ATOM 3312 O O . GLU B 1 175 ? -2.977 17.812 23.719 1 88.94 175 GLU B O 1
ATOM 3317 N N . GLN B 1 176 ? -3.811 17.062 21.766 1 92.19 176 GLN B N 1
ATOM 3318 C CA . GLN B 1 176 ? -2.83 15.977 21.688 1 92.19 176 GLN B CA 1
ATOM 3319 C C . GLN B 1 176 ? -1.688 16.344 20.75 1 92.19 176 GLN B C 1
ATOM 3321 O O . GLN B 1 176 ? -0.725 15.594 20.594 1 92.19 176 GLN B O 1
ATOM 3326 N N . ALA B 1 177 ? -1.844 17.453 20.094 1 93.62 177 ALA B N 1
ATOM 3327 C CA . ALA B 1 177 ? -0.841 17.891 19.125 1 93.62 177 ALA B CA 1
ATOM 3328 C C . ALA B 1 177 ? 0.532 18.016 19.781 1 93.62 177 ALA B C 1
ATOM 3330 O O . ALA B 1 177 ? 1.533 17.547 19.234 1 93.62 177 ALA B O 1
ATOM 3331 N N . SER B 1 178 ? 0.527 18.641 20.938 1 92.81 178 SER B N 1
ATOM 3332 C CA . SER B 1 178 ? 1.789 18.859 21.625 1 92.81 178 SER B CA 1
ATOM 3333 C C . SER B 1 178 ? 2.43 17.547 22.047 1 92.81 178 SER B C 1
ATOM 3335 O O . SER B 1 178 ? 3.652 17.406 21.984 1 92.81 178 SER B O 1
ATOM 3337 N N . ASP B 1 179 ? 1.626 16.609 22.484 1 93.81 179 ASP B N 1
ATOM 3338 C CA . ASP B 1 179 ? 2.141 15.289 22.875 1 93.81 179 ASP B CA 1
ATOM 3339 C C . ASP B 1 179 ? 2.754 14.57 21.672 1 93.81 179 ASP B C 1
ATOM 3341 O O . ASP B 1 179 ? 3.818 13.961 21.781 1 93.81 179 ASP B O 1
ATOM 3345 N N . TRP B 1 180 ? 2.131 14.656 20.594 1 96.56 180 TRP B N 1
ATOM 3346 C CA . TRP B 1 180 ? 2.605 14.008 19.375 1 96.56 180 TRP B CA 1
ATOM 3347 C C . TRP B 1 180 ? 3.936 14.594 18.922 1 96.56 180 TRP B C 1
ATOM 3349 O O . TRP B 1 180 ? 4.832 13.867 18.484 1 96.56 180 TRP B O 1
ATOM 3359 N N . LEU B 1 181 ? 4.102 15.883 19.078 1 97.38 181 LEU B N 1
ATOM 3360 C CA . LEU B 1 181 ? 5.281 16.578 18.562 1 97.38 181 LEU B CA 1
ATOM 3361 C C . LEU B 1 181 ? 6.406 16.578 19.594 1 97.38 181 LEU B C 1
ATOM 3363 O O . LEU B 1 181 ? 7.543 16.922 19.281 1 97.38 181 LEU B O 1
ATOM 3367 N N . SER B 1 182 ? 6.129 16.125 20.75 1 95.69 182 SER B N 1
ATOM 3368 C CA . SER B 1 182 ? 7.102 16.25 21.828 1 95.69 182 SER B CA 1
ATOM 3369 C C . SER B 1 182 ? 8.219 15.219 21.703 1 95.69 182 SER B C 1
ATOM 3371 O O . SER B 1 182 ? 7.953 14.031 21.531 1 95.69 182 SER B O 1
ATOM 3373 N N . LYS B 1 183 ? 9.414 15.641 21.875 1 92.19 183 LYS B N 1
ATOM 3374 C CA . LYS B 1 183 ? 10.562 14.742 21.859 1 92.19 183 LYS B CA 1
ATOM 3375 C C . LYS B 1 183 ? 10.57 13.859 23.109 1 92.19 183 LYS B C 1
ATOM 3377 O O . LYS B 1 183 ? 11.25 12.828 23.141 1 92.19 183 LYS B O 1
ATOM 3382 N N . ASP B 1 184 ? 9.844 14.266 24.109 1 92.12 184 ASP B N 1
ATOM 3383 C CA . ASP B 1 184 ? 9.859 13.578 25.406 1 92.12 184 ASP B CA 1
ATOM 3384 C C . ASP B 1 184 ? 8.805 12.477 25.453 1 92.12 184 ASP B C 1
ATOM 3386 O O . ASP B 1 184 ? 8.766 11.688 26.391 1 92.12 184 ASP B O 1
ATOM 3390 N N . SER B 1 185 ? 7.887 12.492 24.484 1 92.25 185 SER B N 1
ATOM 3391 C CA . SER B 1 185 ? 6.883 11.438 24.469 1 92.25 185 SER B CA 1
ATOM 3392 C C . SER B 1 185 ? 7.52 10.07 24.219 1 92.25 185 SER B C 1
ATOM 3394 O O . SER B 1 185 ? 8.289 9.906 23.266 1 92.25 185 SER B O 1
ATOM 3396 N N . ASP B 1 186 ? 7.25 9.141 25.047 1 90.12 186 ASP B N 1
ATOM 3397 C CA . ASP B 1 186 ? 7.848 7.816 24.875 1 90.12 186 ASP B CA 1
ATOM 3398 C C . ASP B 1 186 ? 7.004 6.945 23.953 1 90.12 186 ASP B C 1
ATOM 3400 O O . ASP B 1 186 ? 5.941 7.371 23.484 1 90.12 186 ASP B O 1
ATOM 3404 N N . ALA B 1 187 ? 7.504 5.766 23.75 1 87.81 187 ALA B N 1
ATOM 3405 C CA . ALA B 1 187 ? 6.902 4.848 22.781 1 87.81 187 ALA B CA 1
ATOM 3406 C C . ALA B 1 187 ? 5.492 4.457 23.203 1 87.81 187 ALA B C 1
ATOM 3408 O O . ALA B 1 187 ? 4.594 4.34 22.375 1 87.81 187 ALA B O 1
ATOM 3409 N N . LYS B 1 188 ? 5.355 4.273 24.453 1 90.44 188 LYS B N 1
ATOM 3410 C CA . LYS B 1 188 ? 4.059 3.857 24.969 1 90.44 188 LYS B CA 1
ATOM 3411 C C . LYS B 1 188 ? 3.002 4.934 24.734 1 90.44 188 LYS B C 1
ATOM 3413 O O . LYS B 1 188 ? 1.881 4.633 24.312 1 90.44 188 LYS B O 1
ATOM 3418 N N . ARG B 1 189 ? 3.373 6.152 25.047 1 91.62 189 ARG B N 1
ATOM 3419 C CA . ARG B 1 189 ? 2.459 7.27 24.844 1 91.62 189 ARG B CA 1
ATOM 3420 C C . ARG B 1 189 ? 2.094 7.422 23.359 1 91.62 189 ARG B C 1
ATOM 3422 O O . ARG B 1 189 ? 0.925 7.617 23.031 1 91.62 189 ARG B O 1
ATOM 3429 N N . LEU B 1 190 ? 3.049 7.344 22.516 1 92.81 190 LEU B N 1
ATOM 3430 C CA . LEU B 1 190 ? 2.832 7.473 21.078 1 92.81 190 LEU B CA 1
ATOM 3431 C C . LEU B 1 190 ? 1.938 6.348 20.547 1 92.81 190 LEU B C 1
ATOM 3433 O O . LEU B 1 190 ? 1.052 6.586 19.734 1 92.81 190 LEU B O 1
ATOM 3437 N N . GLU B 1 191 ? 2.18 5.199 21.047 1 91.81 191 GLU B N 1
ATOM 3438 C CA . GLU B 1 191 ? 1.347 4.055 20.688 1 91.81 191 GLU B CA 1
ATOM 3439 C C . GLU B 1 191 ? -0.105 4.273 21.094 1 91.81 191 GLU B C 1
ATOM 3441 O O . GLU B 1 191 ? -1.028 3.941 20.359 1 91.81 191 GLU B O 1
ATOM 3446 N N . GLU B 1 192 ? -0.249 4.781 22.234 1 91 192 GLU B N 1
ATOM 3447 C CA . GLU B 1 192 ? -1.591 5.055 22.75 1 91 192 GLU B CA 1
ATOM 3448 C C . GLU B 1 192 ? -2.312 6.07 21.859 1 91 192 GLU B C 1
ATOM 3450 O O . GLU B 1 192 ? -3.508 5.926 21.594 1 91 192 GLU B O 1
ATOM 3455 N N . ILE B 1 193 ? -1.638 7.062 21.453 1 90.38 193 ILE B N 1
ATOM 3456 C CA . ILE B 1 193 ? -2.211 8.102 20.609 1 90.38 193 ILE B CA 1
ATOM 3457 C C . ILE B 1 193 ? -2.689 7.492 19.297 1 90.38 193 ILE B C 1
ATOM 3459 O O . ILE B 1 193 ? -3.773 7.824 18.812 1 90.38 193 ILE B O 1
ATOM 3463 N N . ILE B 1 194 ? -1.923 6.555 18.75 1 90.62 194 ILE B N 1
ATOM 3464 C CA . ILE B 1 194 ? -2.217 5.969 17.453 1 90.62 194 ILE B CA 1
ATOM 3465 C C . ILE B 1 194 ? -3.303 4.902 17.594 1 90.62 194 ILE B C 1
ATOM 3467 O O . ILE B 1 194 ? -4.234 4.848 16.797 1 90.62 194 ILE B O 1
ATOM 3471 N N . GLN B 1 195 ? -3.244 4.133 18.609 1 87.12 195 GLN B N 1
ATOM 3472 C CA . GLN B 1 195 ? -4.109 2.967 18.734 1 87.12 195 GLN B CA 1
ATOM 3473 C C . GLN B 1 195 ? -5.449 3.348 19.375 1 87.12 195 GLN B C 1
ATOM 3475 O O . GLN B 1 195 ? -6.469 2.705 19.109 1 87.12 195 GLN B O 1
ATOM 3480 N N . ASN B 1 196 ? -5.359 4.348 20.203 1 84.44 196 ASN B N 1
ATOM 3481 C CA . ASN B 1 196 ? -6.566 4.801 20.891 1 84.44 196 ASN B CA 1
ATOM 3482 C C . ASN B 1 196 ? -6.723 6.316 20.797 1 84.44 196 ASN B C 1
ATOM 3484 O O . ASN B 1 196 ? -6.727 7 21.828 1 84.44 196 ASN B O 1
ATOM 3488 N N . PRO B 1 197 ? -6.914 6.719 19.609 1 80.81 197 PRO B N 1
ATOM 3489 C CA . PRO B 1 197 ? -7.047 8.172 19.469 1 80.81 197 PRO B CA 1
ATOM 3490 C C . PRO B 1 197 ? -8.305 8.711 20.141 1 80.81 197 PRO B C 1
ATOM 3492 O O . PRO B 1 197 ? -9.32 8.008 20.219 1 80.81 197 PRO B O 1
ATOM 3495 N N . LYS B 1 198 ? -8.227 9.875 20.672 1 85.56 198 LYS B N 1
ATOM 3496 C CA . LYS B 1 198 ? -9.406 10.531 21.234 1 85.56 198 LYS B CA 1
ATOM 3497 C C . LYS B 1 198 ? -10.484 10.711 20.172 1 85.56 198 LYS B C 1
ATOM 3499 O O . LYS B 1 198 ? -10.18 11.016 19.016 1 85.56 198 LYS B O 1
ATOM 3504 N N . LYS B 1 199 ? -11.656 10.594 20.672 1 85.94 199 LYS B N 1
ATOM 3505 C CA . LYS B 1 199 ? -12.789 10.664 19.75 1 85.94 199 LYS B CA 1
ATOM 3506 C C . LYS B 1 199 ? -12.992 12.086 19.25 1 85.94 199 LYS B C 1
ATOM 3508 O O . LYS B 1 199 ? -12.914 13.047 20.016 1 85.94 199 LYS B O 1
ATOM 3513 N N . VAL B 1 200 ? -13.102 12.203 17.969 1 90.94 200 VAL B N 1
ATOM 3514 C CA . VAL B 1 200 ? -13.43 13.453 17.297 1 90.94 200 VAL B CA 1
ATOM 3515 C C . VAL B 1 200 ? -14.75 13.305 16.547 1 90.94 200 VAL B C 1
ATOM 3517 O O . VAL B 1 200 ? -15 12.281 15.906 1 90.94 200 VAL B O 1
ATOM 3520 N N . LYS B 1 201 ? -15.609 14.273 16.75 1 93.88 201 LYS B N 1
ATOM 3521 C CA . LYS B 1 201 ? -16.875 14.227 16.031 1 93.88 201 LYS B CA 1
ATOM 3522 C C . LYS B 1 201 ? -16.672 14.469 14.547 1 93.88 201 LYS B C 1
ATOM 3524 O O . LYS B 1 201 ? -16.047 15.445 14.148 1 93.88 201 LYS B O 1
ATOM 3529 N N . LEU B 1 202 ? -17.172 13.547 13.711 1 96.62 202 LEU B N 1
ATOM 3530 C CA . LEU B 1 202 ? -17.031 13.617 12.258 1 96.62 202 LEU B CA 1
ATOM 3531 C C . LEU B 1 202 ? -18.391 13.484 11.578 1 96.62 202 LEU B C 1
ATOM 3533 O O . LEU B 1 202 ? -19.359 13.023 12.188 1 96.62 202 LEU B O 1
ATOM 3537 N N . LYS B 1 203 ? -18.438 13.938 10.406 1 97.62 203 LYS B N 1
ATOM 3538 C CA . LYS B 1 203 ? -19.562 13.75 9.492 1 97.62 203 LYS B CA 1
ATOM 3539 C C . LYS B 1 203 ? -19.094 13.125 8.18 1 97.62 203 LYS B C 1
ATOM 3541 O O . LYS B 1 203 ? -17.922 13.172 7.844 1 97.62 203 LYS B O 1
ATOM 3546 N N . ALA B 1 204 ? -20.062 12.539 7.543 1 97.56 204 ALA B N 1
ATOM 3547 C CA . ALA B 1 204 ? -19.797 11.945 6.234 1 97.56 204 ALA B CA 1
ATOM 3548 C C . ALA B 1 204 ? -20.781 12.469 5.188 1 97.56 204 ALA B C 1
ATOM 3550 O O . ALA B 1 204 ? -21.969 12.633 5.461 1 97.56 204 ALA B O 1
ATOM 3551 N N . LYS B 1 205 ? -20.266 12.805 4.074 1 97.06 205 LYS B N 1
ATOM 3552 C CA . LYS B 1 205 ? -21.062 13.227 2.922 1 97.06 205 LYS B CA 1
ATOM 3553 C C . LYS B 1 205 ? -20.781 12.344 1.71 1 97.06 205 LYS B C 1
ATOM 3555 O O . LYS B 1 205 ? -19.641 12.188 1.293 1 97.06 205 LYS B O 1
ATOM 3560 N N . ARG B 1 206 ? -21.859 11.781 1.136 1 95.31 206 ARG B N 1
ATOM 3561 C CA . ARG B 1 206 ? -21.719 10.961 -0.059 1 95.31 206 ARG B CA 1
ATOM 3562 C C . ARG B 1 206 ? -21.406 11.82 -1.28 1 95.31 206 ARG B C 1
ATOM 3564 O O . ARG B 1 206 ? -22 12.875 -1.474 1 95.31 206 ARG B O 1
ATOM 3571 N N . LEU B 1 207 ? -20.453 11.359 -2.025 1 93.69 207 LEU B N 1
ATOM 3572 C CA . LEU B 1 207 ? -20.078 12.078 -3.234 1 93.69 207 LEU B CA 1
ATOM 3573 C C . LEU B 1 207 ? -20.672 11.422 -4.473 1 93.69 207 LEU B C 1
ATOM 3575 O O . LEU B 1 207 ? -20.969 10.227 -4.465 1 93.69 207 LEU B O 1
ATOM 3579 N N . SER B 1 208 ? -20.781 12.227 -5.484 1 86.44 208 SER B N 1
ATOM 3580 C CA . SER B 1 208 ? -21.234 11.664 -6.75 1 86.44 208 SER B CA 1
ATOM 3581 C C . SER B 1 208 ? -20.156 10.82 -7.41 1 86.44 208 SER B C 1
ATOM 3583 O O . SER B 1 208 ? -18.953 11.016 -7.145 1 86.44 208 SER B O 1
ATOM 3585 N N . ASN B 1 209 ? -20.547 9.898 -8.281 1 75.25 209 ASN B N 1
ATOM 3586 C CA . ASN B 1 209 ? -19.609 9.031 -8.984 1 75.25 209 ASN B CA 1
ATOM 3587 C C . ASN B 1 209 ? -18.641 9.836 -9.859 1 75.25 209 ASN B C 1
ATOM 3589 O O . ASN B 1 209 ? -17.516 9.398 -10.117 1 75.25 209 ASN B O 1
ATOM 3593 N N . GLU B 1 210 ? -19.109 10.961 -10.203 1 75.88 210 GLU B N 1
ATOM 3594 C CA . GLU B 1 210 ? -18.344 11.781 -11.133 1 75.88 210 GLU B CA 1
ATOM 3595 C C . GLU B 1 210 ? -17.547 12.844 -10.398 1 75.88 210 GLU B C 1
ATOM 3597 O O . GLU B 1 210 ? -16.859 13.664 -11.023 1 75.88 210 GLU B O 1
ATOM 3602 N N . PHE B 1 211 ? -17.609 12.789 -9.148 1 82.44 211 PHE B N 1
ATOM 3603 C CA . PHE B 1 211 ? -17 13.859 -8.359 1 82.44 211 PHE B CA 1
ATOM 3604 C C . PHE B 1 211 ? -15.523 14.008 -8.703 1 82.44 211 PHE B C 1
ATOM 3606 O O . PHE B 1 211 ? -15.055 15.109 -8.984 1 82.44 211 PHE B O 1
ATOM 3613 N N . PHE B 1 212 ? -14.812 12.898 -8.766 1 78.19 212 PHE B N 1
ATOM 3614 C CA . PHE B 1 212 ? -13.375 12.969 -8.992 1 78.19 212 PHE B CA 1
ATOM 3615 C C . PHE B 1 212 ? -13.062 13.203 -10.461 1 78.19 212 PHE B C 1
ATOM 3617 O O . PHE B 1 212 ? -12.016 13.75 -10.805 1 78.19 212 PHE B O 1
ATOM 3624 N N . LEU B 1 213 ? -13.844 12.695 -11.336 1 68.44 213 LEU B N 1
ATOM 3625 C CA . LEU B 1 213 ? -13.664 12.906 -12.773 1 68.44 213 LEU B CA 1
ATOM 3626 C C . LEU B 1 213 ? -13.766 14.391 -13.117 1 68.44 213 LEU B C 1
ATOM 3628 O O . LEU B 1 213 ? -13.008 14.891 -13.945 1 68.44 213 LEU B O 1
ATOM 3632 N N . LYS B 1 214 ? -14.641 15 -12.602 1 62.03 214 LYS B N 1
ATOM 3633 C CA . LYS B 1 214 ? -14.898 16.406 -12.867 1 62.03 214 LYS B CA 1
ATOM 3634 C C . LYS B 1 214 ? -13.781 17.281 -12.32 1 62.03 214 LYS B C 1
ATOM 3636 O O . LYS B 1 214 ? -13.469 18.328 -12.898 1 62.03 214 LYS B O 1
ATOM 3641 N N . ASN B 1 215 ? -13.219 16.891 -11.258 1 57.78 215 ASN B N 1
ATOM 3642 C CA . ASN B 1 215 ? -12.219 17.719 -10.602 1 57.78 215 ASN B CA 1
ATOM 3643 C C . ASN B 1 215 ? -10.812 17.406 -11.086 1 57.78 215 ASN B C 1
ATOM 3645 O O . ASN B 1 215 ? -9.875 18.172 -10.836 1 57.78 215 ASN B O 1
ATOM 3649 N N . LEU B 1 216 ? -10.484 16.172 -11.578 1 56.03 216 LEU B N 1
ATOM 3650 C CA . LEU B 1 216 ? -9.234 15.914 -12.281 1 56.03 216 LEU B CA 1
ATOM 3651 C C . LEU B 1 216 ? -9.078 16.859 -13.469 1 56.03 216 LEU B C 1
ATOM 3653 O O . LEU B 1 216 ? -7.969 17.312 -13.766 1 56.03 216 LEU B O 1
ATOM 3657 N N . SER B 1 217 ? -10.094 17.094 -14.125 1 47.06 217 SER B N 1
ATOM 3658 C CA . SER B 1 217 ? -10.086 18.031 -15.242 1 47.06 217 SER B CA 1
ATOM 3659 C C . SER B 1 217 ? -9.734 19.438 -14.773 1 47.06 217 SER B C 1
ATOM 3661 O O . SER B 1 217 ? -9.078 20.203 -15.492 1 47.06 217 SER B O 1
ATOM 3663 N N . SER B 1 218 ? -10.094 19.75 -13.672 1 44.66 218 SER B N 1
ATOM 3664 C CA . SER B 1 218 ? -9.828 21.109 -13.203 1 44.66 218 SER B CA 1
ATOM 3665 C C . SER B 1 218 ? -8.398 21.25 -12.703 1 44.66 218 SER B C 1
ATOM 3667 O O . SER B 1 218 ? -7.785 22.312 -12.844 1 44.66 218 SER B O 1
ATOM 3669 N N . ASN B 1 219 ? -7.758 20.297 -12.055 1 42.66 219 ASN B N 1
ATOM 3670 C CA . ASN B 1 219 ? -6.422 20.359 -11.477 1 42.66 219 ASN B CA 1
ATOM 3671 C C . ASN B 1 219 ? -5.34 20.203 -12.547 1 42.66 219 ASN B C 1
ATOM 3673 O O . ASN B 1 219 ? -4.164 20.453 -12.289 1 42.66 219 ASN B O 1
ATOM 3677 N N . THR B 1 220 ? -5.523 19.391 -13.594 1 39.16 220 THR B N 1
ATOM 3678 C CA . THR B 1 220 ? -4.551 19.375 -14.68 1 39.16 220 THR B CA 1
ATOM 3679 C C . THR B 1 220 ? -4.27 20.781 -15.172 1 39.16 220 THR B C 1
ATOM 3681 O O . THR B 1 220 ? -3.35 21 -15.961 1 39.16 220 THR B O 1
ATOM 3684 N N . GLN B 1 221 ? -5.094 21.672 -14.906 1 32.94 221 GLN B N 1
ATOM 3685 C CA . GLN B 1 221 ? -4.773 23.016 -15.344 1 32.94 221 GLN B CA 1
ATOM 3686 C C . GLN B 1 221 ? -3.73 23.672 -14.43 1 32.94 221 GLN B C 1
ATOM 3688 O O . GLN B 1 221 ? -3.215 24.75 -14.734 1 32.94 221 GLN B O 1
ATOM 3693 N N . LEU B 1 222 ? -3.525 23.281 -13.227 1 33.62 222 LEU B N 1
ATOM 3694 C CA . LEU B 1 222 ? -2.455 23.953 -12.484 1 33.62 222 LEU B CA 1
ATOM 3695 C C . LEU B 1 222 ? -1.094 23.391 -12.875 1 33.62 222 LEU B C 1
ATOM 3697 O O . LEU B 1 222 ? -0.848 22.188 -12.734 1 33.62 222 LEU B O 1
ATOM 3701 N N . GLY B 1 223 ? -0.311 23.781 -13.844 1 31.42 223 GLY B N 1
ATOM 3702 C CA . GLY B 1 223 ? 1.06 23.609 -14.297 1 31.42 223 GLY B CA 1
ATOM 3703 C C . GLY B 1 223 ? 2.049 23.438 -13.156 1 31.42 223 GLY B C 1
ATOM 3704 O O . GLY B 1 223 ? 1.727 23.734 -12 1 31.42 223 GLY B O 1
ATOM 3705 N N . PRO B 1 224 ? 3.189 22.656 -13.328 1 34.75 224 PRO B N 1
ATOM 3706 C CA . PRO B 1 224 ? 4.309 22.641 -12.383 1 34.75 224 PRO B CA 1
ATOM 3707 C C . PRO B 1 224 ? 4.594 24.031 -11.789 1 34.75 224 PRO B C 1
ATOM 3709 O O . PRO B 1 224 ? 4.992 24.938 -12.516 1 34.75 224 PRO B O 1
ATOM 3712 N N . LEU B 1 225 ? 3.77 24.688 -11.148 1 30.72 225 LEU B N 1
ATOM 3713 C CA . LEU B 1 225 ? 4.051 26.047 -10.695 1 30.72 225 LEU B CA 1
ATOM 3714 C C . LEU B 1 225 ? 5.398 26.109 -9.984 1 30.72 225 LEU B C 1
ATOM 3716 O O . LEU B 1 225 ? 5.996 27.188 -9.875 1 30.72 225 LEU B O 1
ATOM 3720 N N . PHE B 1 226 ? 5.832 25.062 -9.188 1 33.28 226 PHE B N 1
ATOM 3721 C CA . PHE B 1 226 ? 6.918 25.438 -8.297 1 33.28 226 PHE B CA 1
ATOM 3722 C C . PHE B 1 226 ? 8.227 25.578 -9.062 1 33.28 226 PHE B C 1
ATOM 3724 O O . PHE B 1 226 ? 9.281 25.828 -8.461 1 33.28 226 PHE B O 1
ATOM 3731 N N . VAL B 1 227 ? 8.383 25.188 -10.273 1 29.31 227 VAL B N 1
ATOM 3732 C CA . VAL B 1 227 ? 9.766 25.25 -10.734 1 29.31 227 VAL B CA 1
ATOM 3733 C C . VAL B 1 227 ? 10.211 26.703 -10.844 1 29.31 227 VAL B C 1
ATOM 3735 O O . VAL B 1 227 ? 11.375 26.984 -11.141 1 29.31 227 VAL B O 1
ATOM 3738 N N . GLY B 1 228 ? 9.297 27.609 -10.859 1 26.3 228 GLY B N 1
ATOM 3739 C CA . GLY B 1 228 ? 9.867 28.875 -11.273 1 26.3 228 GLY B CA 1
ATOM 3740 C C . GLY B 1 228 ? 10.664 29.562 -10.18 1 26.3 228 GLY B C 1
ATOM 3741 O O . GLY B 1 228 ? 11.141 30.688 -10.367 1 26.3 228 GLY B O 1
ATOM 3742 N N . LEU B 1 229 ? 10.531 29.25 -8.898 1 27.09 229 LEU B N 1
ATOM 3743 C CA . LEU B 1 229 ? 11.188 30.281 -8.094 1 27.09 229 LEU B CA 1
ATOM 3744 C C . LEU B 1 229 ? 12.703 30.156 -8.188 1 27.09 229 LEU B C 1
ATOM 3746 O O . LEU B 1 229 ? 13.43 30.656 -7.328 1 27.09 229 LEU B O 1
ATOM 3750 N N . GLN B 1 230 ? 13.344 29.469 -9.242 1 22.7 230 GLN B N 1
ATOM 3751 C CA . GLN B 1 230 ? 14.766 29.781 -9.344 1 22.7 230 GLN B CA 1
ATOM 3752 C C . GLN B 1 230 ? 14.984 31.25 -9.711 1 22.7 230 GLN B C 1
ATOM 3754 O O . GLN B 1 230 ? 16.109 31.75 -9.641 1 22.7 230 GLN B O 1
ATOM 3759 N N . HIS B 1 231 ? 14.164 32.25 -9.812 1 23.03 231 HIS B N 1
ATOM 3760 C CA . HIS B 1 231 ? 15.062 33.375 -10.047 1 23.03 231 HIS B CA 1
ATOM 3761 C C . HIS B 1 231 ? 15.82 33.75 -8.773 1 23.03 231 HIS B C 1
ATOM 3763 O O . HIS B 1 231 ? 15.258 33.688 -7.676 1 23.03 231 HIS B O 1
#

Organism: Allomuricauda ruestringensis (strain DSM 13258 / CIP 107369 / LMG 19739 / B1) (NCBI:txid886377)

Secondary structure (DSSP, 8-state):
---EEEE---HHHHHHHHT--BSSGGG---EEEEETTS--EEEEEESS-TTSBEEEEES---TT--S-HHHHHTT---SEEEHHHHHHSHHHHHHHHH-EEEEEESEEEEEEEETTEEEEEEEE-TT-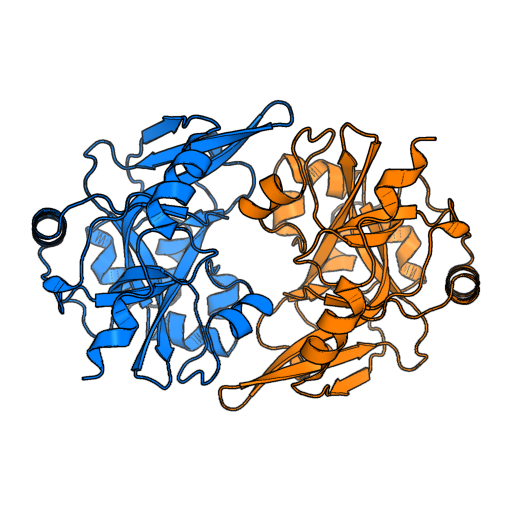--EEEEEEEEE-TTS-EEEEEEEEEPPHHHHTT--S-SEEE-EE-HHHHHHHH-TT--HHHHHHHHHSPPP---EEEEPPTTHHHHHHHHHTTS---GGGGG-/---EEEE---HHHHHHHHT--BSSGGG---EEEEETTS--EEEEEESS-TTSBEEEEES---TT--S-HHHHHTT---SEEEHHHHHHSHHHHHHHHH-EEEEEESEEEEEEEETTEEEEEEEE-TT---EEEEEEEEE-TTS-EEEEEEEEEPPHHHHTT--S-SEEE-EE-HHHHHHHH-TT--HHHHHHHHHSPPP---EEEEPPTTHHHHHHHHHTTS---GGGGG-

Sequence (462 aa):
MIYKLSNEAGREEIEKEFGIPFRYPNLYLPNPIINGFHETNLCVVTMENPNKISFAIWGLMPQDFKEDWQIFQDKTNTLNVQMDELQSVGWMQDSYKKRRCLIIATGFYTHLLENGNTCSYYIYKPSEKPFYLAGTYNRLNDGFLCTALTVGKTDPFVSSYHNISNRAPVILPKEQASDWLSKDSDAKRLEEIIQNPKKVKLKAKRLSNEFFLKNLSSNTQLGPLFVGLQHMIYKLSNEAGREEIEKEFGIPFRYPNLYLPNPIINGFHETNLCVVTMENPNKISFAIWGLMPQDFKEDWQIFQDKTNTLNVQMDELQSVGWMQDSYKKRRCLIIATGFYTHLLENGNTCSYYIYKPSEKPFYLAGTYNRLNDGFLCTALTVGKTDPFVSSYHNISNRAPVILPKEQASDWLSKDSDAKRLEEIIQNPKKVKLKAKRLSNEFFLKNLSSNTQLGPLFVGLQH

InterPro domains:
  IPR003738 SOS response associated peptidase (SRAP) [PF02586] (11-209)
  IPR003738 SOS response associated peptidase (SRAP) [PTHR13604] (48-210)
  IPR036590 SOS response associated peptidase-like [G3DSA:3.90.1680.10] (3-222)
  IPR036590 SOS response associated peptidase-like [SSF143081] (10-199)

Radius of gyration: 22.57 Å; Cα contacts (8 Å, |Δi|>4): 975; chains: 2; bounding box: 47×65×57 Å